Protein AF-A0A9W6A9J5-F1 (afdb_monomer_lite)

Structure (mmCIF, N/CA/C/O backbone):
data_AF-A0A9W6A9J5-F1
#
_entry.id   AF-A0A9W6A9J5-F1
#
loop_
_atom_site.group_PDB
_atom_site.id
_atom_site.type_symbol
_atom_site.label_atom_id
_atom_site.label_alt_id
_atom_site.label_comp_id
_atom_site.label_asym_id
_atom_site.label_entity_id
_atom_site.label_seq_id
_atom_site.pdbx_PDB_ins_code
_atom_site.Cartn_x
_atom_site.Cartn_y
_atom_site.Cartn_z
_atom_site.occupancy
_atom_site.B_iso_or_equiv
_atom_site.auth_seq_id
_atom_site.auth_comp_id
_atom_site.auth_asym_id
_atom_site.auth_atom_id
_atom_site.pdbx_PDB_model_num
ATOM 1 N N . MET A 1 1 ? 5.664 -16.299 -21.541 1.00 83.44 1 MET A N 1
ATOM 2 C CA . MET A 1 1 ? 6.463 -15.061 -21.640 1.00 83.44 1 MET A CA 1
ATOM 3 C C . MET A 1 1 ? 7.783 -15.163 -20.885 1.00 83.44 1 MET A C 1
ATOM 5 O O . MET A 1 1 ? 8.794 -15.245 -21.559 1.00 83.44 1 MET A O 1
ATOM 9 N N . ALA A 1 2 ? 7.809 -15.279 -19.553 1.00 85.94 2 ALA A N 1
ATOM 10 C CA . ALA A 1 2 ? 9.050 -15.277 -18.755 1.00 85.94 2 ALA A CA 1
ATOM 11 C C . ALA A 1 2 ? 10.207 -16.146 -19.300 1.00 85.94 2 ALA A C 1
ATOM 13 O O . ALA A 1 2 ? 11.318 -15.653 -19.472 1.00 85.94 2 ALA A O 1
ATOM 14 N N . ARG A 1 3 ? 9.935 -17.415 -19.649 1.00 87.25 3 ARG A N 1
ATOM 15 C CA . ARG A 1 3 ? 10.950 -18.335 -20.204 1.00 87.25 3 ARG A CA 1
ATOM 16 C C . ARG A 1 3 ? 11.630 -17.809 -21.475 1.00 87.25 3 ARG A C 1
ATOM 18 O O . ARG A 1 3 ? 12.800 -18.094 -21.674 1.00 87.25 3 ARG A O 1
ATOM 25 N N . ILE A 1 4 ? 10.919 -17.043 -22.307 1.00 91.19 4 ILE A N 1
ATOM 26 C CA . ILE A 1 4 ? 11.454 -16.487 -23.559 1.00 91.19 4 ILE A CA 1
ATOM 27 C C . ILE A 1 4 ? 12.581 -15.502 -23.240 1.00 91.19 4 ILE A C 1
ATOM 29 O O . ILE A 1 4 ? 13.688 -15.665 -23.735 1.00 91.19 4 ILE A O 1
ATOM 33 N N . TYR A 1 5 ? 12.331 -14.524 -22.365 1.00 90.94 5 TYR A N 1
ATOM 34 C CA . TYR A 1 5 ? 13.332 -13.511 -22.005 1.00 90.94 5 TYR A CA 1
ATOM 35 C C . TYR A 1 5 ? 14.461 -14.062 -21.133 1.00 90.94 5 TYR A C 1
ATOM 37 O O . TYR A 1 5 ? 15.586 -13.581 -21.215 1.00 90.94 5 TYR A O 1
ATOM 45 N N . GLU A 1 6 ? 14.183 -15.093 -20.332 1.00 87.62 6 GLU A N 1
ATOM 46 C CA . GLU A 1 6 ? 15.202 -15.804 -19.554 1.00 87.62 6 GLU A CA 1
ATOM 47 C C . GLU A 1 6 ? 16.186 -16.583 -20.443 1.00 87.62 6 GLU A C 1
ATOM 49 O O . GLU A 1 6 ? 17.371 -16.673 -20.122 1.00 87.62 6 GLU A O 1
ATOM 54 N N . GLN A 1 7 ? 15.701 -17.152 -21.551 1.00 88.62 7 GLN A N 1
ATOM 55 C CA . GLN A 1 7 ? 16.503 -17.954 -22.481 1.00 88.62 7 GLN A CA 1
ATOM 56 C C . GLN A 1 7 ? 17.054 -17.145 -23.662 1.00 88.62 7 GLN A C 1
ATOM 58 O O . GLN A 1 7 ? 17.910 -17.644 -24.393 1.00 88.62 7 GLN A O 1
ATOM 63 N N . ALA A 1 8 ? 16.590 -15.910 -23.856 1.00 91.94 8 ALA A N 1
ATOM 64 C CA . ALA A 1 8 ? 17.063 -15.040 -24.921 1.00 91.94 8 ALA A CA 1
ATOM 65 C C . ALA A 1 8 ? 18.560 -14.734 -24.759 1.00 91.94 8 ALA A C 1
ATOM 67 O O . ALA A 1 8 ? 19.024 -14.330 -23.689 1.00 91.94 8 ALA A O 1
ATOM 68 N N . SER A 1 9 ? 19.316 -14.872 -25.850 1.00 92.12 9 SER A N 1
ATOM 69 C CA . SER A 1 9 ? 20.728 -14.472 -25.902 1.00 92.12 9 SER A CA 1
ATOM 70 C C . SER A 1 9 ? 20.899 -12.955 -25.795 1.00 92.12 9 SER A C 1
ATOM 72 O O . SER A 1 9 ? 21.896 -12.477 -25.253 1.00 92.12 9 SER A O 1
ATOM 74 N N . GLN A 1 10 ? 19.919 -12.200 -26.293 1.00 94.69 10 GLN A N 1
ATOM 75 C CA . GLN A 1 10 ? 19.865 -10.748 -26.238 1.00 94.69 10 GLN A CA 1
ATOM 76 C C . GLN A 1 10 ? 18.411 -10.273 -26.300 1.00 94.69 10 GLN A C 1
ATOM 78 O O . GLN A 1 10 ? 17.590 -10.846 -27.015 1.00 94.69 10 GLN A O 1
ATOM 83 N N . VAL A 1 11 ? 18.103 -9.204 -25.567 1.00 96.56 11 VAL A N 1
ATOM 84 C CA . VAL A 1 11 ? 16.813 -8.513 -25.620 1.00 96.56 11 VAL A CA 1
ATOM 85 C C . VAL A 1 11 ? 17.016 -7.114 -26.182 1.00 96.56 11 VAL A C 1
ATOM 87 O O . VAL A 1 11 ? 17.778 -6.312 -25.639 1.00 96.56 11 VAL A O 1
ATOM 90 N N . MET A 1 12 ? 16.318 -6.834 -27.280 1.00 96.69 12 MET A N 1
ATOM 91 C CA . MET A 1 12 ? 16.311 -5.529 -27.929 1.00 96.69 12 MET A CA 1
ATOM 92 C C . MET A 1 12 ? 15.157 -4.703 -27.363 1.00 96.69 12 MET A C 1
ATOM 94 O O . MET A 1 12 ? 13.993 -5.071 -27.507 1.00 96.69 12 MET A O 1
ATOM 98 N N . VAL A 1 13 ? 15.480 -3.588 -26.719 1.00 96.81 13 VAL A N 1
ATOM 99 C CA . VAL A 1 13 ? 14.511 -2.622 -26.203 1.00 96.81 13 VAL A CA 1
ATOM 100 C C . VAL A 1 13 ? 14.363 -1.505 -27.223 1.00 96.81 13 VAL A C 1
ATOM 102 O O . VAL A 1 13 ? 15.293 -0.733 -27.431 1.00 96.81 13 VAL A O 1
ATOM 105 N N . TRP A 1 14 ? 13.193 -1.415 -27.848 1.00 96.38 14 TRP A N 1
ATOM 106 C CA . TRP A 1 14 ? 12.851 -0.337 -28.772 1.00 96.38 14 TRP A CA 1
ATOM 107 C C . TRP A 1 14 ? 12.062 0.752 -28.045 1.00 96.38 14 TRP A C 1
ATOM 109 O O . TRP A 1 14 ? 10.935 0.518 -27.608 1.00 96.38 14 TRP A O 1
ATOM 119 N N . LEU A 1 15 ? 12.648 1.943 -27.923 1.00 96.00 15 LEU A N 1
ATOM 120 C CA . LEU A 1 15 ? 12.013 3.094 -27.282 1.00 96.00 15 LEU A CA 1
ATOM 121 C C . LEU A 1 15 ? 11.147 3.913 -28.248 1.00 96.00 15 LEU A C 1
ATOM 123 O O . LEU A 1 15 ? 10.482 4.842 -27.798 1.00 96.00 15 LEU A O 1
ATOM 127 N N . GLY A 1 16 ? 11.134 3.593 -29.544 1.00 94.75 16 GLY A N 1
ATOM 128 C CA . GLY A 1 16 ? 10.407 4.331 -30.582 1.00 94.75 16 GLY A CA 1
ATOM 129 C C . GLY A 1 16 ? 11.331 5.048 -31.565 1.00 94.75 16 GLY A C 1
ATOM 130 O O . GLY A 1 16 ? 12.553 5.022 -31.417 1.00 94.75 16 GLY A O 1
ATOM 131 N N . GLU A 1 17 ? 10.728 5.704 -32.553 1.00 96.50 17 GLU A N 1
ATOM 132 C CA . GLU A 1 17 ? 11.441 6.527 -33.533 1.00 96.50 17 GLU A CA 1
ATOM 133 C C . GLU A 1 17 ? 12.153 7.726 -32.882 1.00 96.50 17 GLU A C 1
ATOM 135 O O . GLU A 1 17 ? 11.939 8.071 -31.708 1.00 96.50 17 GLU A O 1
ATOM 140 N N . GLU A 1 18 ? 13.020 8.364 -33.664 1.00 96.25 18 GLU A N 1
ATOM 141 C CA . GLU A 1 18 ? 13.623 9.639 -33.296 1.00 96.25 18 GLU A CA 1
ATOM 142 C C . GLU A 1 18 ? 12.546 10.730 -33.211 1.00 96.25 18 GLU A C 1
ATOM 144 O O . GLU A 1 18 ? 11.851 11.027 -34.180 1.00 96.25 18 GLU A O 1
ATOM 149 N N . ALA A 1 19 ? 12.393 11.305 -32.020 1.00 94.06 19 ALA A N 1
ATOM 150 C CA . ALA A 1 19 ? 11.488 12.414 -31.728 1.00 94.06 19 ALA A CA 1
ATOM 151 C C . ALA A 1 19 ? 11.946 13.133 -30.452 1.00 94.06 19 ALA A C 1
ATOM 153 O O . ALA A 1 19 ? 12.668 12.533 -29.649 1.00 94.06 19 ALA A O 1
ATOM 154 N N . ASP A 1 20 ? 11.503 14.376 -30.249 1.00 93.88 20 ASP A N 1
ATOM 155 C CA . ASP A 1 20 ? 11.710 15.150 -29.013 1.00 93.88 20 ASP A CA 1
ATOM 156 C C . ASP A 1 20 ? 13.179 15.176 -28.536 1.00 93.88 20 ASP A C 1
ATOM 158 O O . ASP A 1 20 ? 13.466 14.914 -27.369 1.00 93.88 20 ASP A O 1
ATOM 162 N N . ASP A 1 21 ? 14.124 15.399 -29.454 1.00 93.31 21 ASP A N 1
ATOM 163 C CA . ASP A 1 21 ? 15.574 15.409 -29.190 1.00 93.31 21 ASP A CA 1
ATOM 164 C C . ASP A 1 21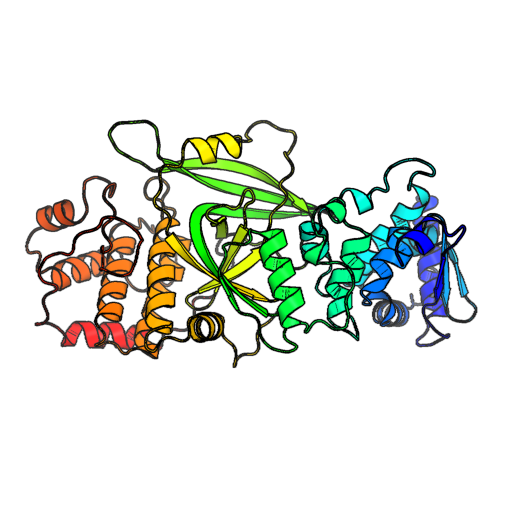 ? 16.121 14.120 -28.539 1.00 93.31 21 ASP A C 1
ATOM 166 O O . ASP A 1 21 ? 17.142 14.121 -27.845 1.00 93.31 21 ASP A O 1
ATOM 170 N N . SER A 1 22 ? 15.443 12.986 -28.753 1.00 94.06 22 SER A N 1
ATOM 171 C CA . SER A 1 22 ? 15.832 11.689 -28.176 1.00 94.06 22 SER A CA 1
ATOM 172 C C . SER A 1 22 ? 17.255 11.249 -28.536 1.00 94.06 22 SER A C 1
ATOM 174 O O . SER A 1 22 ? 17.920 10.638 -27.699 1.00 94.06 22 SER A O 1
ATOM 176 N N . THR A 1 23 ? 17.753 11.587 -29.729 1.00 94.25 23 THR A N 1
ATOM 177 C CA . THR A 1 23 ? 19.131 11.292 -30.150 1.00 94.25 23 THR A CA 1
ATOM 178 C C . THR A 1 23 ? 20.142 12.026 -29.271 1.00 94.25 23 THR A C 1
ATOM 180 O O . THR A 1 23 ? 21.047 11.410 -28.709 1.00 94.25 23 THR A O 1
ATOM 183 N N . GLN A 1 24 ? 19.949 13.332 -29.082 1.00 93.44 24 GLN A N 1
ATOM 184 C CA . GLN A 1 24 ? 20.787 14.178 -28.236 1.00 93.44 24 GLN A CA 1
ATOM 185 C C . GLN A 1 24 ? 20.669 13.761 -26.765 1.00 93.44 24 GLN A C 1
ATOM 187 O O . GLN A 1 24 ? 21.672 13.722 -26.052 1.00 93.44 24 GLN A O 1
ATOM 192 N N . ALA A 1 25 ? 19.465 13.404 -26.309 1.00 94.75 25 ALA A N 1
ATOM 193 C CA . ALA A 1 25 ? 19.229 12.905 -24.957 1.00 94.75 25 ALA A CA 1
ATOM 194 C C . ALA A 1 25 ? 19.985 11.595 -24.682 1.00 94.75 25 ALA A C 1
ATOM 196 O O . ALA A 1 25 ? 20.631 11.457 -23.643 1.00 94.75 25 ALA A O 1
ATOM 197 N N . LEU A 1 26 ? 19.950 10.640 -25.615 1.00 95.06 26 LEU A N 1
ATOM 198 C CA . LEU A 1 26 ? 20.673 9.373 -25.488 1.00 95.06 26 LEU A CA 1
ATOM 199 C C . LEU A 1 26 ? 22.187 9.558 -25.554 1.00 95.06 26 LEU A C 1
ATOM 201 O O . LEU A 1 26 ? 22.911 8.874 -24.831 1.00 95.06 26 LEU A O 1
ATOM 205 N N . GLU A 1 27 ? 22.668 10.497 -26.366 1.00 93.38 27 GLU A N 1
ATOM 206 C CA . GLU A 1 27 ? 24.087 10.837 -26.409 1.00 93.38 27 GLU A CA 1
ATOM 207 C C . GLU A 1 27 ? 24.553 11.483 -25.095 1.00 93.38 27 GLU A C 1
ATOM 209 O O . GLU A 1 27 ? 25.595 11.106 -24.559 1.00 93.38 27 GLU A O 1
ATOM 214 N N . ALA A 1 28 ? 23.744 12.365 -24.499 1.00 92.56 28 ALA A N 1
ATOM 215 C CA . ALA A 1 28 ? 24.013 12.920 -23.173 1.00 92.56 28 ALA A CA 1
ATOM 216 C C . ALA A 1 28 ? 24.057 11.825 -22.089 1.00 92.56 28 ALA A C 1
ATOM 218 O O . ALA A 1 28 ? 24.987 11.792 -21.283 1.00 92.56 28 ALA A O 1
ATOM 219 N N . ILE A 1 29 ? 23.118 10.869 -22.117 1.00 94.12 29 ILE A N 1
ATOM 220 C CA . ILE A 1 29 ? 23.128 9.683 -21.241 1.00 94.12 29 ILE A CA 1
ATOM 221 C C . ILE A 1 29 ? 24.406 8.855 -21.455 1.00 94.12 29 ILE A C 1
ATOM 223 O O . ILE A 1 29 ? 25.027 8.419 -20.485 1.00 94.12 29 ILE A O 1
ATOM 227 N N . ARG A 1 30 ? 24.841 8.651 -22.705 1.00 94.38 30 ARG A N 1
ATOM 228 C CA . ARG A 1 30 ? 26.076 7.918 -23.025 1.00 94.38 30 ARG A CA 1
ATOM 229 C C . ARG A 1 30 ? 27.316 8.613 -22.456 1.00 94.38 30 ARG A C 1
ATOM 231 O O . ARG A 1 30 ? 28.160 7.941 -21.864 1.00 94.38 30 ARG A O 1
ATOM 238 N N . VAL A 1 31 ? 27.421 9.933 -22.623 1.00 91.25 31 VAL A N 1
ATOM 239 C CA . VAL A 1 31 ? 28.529 10.745 -22.091 1.00 91.25 31 VAL A CA 1
ATOM 240 C C . VAL A 1 31 ? 28.545 10.703 -20.563 1.00 91.25 31 VAL A C 1
ATOM 242 O O . VAL A 1 31 ? 29.594 10.428 -19.983 1.00 91.25 31 VAL A O 1
ATOM 245 N N . ALA A 1 32 ? 27.386 10.871 -19.918 1.00 90.88 32 ALA A N 1
ATOM 246 C CA . ALA A 1 32 ? 27.251 10.782 -18.464 1.00 90.88 32 ALA A CA 1
ATOM 247 C C . ALA A 1 32 ? 27.644 9.397 -17.923 1.00 90.88 32 ALA A C 1
ATOM 249 O O . ALA A 1 32 ? 28.275 9.284 -16.876 1.00 90.88 32 ALA A O 1
ATOM 250 N N . ALA A 1 33 ? 27.323 8.322 -18.646 1.00 91.31 33 ALA A N 1
ATOM 251 C CA . ALA A 1 33 ? 27.793 6.992 -18.278 1.00 91.31 33 ALA A CA 1
ATOM 252 C C . ALA A 1 33 ? 29.324 6.892 -18.359 1.00 91.31 33 ALA A C 1
ATOM 254 O O . ALA A 1 33 ? 29.939 6.302 -17.477 1.00 91.31 33 ALA A O 1
ATOM 255 N N . GLY A 1 34 ? 29.935 7.475 -19.397 1.00 87.88 34 GLY A N 1
ATOM 256 C CA . GLY A 1 34 ? 31.386 7.514 -19.591 1.00 87.88 34 GLY A CA 1
ATOM 257 C C . GLY A 1 34 ? 32.135 8.198 -18.447 1.00 87.88 34 GLY A C 1
ATOM 258 O O . GLY A 1 34 ? 33.105 7.629 -17.950 1.00 87.88 34 GLY A O 1
ATOM 259 N N . SER A 1 35 ? 31.649 9.353 -17.978 1.00 83.50 35 SER A N 1
ATOM 260 C CA . SER A 1 35 ? 32.273 10.086 -16.864 1.00 83.50 35 SER A CA 1
ATOM 261 C C . SER A 1 35 ? 32.235 9.305 -15.549 1.00 83.50 35 SER A C 1
ATOM 263 O O . SER A 1 35 ? 33.195 9.320 -14.785 1.00 83.50 35 SER A O 1
ATOM 265 N N . VAL A 1 36 ? 31.163 8.539 -15.306 1.00 80.19 36 VAL A N 1
ATOM 266 C CA . VAL A 1 36 ? 31.081 7.649 -14.134 1.00 80.19 36 VAL A CA 1
ATOM 267 C C . VAL A 1 36 ? 32.172 6.570 -14.166 1.00 80.19 36 VAL A C 1
ATOM 269 O O . VAL A 1 36 ? 32.671 6.191 -13.109 1.00 80.19 36 VAL A O 1
ATOM 272 N N . TYR A 1 37 ? 32.569 6.078 -15.347 1.00 75.19 37 TYR A N 1
ATOM 273 C CA . TYR A 1 37 ? 33.672 5.112 -15.457 1.00 75.19 37 TYR A CA 1
ATOM 274 C C . TYR A 1 37 ? 35.052 5.751 -15.346 1.00 75.19 37 TYR A C 1
ATOM 276 O O . TYR A 1 37 ? 35.941 5.122 -14.776 1.00 75.19 37 TYR A O 1
ATOM 284 N N . SER A 1 38 ? 35.257 6.949 -15.906 1.00 76.81 38 SER A N 1
ATOM 285 C CA . SER A 1 38 ? 36.565 7.614 -15.861 1.00 76.81 38 SER A CA 1
ATOM 286 C C . SER A 1 38 ? 36.876 8.226 -14.494 1.00 76.81 38 SER A C 1
ATOM 288 O O . SER A 1 38 ? 38.043 8.457 -14.194 1.00 76.81 38 SER A O 1
ATOM 290 N N . GLY A 1 39 ? 35.862 8.452 -13.648 1.00 64.88 39 GLY A N 1
ATOM 291 C CA . GLY A 1 39 ? 36.034 9.104 -12.346 1.00 64.88 39 GLY A CA 1
ATOM 292 C C . GLY A 1 39 ? 36.378 10.592 -12.462 1.00 64.88 39 GLY A C 1
ATOM 293 O O . GLY A 1 39 ? 36.795 11.202 -11.481 1.00 64.88 39 GLY A O 1
ATOM 294 N N . GLU A 1 40 ? 36.221 11.164 -13.654 1.00 69.06 40 GLU A N 1
ATOM 295 C CA . GLU A 1 40 ? 36.400 12.586 -13.915 1.00 69.06 40 GLU A CA 1
ATOM 296 C C . GLU A 1 40 ? 35.082 13.315 -13.643 1.00 69.06 40 GLU A C 1
ATOM 298 O O . GLU A 1 40 ? 34.010 12.845 -14.045 1.00 69.06 40 GLU A O 1
ATOM 303 N N . ASP A 1 41 ? 35.157 14.483 -12.995 1.00 57.47 41 ASP A N 1
ATOM 304 C CA . ASP A 1 41 ? 34.028 15.409 -12.970 1.00 57.47 41 ASP A CA 1
ATOM 305 C C . ASP A 1 41 ? 33.652 15.700 -14.419 1.00 57.47 41 ASP A C 1
ATOM 307 O O . ASP A 1 41 ? 34.477 16.135 -15.226 1.00 57.47 41 ASP A O 1
ATOM 311 N N . SER A 1 42 ? 32.409 15.384 -14.772 1.00 52.41 42 SER A N 1
ATOM 312 C CA . SER A 1 42 ? 31.914 15.541 -16.126 1.00 52.41 42 SER A CA 1
ATOM 313 C C . SER A 1 42 ? 32.107 16.992 -16.563 1.00 52.41 42 SER A C 1
ATOM 315 O O . SER A 1 42 ? 31.321 17.862 -16.186 1.00 52.41 42 SER A O 1
ATOM 317 N N . ASN A 1 43 ? 33.087 17.243 -17.431 1.00 47.81 43 ASN A N 1
ATOM 318 C CA . ASN A 1 43 ? 32.986 18.320 -18.401 1.00 47.81 43 ASN A CA 1
ATOM 319 C C . ASN A 1 43 ? 31.830 17.932 -19.330 1.00 47.81 43 ASN A C 1
ATOM 321 O O . ASN A 1 43 ? 32.050 17.424 -20.431 1.00 47.81 43 ASN A O 1
ATOM 325 N N . LEU A 1 44 ? 30.582 18.082 -18.854 1.00 53.72 44 LEU A N 1
ATOM 326 C CA . LEU A 1 44 ? 29.417 18.029 -19.726 1.00 53.72 44 LEU A CA 1
ATOM 327 C C . LEU A 1 44 ? 29.737 18.987 -20.874 1.00 53.72 44 LEU A C 1
ATOM 329 O O . LEU A 1 44 ? 30.136 20.124 -20.601 1.00 53.72 44 LEU A O 1
ATOM 333 N N . PRO A 1 45 ? 29.674 18.531 -22.136 1.00 49.25 45 PRO A N 1
ATOM 334 C CA . PRO A 1 45 ? 30.057 19.367 -23.259 1.00 49.25 45 PRO A CA 1
ATOM 335 C C . PRO A 1 45 ? 29.308 20.693 -23.143 1.00 49.25 45 PRO A C 1
ATOM 337 O O . PRO A 1 45 ? 28.110 20.689 -22.893 1.00 49.25 45 PRO A O 1
ATOM 340 N N . SER A 1 46 ? 30.020 21.809 -23.315 1.00 47.91 46 SER A N 1
ATOM 341 C CA . SER A 1 46 ? 29.546 23.195 -23.152 1.00 47.91 46 SER A CA 1
ATOM 342 C C . SER A 1 46 ? 28.339 23.587 -24.033 1.00 47.91 46 SER A C 1
ATOM 344 O O . SER A 1 46 ? 27.961 24.758 -24.069 1.00 47.91 46 SER A O 1
ATOM 346 N N . GLY A 1 47 ? 27.738 22.640 -24.757 1.00 57.31 47 GLY A N 1
ATOM 347 C CA . GLY A 1 47 ? 26.403 22.785 -25.321 1.00 57.31 47 GLY A CA 1
ATOM 348 C C . GLY A 1 47 ? 25.337 22.637 -24.235 1.00 57.31 47 GLY A C 1
ATOM 349 O O . GLY A 1 47 ? 25.531 21.978 -23.216 1.00 57.31 47 GLY A O 1
ATOM 350 N N . SER A 1 48 ? 24.179 23.255 -24.438 1.00 67.44 48 SER A N 1
ATOM 351 C CA . SER A 1 48 ? 23.037 23.073 -23.545 1.00 67.44 48 SER A CA 1
ATOM 352 C C . SER A 1 48 ? 22.661 21.590 -23.478 1.00 67.44 48 SER A C 1
ATOM 354 O O . SER A 1 48 ? 22.197 21.024 -24.468 1.00 67.44 48 SER A O 1
ATOM 356 N N . VAL A 1 49 ? 22.856 20.961 -22.318 1.00 75.88 49 VAL A N 1
ATOM 357 C CA . VAL A 1 49 ? 22.369 19.604 -22.036 1.00 75.88 49 VAL A CA 1
ATOM 358 C C . VAL A 1 49 ? 20.883 19.534 -22.417 1.00 75.88 49 VAL A C 1
ATOM 360 O O . VAL A 1 49 ? 20.119 20.392 -21.961 1.00 75.88 49 VAL A O 1
ATOM 363 N N . PRO A 1 50 ? 20.437 18.550 -23.221 1.00 85.69 50 PRO A N 1
ATOM 364 C CA . PRO A 1 50 ? 19.060 18.467 -23.709 1.00 85.69 50 PRO A CA 1
ATOM 365 C C . PRO A 1 50 ? 18.118 17.941 -22.613 1.00 85.69 50 PRO A C 1
ATOM 367 O O . PRO A 1 50 ? 17.523 16.874 -22.736 1.00 85.69 50 PRO A O 1
ATOM 370 N N . ILE A 1 51 ? 17.987 18.681 -21.506 1.00 91.19 51 ILE A N 1
ATOM 371 C CA . ILE A 1 51 ? 17.194 18.280 -20.333 1.00 91.19 51 ILE A CA 1
ATOM 372 C C . ILE A 1 51 ? 15.735 18.017 -20.710 1.00 91.19 51 ILE A C 1
ATOM 374 O O . ILE A 1 51 ? 15.138 17.070 -20.203 1.00 91.19 51 ILE A O 1
ATOM 378 N N . GLU A 1 52 ? 15.160 18.821 -21.607 1.00 92.94 52 GLU A N 1
ATOM 379 C CA . GLU A 1 52 ? 13.790 18.588 -22.068 1.00 92.94 52 GLU A CA 1
ATOM 380 C C . GLU A 1 52 ? 13.687 17.296 -22.887 1.00 92.94 52 GLU A C 1
ATOM 382 O O . GLU A 1 52 ? 12.798 16.493 -22.620 1.00 92.94 52 GLU A O 1
ATOM 387 N N . GLY A 1 53 ? 14.644 17.016 -23.777 1.00 94.50 53 GLY A N 1
ATOM 388 C CA . GLY A 1 53 ? 14.700 15.742 -24.500 1.00 94.50 53 GLY A CA 1
ATOM 389 C C . GLY A 1 53 ? 14.851 14.532 -23.569 1.00 94.50 53 GLY A C 1
ATOM 390 O O . GLY A 1 53 ? 14.188 13.513 -23.753 1.00 94.50 53 GLY A O 1
ATOM 391 N N . ILE A 1 54 ? 15.643 14.654 -22.496 1.00 94.94 54 ILE A N 1
ATOM 392 C CA . ILE A 1 54 ? 15.778 13.612 -21.461 1.00 94.94 54 ILE A CA 1
ATOM 393 C C . ILE A 1 54 ? 14.447 13.388 -20.734 1.00 94.94 54 ILE A C 1
ATOM 395 O O . ILE A 1 54 ? 14.010 12.247 -20.576 1.00 94.94 54 ILE A O 1
ATOM 399 N N . LYS A 1 55 ? 13.761 14.463 -20.329 1.00 95.38 55 LYS A N 1
ATOM 400 C CA . LYS A 1 55 ? 12.431 14.365 -19.711 1.00 95.38 55 LYS A CA 1
ATOM 401 C C . LYS A 1 55 ? 11.427 13.708 -20.657 1.00 95.38 55 LYS A C 1
ATOM 403 O O . LYS A 1 55 ? 10.709 12.804 -20.243 1.00 95.38 55 LYS A O 1
ATOM 408 N N . ARG A 1 56 ? 11.403 14.105 -21.932 1.00 96.31 56 ARG A N 1
ATOM 409 C CA . ARG A 1 56 ? 10.526 13.527 -22.964 1.00 96.31 56 ARG A CA 1
ATOM 410 C C . ARG A 1 56 ? 10.812 12.049 -23.200 1.00 96.31 56 ARG A C 1
ATOM 412 O O . ARG A 1 56 ? 9.873 11.262 -23.301 1.00 96.31 56 ARG A O 1
ATOM 419 N N . LEU A 1 57 ? 12.084 11.648 -23.192 1.00 96.31 57 LEU A N 1
ATOM 420 C CA . LEU A 1 57 ? 12.485 10.245 -23.253 1.00 96.31 57 LEU A CA 1
ATOM 421 C C . LEU A 1 57 ? 11.929 9.450 -22.061 1.00 96.31 57 LEU A C 1
ATOM 423 O O . LEU A 1 57 ? 11.362 8.377 -22.256 1.00 96.31 57 LEU A O 1
ATOM 427 N N . PHE A 1 58 ? 12.036 9.982 -20.840 1.00 95.62 58 PHE A N 1
ATOM 428 C CA . PHE A 1 58 ? 11.518 9.347 -19.619 1.00 95.62 58 PHE A CA 1
ATOM 429 C C . PHE A 1 58 ? 9.990 9.259 -19.567 1.00 95.62 58 PHE A C 1
ATOM 431 O O . PHE A 1 58 ? 9.460 8.373 -18.902 1.00 95.62 58 PHE A O 1
ATOM 438 N N . LEU A 1 59 ? 9.286 10.125 -20.299 1.00 94.94 59 LEU A N 1
ATOM 439 C CA . LEU A 1 59 ? 7.828 10.096 -20.440 1.00 94.94 59 LEU A CA 1
ATOM 440 C C . LEU A 1 59 ? 7.333 9.092 -21.492 1.00 94.94 59 LEU A C 1
ATOM 442 O O . LEU A 1 59 ? 6.123 8.913 -21.640 1.00 94.94 59 LEU A O 1
ATOM 446 N N . ARG A 1 60 ? 8.224 8.419 -22.235 1.00 95.19 60 ARG A N 1
ATOM 447 C CA . ARG A 1 60 ? 7.801 7.428 -23.231 1.00 95.19 60 ARG A CA 1
ATOM 448 C C . ARG A 1 60 ? 7.112 6.245 -22.553 1.00 95.19 60 ARG A C 1
ATOM 450 O O . ARG A 1 60 ? 7.642 5.644 -21.619 1.00 95.19 60 ARG A O 1
ATOM 457 N N . GLY A 1 61 ? 5.964 5.847 -23.105 1.00 93.75 61 GLY A N 1
ATOM 458 C CA . GLY A 1 61 ? 5.096 4.811 -22.534 1.00 93.75 61 GLY A CA 1
ATOM 459 C C . GLY A 1 61 ? 5.773 3.455 -22.306 1.00 93.75 61 GLY A C 1
ATOM 460 O O . GLY A 1 61 ? 5.324 2.689 -21.458 1.00 93.75 61 GLY A O 1
ATOM 461 N N . TRP A 1 62 ? 6.885 3.157 -22.994 1.00 95.31 62 TRP A N 1
ATOM 462 C CA . TRP A 1 62 ? 7.653 1.931 -22.761 1.00 95.31 62 TRP A CA 1
ATOM 463 C C . TRP A 1 62 ? 8.026 1.747 -21.281 1.00 95.31 62 TRP A C 1
ATOM 465 O O . TRP A 1 62 ? 7.803 0.666 -20.748 1.00 95.31 62 TRP A O 1
ATOM 475 N N . PHE A 1 63 ? 8.476 2.802 -20.590 1.00 94.50 63 PHE A N 1
ATOM 476 C CA . PHE A 1 63 ? 8.894 2.732 -19.180 1.00 94.50 63 PHE A CA 1
ATOM 477 C C . PHE A 1 63 ? 7.780 2.395 -18.196 1.00 94.50 63 PHE A C 1
ATOM 479 O O . PHE A 1 63 ? 8.067 2.071 -17.045 1.00 94.50 63 PHE A O 1
ATOM 486 N N . TYR A 1 64 ? 6.526 2.509 -18.615 1.00 94.00 64 TYR A N 1
ATOM 487 C CA . TYR A 1 64 ? 5.371 2.346 -17.745 1.00 94.00 64 TYR A CA 1
ATOM 488 C C . TYR A 1 64 ? 4.666 1.018 -17.979 1.00 94.00 64 TYR A C 1
ATOM 490 O O . TYR A 1 64 ? 3.809 0.651 -17.192 1.00 94.00 64 TYR A O 1
ATOM 498 N N . ARG A 1 65 ? 5.027 0.246 -19.009 1.00 94.62 65 ARG A N 1
ATOM 499 C CA . ARG A 1 65 ? 4.337 -1.006 -19.339 1.00 94.62 65 ARG A CA 1
ATOM 500 C C . ARG A 1 65 ? 4.639 -2.112 -18.330 1.00 94.62 65 ARG A C 1
ATOM 502 O O . ARG A 1 65 ? 5.781 -2.353 -17.962 1.00 94.62 65 ARG A O 1
ATOM 509 N N . MET A 1 66 ? 3.622 -2.884 -17.968 1.00 94.19 66 MET A N 1
ATOM 510 C CA . MET A 1 66 ? 3.749 -4.000 -17.031 1.00 94.19 66 MET A CA 1
ATOM 511 C C . MET A 1 66 ? 4.723 -5.086 -17.508 1.00 94.19 66 MET A C 1
ATOM 513 O O . MET A 1 66 ? 5.520 -5.620 -16.735 1.00 94.19 66 MET A O 1
ATOM 517 N N . TRP A 1 67 ? 4.676 -5.407 -18.801 1.00 94.12 67 TRP A N 1
ATOM 518 C CA . TRP A 1 67 ? 5.451 -6.503 -19.382 1.00 94.12 67 TRP A CA 1
ATOM 519 C C . TRP A 1 67 ? 6.962 -6.258 -19.383 1.00 94.12 67 TRP A C 1
ATOM 521 O O . TRP A 1 67 ? 7.715 -7.236 -19.350 1.00 94.12 67 TRP A O 1
ATOM 531 N N . ILE A 1 68 ? 7.419 -5.000 -19.300 1.00 93.94 68 ILE A N 1
ATOM 532 C CA . ILE A 1 68 ? 8.859 -4.691 -19.306 1.00 93.94 68 ILE A CA 1
ATOM 533 C C . ILE A 1 68 ? 9.589 -5.372 -18.154 1.00 93.94 68 ILE A C 1
ATOM 535 O O . ILE A 1 68 ? 10.755 -5.727 -18.279 1.00 93.94 68 ILE A O 1
ATOM 539 N N . LEU A 1 69 ? 8.900 -5.622 -17.040 1.00 92.88 69 LEU A N 1
ATOM 540 C CA . LEU A 1 69 ? 9.485 -6.273 -15.875 1.00 92.88 69 LEU A CA 1
ATOM 541 C C . LEU A 1 69 ? 9.972 -7.686 -16.209 1.00 92.88 69 LEU A C 1
ATOM 543 O O . LEU A 1 69 ? 11.013 -8.097 -15.710 1.00 92.88 69 LEU A O 1
ATOM 547 N N . GLN A 1 70 ? 9.275 -8.423 -17.080 1.00 92.25 70 GLN A N 1
ATOM 548 C CA . GLN A 1 70 ? 9.785 -9.696 -17.598 1.00 92.25 70 GLN A CA 1
ATOM 549 C C . GLN A 1 70 ? 10.829 -9.476 -18.690 1.00 92.25 70 GLN A C 1
ATOM 551 O O . GLN A 1 70 ? 11.868 -10.135 -18.663 1.00 92.25 70 GLN A O 1
ATOM 556 N N . GLU A 1 71 ? 10.567 -8.543 -19.610 1.00 93.88 71 GLU A N 1
ATOM 557 C CA . GLU A 1 71 ? 11.434 -8.255 -20.759 1.00 93.88 71 GLU A CA 1
ATOM 558 C C . GLU A 1 71 ? 12.859 -7.914 -20.316 1.00 93.88 71 GLU A C 1
ATOM 560 O O . GLU A 1 71 ? 13.814 -8.574 -20.717 1.00 93.88 71 GLU A O 1
ATOM 565 N N . VAL A 1 72 ? 13.006 -6.923 -19.434 1.00 93.44 72 VAL A N 1
ATOM 566 C CA . VAL A 1 72 ? 14.308 -6.459 -18.947 1.00 93.44 72 VAL A CA 1
ATOM 567 C C . VAL A 1 72 ? 14.695 -7.054 -17.606 1.00 93.44 72 VAL A C 1
ATOM 569 O O . VAL A 1 72 ? 15.876 -7.045 -17.275 1.00 93.44 72 VAL A O 1
ATOM 572 N N . GLY A 1 73 ? 13.756 -7.583 -16.818 1.00 90.50 73 GLY A N 1
ATOM 573 C CA . GLY A 1 73 ? 14.047 -8.187 -15.513 1.00 90.50 73 GLY A CA 1
ATOM 574 C C . GLY A 1 73 ? 14.578 -9.618 -15.583 1.00 90.50 73 GLY A C 1
ATOM 575 O O . GLY A 1 73 ? 15.161 -10.068 -14.599 1.00 90.50 73 GLY A O 1
ATOM 576 N N . LEU A 1 74 ? 14.439 -10.308 -16.724 1.00 90.62 74 LEU A N 1
ATOM 577 C CA . LEU A 1 74 ? 14.993 -11.655 -16.953 1.00 90.62 74 LEU A CA 1
ATOM 578 C C . LEU A 1 74 ? 16.141 -11.695 -17.976 1.00 90.62 74 LEU A C 1
ATOM 580 O O . LEU A 1 74 ? 16.936 -12.631 -17.963 1.00 90.62 74 LEU A O 1
ATOM 584 N N . ALA A 1 75 ? 16.269 -10.674 -18.826 1.00 92.38 75 ALA A N 1
ATOM 585 C CA . ALA A 1 75 ? 17.315 -10.595 -19.846 1.00 92.38 75 ALA A CA 1
ATOM 586 C C . ALA A 1 75 ? 18.742 -10.545 -19.276 1.00 92.38 75 ALA A C 1
ATOM 588 O O . ALA A 1 75 ? 19.029 -9.821 -18.329 1.00 92.38 75 ALA A O 1
ATOM 589 N N . ARG A 1 76 ? 19.698 -11.238 -19.886 1.00 91.50 76 ARG A N 1
ATOM 590 C CA . ARG A 1 76 ? 21.113 -11.155 -19.461 1.00 91.50 76 ARG A CA 1
ATOM 591 C C . ARG A 1 76 ? 21.904 -10.108 -20.236 1.00 91.50 76 ARG A C 1
ATOM 593 O O . ARG A 1 76 ? 22.815 -9.488 -19.701 1.00 91.50 76 ARG A O 1
ATOM 600 N N . ASN A 1 77 ? 21.520 -9.894 -21.487 1.00 94.12 77 ASN A N 1
ATOM 601 C CA . ASN A 1 77 ? 22.114 -8.922 -22.387 1.00 94.12 77 ASN A CA 1
ATOM 602 C C . ASN A 1 77 ? 20.992 -8.060 -22.969 1.00 94.12 77 ASN A C 1
ATOM 604 O O . ASN A 1 77 ? 20.055 -8.587 -23.568 1.00 94.12 77 ASN A O 1
ATOM 608 N N . ILE A 1 78 ? 21.075 -6.750 -22.755 1.00 97.44 78 ILE A N 1
ATOM 609 C CA . ILE A 1 78 ? 20.053 -5.786 -23.163 1.00 97.44 78 ILE A CA 1
ATOM 610 C C . ILE A 1 78 ? 20.707 -4.756 -24.072 1.00 97.44 78 ILE A C 1
ATOM 612 O O . ILE A 1 78 ? 21.752 -4.199 -23.731 1.00 97.44 78 ILE A O 1
ATOM 616 N N . GLN A 1 79 ? 20.060 -4.466 -25.195 1.00 97.62 79 GLN A N 1
ATOM 617 C CA . GLN A 1 79 ? 20.450 -3.393 -26.098 1.00 97.62 79 GLN A CA 1
ATOM 618 C C . GLN A 1 79 ? 19.284 -2.422 -26.268 1.00 97.62 79 GLN A C 1
ATOM 620 O O . GLN A 1 79 ? 18.177 -2.829 -26.606 1.00 97.62 79 GLN A O 1
ATOM 625 N N . ILE A 1 80 ? 19.543 -1.144 -26.013 1.00 97.62 80 ILE A N 1
ATOM 626 C CA . ILE A 1 80 ? 18.579 -0.056 -26.148 1.00 97.62 80 ILE A CA 1
ATOM 627 C C . ILE A 1 80 ? 18.686 0.520 -27.556 1.00 97.62 80 ILE A C 1
ATOM 629 O O . ILE A 1 80 ? 19.785 0.781 -28.048 1.00 97.62 80 ILE A O 1
ATOM 633 N N . LEU A 1 81 ? 17.538 0.718 -28.187 1.00 97.25 81 LEU A N 1
ATOM 634 C CA . LEU A 1 81 ? 17.379 1.264 -29.523 1.00 97.25 81 LEU A CA 1
ATOM 635 C C . LEU A 1 81 ? 16.356 2.404 -29.491 1.00 97.25 81 LEU A C 1
ATOM 637 O O . LEU A 1 81 ? 15.303 2.276 -28.862 1.00 97.25 81 LEU A O 1
ATOM 641 N N . CYS A 1 82 ? 16.645 3.496 -30.191 1.00 96.94 82 CYS A N 1
ATOM 642 C CA . CYS A 1 82 ? 15.726 4.618 -30.373 1.00 96.94 82 CYS A CA 1
ATOM 643 C C . CYS A 1 82 ? 16.103 5.366 -31.651 1.00 96.94 82 CYS A C 1
ATOM 645 O O . CYS A 1 82 ? 17.198 5.930 -31.722 1.00 96.94 82 CYS A O 1
ATOM 647 N N . GLY A 1 83 ? 15.235 5.338 -32.662 1.00 94.50 83 GLY A N 1
ATOM 648 C CA . GLY A 1 83 ? 15.589 5.801 -34.004 1.00 94.50 83 GLY A CA 1
ATOM 649 C C . GLY A 1 83 ? 16.924 5.182 -34.470 1.00 94.50 83 GLY A C 1
ATOM 650 O O . GLY A 1 83 ? 17.082 3.956 -34.405 1.00 94.50 83 GLY A O 1
ATOM 651 N N . PRO A 1 84 ? 17.918 5.991 -34.885 1.00 92.44 84 PRO A N 1
ATOM 652 C CA . PRO A 1 84 ? 19.220 5.488 -35.326 1.00 92.44 84 PRO A CA 1
ATOM 653 C C . PRO A 1 84 ? 20.167 5.099 -34.175 1.00 92.44 84 PRO A C 1
ATOM 655 O O . PRO A 1 84 ? 21.170 4.417 -34.405 1.00 92.44 84 PRO A O 1
ATOM 658 N N . VAL A 1 85 ? 19.886 5.519 -32.936 1.00 94.88 85 VAL A N 1
ATOM 659 C CA . VAL A 1 85 ? 20.809 5.367 -31.803 1.00 94.88 85 VAL A CA 1
ATOM 660 C C . VAL A 1 85 ? 20.729 3.968 -31.202 1.00 94.88 85 VAL A C 1
ATOM 662 O O . VAL A 1 85 ? 19.647 3.410 -30.995 1.00 94.88 85 VAL A O 1
ATOM 665 N N . ARG A 1 86 ? 21.900 3.409 -30.869 1.00 96.31 86 ARG A N 1
ATOM 666 C CA . ARG A 1 86 ? 22.044 2.112 -30.196 1.00 96.31 86 ARG A CA 1
ATOM 667 C C . ARG A 1 86 ? 22.961 2.235 -28.985 1.00 96.31 86 ARG A C 1
ATOM 669 O O . ARG A 1 86 ? 24.088 2.699 -29.120 1.00 96.31 86 ARG A O 1
ATOM 676 N N . LEU A 1 87 ? 22.512 1.758 -27.825 1.00 95.50 87 LEU A N 1
ATOM 677 C CA . LEU A 1 87 ? 23.295 1.744 -26.585 1.00 95.50 87 LEU A CA 1
ATOM 678 C C . LEU A 1 87 ? 23.217 0.382 -25.897 1.00 95.50 87 LEU A C 1
ATOM 680 O O . LEU A 1 87 ? 22.203 -0.312 -25.973 1.00 95.50 87 LEU A O 1
ATOM 684 N N . SER A 1 88 ? 24.273 0.000 -25.176 1.00 96.75 88 SER A N 1
ATOM 685 C CA . SER A 1 88 ? 24.171 -1.133 -24.253 1.00 96.75 88 SER A CA 1
ATOM 686 C C . SER A 1 88 ? 23.241 -0.770 -23.089 1.00 96.75 88 SER A C 1
ATOM 688 O O . SER A 1 88 ? 23.218 0.381 -22.642 1.00 96.75 88 SER A O 1
ATOM 690 N N . GLY A 1 89 ? 22.500 -1.746 -22.563 1.00 96.69 89 GLY A N 1
ATOM 691 C CA . GLY A 1 89 ? 21.626 -1.535 -21.410 1.00 96.69 89 GLY A CA 1
ATOM 692 C C . GLY A 1 89 ? 22.383 -1.010 -20.189 1.00 96.69 89 GLY A C 1
ATOM 693 O O . GLY A 1 89 ? 21.896 -0.121 -19.501 1.00 96.69 89 GLY A O 1
ATOM 694 N N . TYR A 1 90 ? 23.605 -1.492 -19.952 1.00 95.19 90 TYR A N 1
ATOM 695 C CA . TYR A 1 90 ? 24.423 -1.042 -18.826 1.00 95.19 90 TYR A CA 1
ATOM 696 C C . TYR A 1 90 ? 24.873 0.418 -18.981 1.00 95.19 90 TYR A C 1
ATOM 698 O O . TYR A 1 90 ? 24.750 1.195 -18.040 1.00 95.19 90 TYR A O 1
ATOM 706 N N . THR A 1 91 ? 25.311 0.826 -20.179 1.00 96.06 91 THR A N 1
ATOM 707 C CA . THR A 1 91 ? 25.631 2.233 -20.486 1.00 96.06 91 THR A CA 1
ATOM 708 C C . THR A 1 91 ? 24.411 3.124 -20.278 1.00 96.06 91 THR A C 1
ATOM 710 O O . THR A 1 91 ? 24.500 4.135 -19.591 1.00 96.06 91 THR A O 1
ATOM 713 N N . PHE A 1 92 ? 23.263 2.721 -20.826 1.00 96.56 92 PHE A N 1
ATOM 714 C CA . PHE A 1 92 ? 22.014 3.457 -20.683 1.00 96.56 92 PHE A CA 1
ATOM 715 C C . PHE A 1 92 ? 21.619 3.629 -19.214 1.00 96.56 92 PHE A C 1
ATOM 717 O O . PHE A 1 92 ? 21.376 4.743 -18.758 1.00 96.56 92 PHE A O 1
ATOM 724 N N . ALA A 1 93 ? 21.616 2.536 -18.451 1.00 95.44 93 ALA A N 1
ATOM 725 C CA . ALA A 1 93 ? 21.179 2.560 -17.068 1.00 95.44 93 ALA A CA 1
ATOM 726 C C . ALA A 1 93 ? 22.131 3.344 -16.151 1.00 95.44 93 ALA A C 1
ATOM 728 O O . ALA A 1 93 ? 21.669 4.088 -15.293 1.00 95.44 93 ALA A O 1
ATOM 729 N N . THR A 1 94 ? 23.447 3.222 -16.348 1.00 93.56 94 THR A N 1
ATOM 730 C CA . THR A 1 94 ? 24.438 4.008 -15.597 1.00 93.56 94 THR A CA 1
ATOM 731 C C . THR A 1 94 ? 24.317 5.501 -15.906 1.00 93.56 94 THR A C 1
ATOM 733 O O . THR A 1 94 ? 24.381 6.312 -14.988 1.00 93.56 94 THR A O 1
ATOM 736 N N . GLY A 1 95 ? 24.094 5.878 -17.168 1.00 93.81 95 GLY A N 1
ATOM 737 C CA . GLY A 1 95 ? 23.955 7.283 -17.558 1.00 93.81 95 GLY A CA 1
ATOM 738 C C . GLY A 1 95 ? 22.689 7.954 -17.022 1.00 93.81 95 GLY A C 1
ATOM 739 O O . GLY A 1 95 ? 22.722 9.134 -16.681 1.00 93.81 95 GLY A O 1
ATOM 740 N N . ILE A 1 96 ? 21.584 7.209 -16.884 1.00 94.00 96 ILE A N 1
ATOM 741 C CA . ILE A 1 96 ? 20.336 7.732 -16.301 1.00 94.00 96 ILE A CA 1
ATOM 742 C C . ILE A 1 96 ? 20.527 8.208 -14.855 1.00 94.00 96 ILE A C 1
ATOM 744 O O . ILE A 1 96 ? 19.849 9.147 -14.445 1.00 94.00 96 ILE A O 1
ATOM 748 N N . GLU A 1 97 ? 21.456 7.625 -14.089 1.00 89.12 97 GLU A N 1
ATOM 749 C CA . GLU A 1 97 ? 21.700 8.013 -12.689 1.00 89.12 97 GLU A CA 1
ATOM 750 C C . GLU A 1 97 ? 22.050 9.506 -12.553 1.00 89.12 97 GLU A C 1
ATOM 752 O O . GLU A 1 97 ? 21.577 10.167 -11.624 1.00 89.12 97 GLU A O 1
ATOM 757 N N . ALA A 1 98 ? 22.787 10.068 -13.523 1.00 89.81 98 ALA A N 1
ATOM 758 C CA . ALA A 1 98 ? 23.133 11.493 -13.574 1.00 89.81 98 ALA A CA 1
ATOM 759 C C . ALA A 1 98 ? 21.907 12.412 -13.747 1.00 89.81 98 ALA A C 1
ATOM 761 O O . ALA A 1 98 ? 21.955 13.593 -13.412 1.00 89.81 98 ALA A O 1
ATOM 762 N N . TYR A 1 99 ? 20.793 11.860 -14.230 1.00 91.81 99 TYR A N 1
ATOM 763 C CA . TYR A 1 99 ? 19.531 12.559 -14.476 1.00 91.81 99 TYR A CA 1
ATOM 764 C C . TYR A 1 99 ? 18.387 12.014 -13.611 1.00 91.81 99 TYR A C 1
ATOM 766 O O . TYR A 1 99 ? 17.213 12.242 -13.909 1.00 91.81 99 TYR A O 1
ATOM 774 N N . SER A 1 100 ? 18.710 11.305 -12.526 1.00 88.94 100 SER A N 1
ATOM 775 C CA . SER A 1 100 ? 17.734 10.668 -11.632 1.00 88.94 100 SER A CA 1
ATOM 776 C C . SER A 1 100 ? 16.725 11.652 -11.027 1.00 88.94 100 SER A C 1
ATOM 778 O O . SER A 1 100 ? 15.577 11.280 -10.800 1.00 88.94 100 SER A O 1
ATOM 780 N N . SER A 1 101 ? 17.094 12.926 -10.850 1.00 89.44 101 SER A N 1
ATOM 781 C CA . SER A 1 101 ? 16.188 13.998 -10.402 1.00 89.44 101 SER A CA 1
ATOM 782 C C . SER A 1 101 ? 15.051 14.308 -11.388 1.00 89.44 101 SER A C 1
ATOM 784 O O . SER A 1 101 ? 14.058 14.928 -11.008 1.00 89.44 101 SER A O 1
ATOM 786 N N . HIS A 1 102 ? 15.177 13.883 -12.648 1.00 91.88 102 HIS A N 1
ATOM 787 C CA . HIS A 1 102 ? 14.159 14.022 -13.691 1.00 91.88 102 HIS A CA 1
ATOM 788 C C . HIS A 1 102 ? 13.399 12.718 -13.964 1.00 91.88 102 HIS A C 1
ATOM 790 O O . HIS A 1 102 ? 12.421 12.731 -14.711 1.00 91.88 102 HIS A O 1
ATOM 796 N N . ALA A 1 103 ? 13.833 11.599 -13.382 1.00 89.88 103 ALA A N 1
ATOM 797 C CA . ALA A 1 103 ? 13.253 10.286 -13.607 1.00 89.88 103 ALA A CA 1
ATOM 798 C C . ALA A 1 103 ? 12.183 9.960 -12.555 1.00 89.88 103 ALA A C 1
ATOM 800 O O . ALA A 1 103 ? 12.401 10.069 -11.349 1.00 89.88 103 ALA A O 1
ATOM 801 N N . GLY A 1 104 ? 11.014 9.508 -13.015 1.00 87.75 104 GLY A N 1
ATOM 802 C CA . GLY A 1 104 ? 9.968 8.999 -12.130 1.00 87.75 104 GLY A CA 1
ATOM 803 C C . GLY A 1 104 ? 10.292 7.608 -11.555 1.00 87.75 104 GLY A C 1
ATOM 804 O O . GLY A 1 104 ? 11.208 6.930 -12.034 1.00 87.75 104 GLY A O 1
ATOM 805 N N . PRO A 1 105 ? 9.501 7.117 -10.578 1.00 84.06 105 PRO A N 1
ATOM 806 C CA . PRO A 1 105 ? 9.719 5.810 -9.951 1.00 84.06 105 PRO A CA 1
ATOM 807 C C . PRO A 1 105 ? 9.785 4.640 -10.943 1.00 84.06 105 PRO A C 1
ATOM 809 O O . PRO A 1 105 ? 10.635 3.765 -10.791 1.00 84.06 105 PRO A O 1
ATOM 812 N N . SER A 1 106 ? 8.942 4.641 -11.985 1.00 88.12 106 SER A N 1
ATOM 813 C CA . SER A 1 106 ? 8.921 3.574 -13.001 1.00 88.12 106 SER A CA 1
ATOM 814 C C . SER A 1 106 ? 10.212 3.522 -13.823 1.00 88.12 106 SER A C 1
ATOM 816 O O . SER A 1 106 ? 10.785 2.449 -14.034 1.00 88.12 106 SER A O 1
ATOM 818 N N . VAL A 1 107 ? 10.721 4.693 -14.223 1.00 92.00 107 VAL A N 1
ATOM 819 C CA . VAL A 1 107 ? 11.991 4.826 -14.950 1.00 92.00 107 VAL A CA 1
ATOM 820 C C . VAL A 1 107 ? 13.135 4.330 -14.075 1.00 92.00 107 VAL A C 1
ATOM 822 O O . VAL A 1 107 ? 13.888 3.463 -14.503 1.00 92.00 107 VAL A O 1
ATOM 825 N N . MET A 1 108 ? 13.221 4.788 -12.821 1.00 89.69 108 MET A N 1
ATOM 826 C CA . MET A 1 108 ? 14.282 4.365 -11.899 1.00 89.69 108 MET A CA 1
ATOM 827 C C . MET A 1 108 ? 14.241 2.864 -11.592 1.00 89.69 108 MET A C 1
ATOM 829 O O . MET A 1 108 ? 15.283 2.208 -11.556 1.00 89.69 108 MET A O 1
ATOM 833 N N . SER A 1 109 ? 13.046 2.296 -11.423 1.00 86.44 109 SER A N 1
ATOM 834 C CA . SER A 1 109 ? 12.863 0.859 -11.206 1.00 86.44 109 SER A CA 1
ATOM 835 C C . SER A 1 109 ? 13.343 0.042 -12.412 1.00 86.44 109 SER A C 1
ATOM 837 O O . SER A 1 109 ? 14.127 -0.899 -12.271 1.00 86.44 109 SER A O 1
ATOM 839 N N . THR A 1 110 ? 12.965 0.465 -13.621 1.00 90.56 110 THR A N 1
ATOM 840 C CA . THR A 1 110 ? 13.383 -0.168 -14.880 1.00 90.56 110 THR A CA 1
ATOM 841 C C . THR A 1 110 ? 14.890 -0.041 -15.104 1.00 90.56 110 THR A C 1
ATOM 843 O O . THR A 1 110 ? 15.552 -1.028 -15.424 1.00 90.56 110 THR A O 1
ATOM 846 N N . THR A 1 111 ? 15.458 1.141 -14.860 1.00 92.12 111 THR A N 1
ATOM 847 C CA . THR A 1 111 ? 16.902 1.406 -14.896 1.00 92.12 111 THR A CA 1
ATOM 848 C C . THR A 1 111 ? 17.661 0.458 -13.974 1.00 92.12 111 THR A C 1
ATOM 850 O O . THR A 1 111 ? 18.648 -0.145 -14.394 1.00 92.12 111 THR A O 1
ATOM 853 N N . HIS A 1 112 ? 17.174 0.238 -12.750 1.00 88.62 112 HIS A N 1
ATOM 854 C CA . HIS A 1 112 ? 17.800 -0.697 -11.819 1.00 88.62 112 HIS A CA 1
ATOM 855 C C . HIS A 1 112 ? 17.779 -2.143 -12.338 1.00 88.62 112 HIS A C 1
ATOM 857 O O . HIS A 1 112 ? 18.796 -2.841 -12.269 1.00 88.62 112 HIS A O 1
ATOM 863 N N . LEU A 1 113 ? 16.650 -2.586 -12.907 1.00 90.31 113 LEU A N 1
ATOM 864 C CA . LEU A 1 113 ? 16.556 -3.904 -13.537 1.00 90.31 113 LEU A CA 1
ATOM 865 C C . LEU A 1 113 ? 17.570 -4.034 -14.678 1.00 90.31 113 LEU A C 1
ATOM 867 O O . LEU A 1 113 ? 18.347 -4.991 -14.681 1.00 90.31 113 LEU A O 1
ATOM 871 N N . ILE A 1 114 ? 17.612 -3.070 -15.601 1.00 94.62 114 ILE A N 1
ATOM 872 C CA . ILE A 1 114 ? 18.536 -3.076 -16.743 1.00 94.62 114 ILE A CA 1
ATOM 873 C C . ILE A 1 114 ? 19.994 -3.091 -16.267 1.00 94.62 114 ILE A C 1
ATOM 875 O O . ILE A 1 114 ? 20.785 -3.904 -16.745 1.00 94.62 114 ILE A O 1
ATOM 879 N N . ARG A 1 115 ? 20.357 -2.243 -15.297 1.00 91.75 115 ARG A N 1
ATOM 880 C CA . ARG A 1 115 ? 21.722 -2.163 -14.752 1.00 91.75 115 ARG A CA 1
ATOM 881 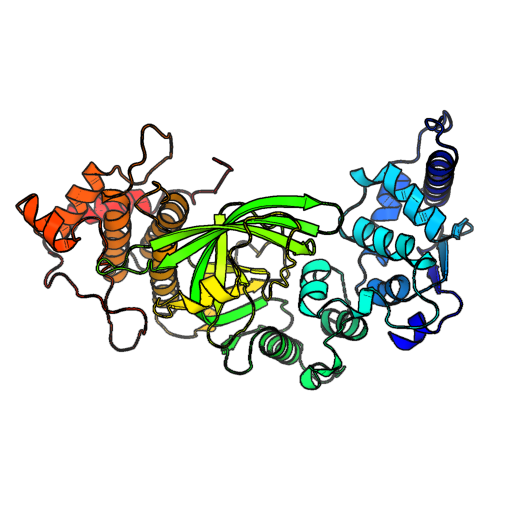C C . ARG A 1 115 ? 22.175 -3.492 -14.154 1.00 91.75 115 ARG A C 1
ATOM 883 O O . ARG A 1 115 ? 23.317 -3.899 -14.337 1.00 91.75 115 ARG A O 1
ATOM 890 N N . GLY A 1 116 ? 21.264 -4.186 -13.472 1.00 88.56 116 GLY A N 1
ATOM 891 C CA . GLY A 1 116 ? 21.509 -5.501 -12.889 1.00 88.56 116 GLY A CA 1
ATOM 892 C C . GLY A 1 116 ? 21.623 -6.642 -13.904 1.00 88.56 116 GLY A C 1
ATOM 893 O O . GLY A 1 116 ? 21.947 -7.757 -13.496 1.00 88.56 116 GLY A O 1
ATOM 894 N N . ALA A 1 117 ? 21.351 -6.409 -15.196 1.00 91.12 117 ALA A N 1
ATOM 895 C CA . ALA A 1 117 ? 21.302 -7.460 -16.214 1.00 91.12 117 ALA A CA 1
ATOM 896 C C . ALA A 1 117 ? 22.608 -8.254 -16.329 1.00 91.12 117 ALA A C 1
ATOM 898 O O . ALA A 1 117 ? 22.596 -9.485 -16.317 1.00 91.12 117 ALA A O 1
ATOM 899 N N . ILE A 1 118 ? 23.735 -7.542 -16.334 1.00 89.25 118 ILE A N 1
ATOM 900 C CA . ILE A 1 118 ? 25.072 -8.116 -16.527 1.00 89.25 118 ILE A CA 1
ATOM 901 C C . ILE A 1 118 ? 25.535 -9.011 -15.368 1.00 89.25 118 ILE A C 1
ATOM 903 O O . ILE A 1 118 ? 26.418 -9.842 -15.549 1.00 89.25 118 ILE A O 1
ATOM 907 N N . PHE A 1 119 ? 24.936 -8.864 -14.181 1.00 87.94 119 PHE A N 1
ATOM 908 C CA . PHE A 1 119 ? 25.287 -9.632 -12.982 1.00 87.94 119 PHE A CA 1
ATOM 909 C C . PHE A 1 119 ? 24.403 -10.868 -12.785 1.00 87.94 119 PHE A C 1
ATOM 911 O O . PHE A 1 119 ? 24.528 -11.579 -11.785 1.00 87.94 119 PHE A O 1
ATOM 918 N N . ARG A 1 120 ? 23.458 -11.120 -13.697 1.00 88.06 120 ARG A N 1
ATOM 919 C CA . ARG A 1 120 ? 22.537 -12.252 -13.579 1.00 88.06 120 ARG A CA 1
ATOM 920 C C . ARG A 1 120 ? 23.273 -13.558 -13.863 1.00 88.06 120 ARG A C 1
ATOM 922 O O . ARG A 1 120 ? 24.030 -13.640 -14.831 1.00 88.06 120 ARG A O 1
ATOM 929 N N . PRO A 1 121 ? 23.040 -14.602 -13.053 1.00 83.00 121 PRO A N 1
ATOM 930 C CA . PRO A 1 121 ? 23.762 -15.849 -13.205 1.00 83.00 121 PRO A CA 1
ATOM 931 C C . PRO A 1 121 ? 23.378 -16.553 -14.514 1.00 83.00 121 PRO A C 1
ATOM 933 O O . PRO A 1 121 ? 22.207 -16.588 -14.911 1.00 83.00 121 PRO A O 1
ATOM 936 N N . GLN A 1 122 ? 24.372 -17.156 -15.170 1.00 76.19 122 GLN A N 1
ATOM 937 C CA . GLN A 1 122 ? 24.158 -18.011 -16.344 1.00 76.19 122 GLN A CA 1
ATOM 938 C C . GLN A 1 122 ? 23.497 -19.345 -15.958 1.00 76.19 122 GLN A C 1
ATOM 940 O O . GLN A 1 122 ? 22.680 -19.874 -16.714 1.00 76.19 122 GLN A O 1
ATOM 945 N N . TYR A 1 123 ? 23.784 -19.824 -14.744 1.00 70.38 123 TYR A N 1
ATOM 946 C CA . TYR A 1 123 ? 23.265 -21.058 -14.159 1.00 70.38 123 TYR A CA 1
ATOM 947 C C . TYR A 1 123 ? 22.736 -20.789 -12.742 1.00 70.38 123 TYR A C 1
ATOM 949 O O . TYR A 1 123 ? 23.372 -20.069 -11.976 1.00 70.38 123 TYR A O 1
ATOM 957 N N . GLY A 1 124 ? 21.594 -21.374 -12.375 1.00 66.31 124 GLY A N 1
ATOM 958 C CA . GLY A 1 124 ? 20.965 -21.194 -11.058 1.00 66.31 124 GLY A CA 1
ATOM 959 C C . GLY A 1 124 ? 19.814 -20.180 -11.038 1.00 66.31 124 GLY A C 1
ATOM 960 O O . GLY A 1 124 ? 19.386 -19.666 -12.070 1.00 66.31 124 GLY A O 1
ATOM 961 N N . THR A 1 125 ? 19.263 -19.926 -9.847 1.00 63.50 125 THR A N 1
ATOM 962 C CA . THR A 1 125 ? 18.017 -19.159 -9.690 1.00 63.50 125 THR A CA 1
ATOM 963 C C . THR A 1 125 ? 18.222 -17.659 -9.892 1.00 63.50 125 THR A C 1
ATOM 965 O O . THR A 1 125 ? 19.000 -17.013 -9.183 1.00 63.50 125 THR A O 1
ATOM 968 N N . HIS A 1 126 ? 17.458 -17.090 -10.824 1.00 67.81 126 HIS A N 1
ATOM 969 C CA . HIS A 1 126 ? 17.452 -15.664 -11.139 1.00 67.81 126 HIS A CA 1
ATOM 970 C C . HIS A 1 126 ? 17.109 -14.794 -9.907 1.00 67.81 126 HIS A C 1
ATOM 972 O O . HIS A 1 126 ? 16.163 -15.132 -9.195 1.00 67.81 126 HIS A O 1
ATOM 978 N N . PRO A 1 127 ? 17.787 -13.652 -9.650 1.00 63.16 127 PRO A N 1
ATOM 979 C CA . PRO A 1 127 ? 17.508 -12.803 -8.483 1.00 63.16 127 PRO A CA 1
ATOM 980 C C . PRO A 1 127 ? 16.049 -12.344 -8.365 1.00 63.16 127 PRO A C 1
ATOM 982 O O . PRO A 1 127 ? 15.503 -12.346 -7.268 1.00 63.16 127 PRO A O 1
ATOM 985 N N . MET A 1 128 ? 15.406 -12.009 -9.488 1.00 65.12 128 MET A N 1
ATOM 986 C CA . MET A 1 128 ? 13.976 -11.655 -9.522 1.00 65.12 128 MET A CA 1
ATOM 987 C C . MET A 1 128 ? 13.073 -12.809 -9.071 1.00 65.12 128 MET A C 1
ATOM 989 O O . MET A 1 128 ? 12.154 -12.576 -8.298 1.00 65.12 128 MET A O 1
ATOM 993 N N . LYS A 1 129 ? 13.422 -14.059 -9.412 1.00 70.50 129 LYS A N 1
ATOM 994 C CA . LYS A 1 129 ? 12.730 -15.278 -8.952 1.00 70.50 129 LYS A CA 1
ATOM 995 C C . LYS A 1 129 ? 12.964 -15.600 -7.472 1.00 70.50 129 LYS A C 1
ATOM 997 O O . LYS A 1 129 ? 12.650 -16.699 -7.026 1.00 70.50 129 LYS A O 1
ATOM 1002 N N . LYS A 1 130 ? 13.545 -14.674 -6.704 1.00 80.94 130 LYS A N 1
ATOM 1003 C CA . LYS A 1 130 ? 13.619 -14.743 -5.239 1.00 80.94 130 LYS A CA 1
ATOM 1004 C C . LYS A 1 130 ? 12.550 -13.884 -4.560 1.00 80.94 130 LYS A C 1
ATOM 1006 O O . LYS A 1 130 ? 12.360 -14.042 -3.360 1.00 80.94 130 LYS A O 1
ATOM 1011 N N . LEU A 1 131 ? 11.887 -12.986 -5.292 1.00 88.88 131 LEU A N 1
ATOM 1012 C CA . LEU A 1 131 ? 10.851 -12.108 -4.749 1.00 88.88 131 LEU A CA 1
ATOM 1013 C C . LEU A 1 131 ? 9.494 -12.808 -4.761 1.00 88.88 131 LEU A C 1
ATOM 1015 O O . LEU A 1 131 ? 9.136 -13.454 -5.746 1.00 88.88 131 LEU A O 1
ATOM 1019 N N . SER A 1 132 ? 8.743 -12.655 -3.675 1.00 92.88 132 SER A N 1
ATOM 1020 C CA . SER A 1 132 ? 7.349 -13.106 -3.603 1.00 92.88 132 SER A CA 1
ATOM 1021 C C . SER A 1 132 ? 6.449 -12.301 -4.541 1.00 92.88 132 SER A C 1
ATOM 1023 O O . SER A 1 132 ? 6.762 -11.159 -4.900 1.00 92.88 132 SER A O 1
ATOM 1025 N N . LEU A 1 133 ? 5.290 -12.857 -4.897 1.00 95.06 133 LEU A N 1
ATOM 1026 C CA . LEU A 1 133 ? 4.304 -12.141 -5.705 1.00 95.06 133 LEU A CA 1
ATOM 1027 C C . LEU A 1 133 ? 3.827 -10.858 -5.005 1.00 95.06 133 LEU A C 1
ATOM 1029 O O . LEU A 1 133 ? 3.634 -9.844 -5.671 1.00 95.06 133 LEU A O 1
ATOM 1033 N N . SER A 1 134 ? 3.706 -10.867 -3.671 1.00 94.44 134 SER A N 1
ATOM 1034 C CA . SER A 1 134 ? 3.381 -9.666 -2.885 1.00 94.44 134 SER A CA 1
ATOM 1035 C C . SER A 1 134 ? 4.403 -8.549 -3.054 1.00 94.44 134 SER A C 1
ATOM 1037 O O . SER A 1 134 ? 4.015 -7.427 -3.359 1.00 94.44 134 SER A O 1
ATOM 1039 N N . GLU A 1 135 ? 5.701 -8.847 -2.915 1.00 93.31 135 GLU A N 1
ATOM 1040 C CA . GLU A 1 135 ? 6.751 -7.827 -3.055 1.00 93.31 135 GLU A CA 1
ATOM 1041 C C . GLU A 1 135 ? 6.739 -7.217 -4.459 1.00 93.31 135 GLU A C 1
ATOM 1043 O O . GLU A 1 135 ? 6.880 -6.008 -4.616 1.00 93.31 135 GLU A O 1
ATOM 1048 N N . LEU A 1 136 ? 6.536 -8.050 -5.482 1.00 93.62 136 LEU A N 1
ATOM 1049 C CA . LEU A 1 136 ? 6.452 -7.601 -6.868 1.00 93.62 136 LEU A CA 1
ATOM 1050 C C . LEU A 1 136 ? 5.238 -6.695 -7.112 1.00 93.62 136 LEU A C 1
ATOM 1052 O O . LEU A 1 136 ? 5.364 -5.696 -7.817 1.00 93.62 136 LEU A O 1
ATOM 1056 N N . ILE A 1 137 ? 4.080 -7.018 -6.531 1.00 94.56 137 ILE A N 1
ATOM 1057 C CA . ILE A 1 137 ? 2.875 -6.183 -6.627 1.00 94.56 137 ILE A CA 1
ATOM 1058 C C . ILE A 1 137 ? 3.111 -4.844 -5.934 1.00 94.56 137 ILE A C 1
ATOM 1060 O O . ILE A 1 137 ? 2.880 -3.798 -6.539 1.00 94.56 137 ILE A O 1
ATOM 1064 N N . ASP A 1 138 ? 3.623 -4.854 -4.704 1.00 91.50 138 ASP A N 1
ATOM 1065 C CA . ASP A 1 138 ? 3.880 -3.630 -3.939 1.00 91.50 138 ASP A CA 1
ATOM 1066 C C . ASP A 1 138 ? 4.865 -2.700 -4.667 1.00 91.50 138 ASP A C 1
ATOM 1068 O O . ASP A 1 138 ? 4.723 -1.480 -4.613 1.00 91.50 138 ASP A O 1
ATOM 1072 N N . MET A 1 139 ? 5.832 -3.270 -5.394 1.00 89.44 139 MET A N 1
ATOM 1073 C CA . MET A 1 139 ? 6.842 -2.539 -6.166 1.00 89.44 139 MET A CA 1
ATOM 1074 C C . MET A 1 139 ? 6.362 -2.021 -7.531 1.00 89.44 139 MET A C 1
ATOM 1076 O O . MET A 1 139 ? 6.977 -1.091 -8.056 1.00 89.44 139 MET A O 1
ATOM 1080 N N . HIS A 1 140 ? 5.334 -2.627 -8.140 1.00 91.31 140 HIS A N 1
ATOM 1081 C CA . HIS A 1 140 ? 5.072 -2.437 -9.575 1.00 91.31 140 HIS A CA 1
ATOM 1082 C C . HIS A 1 140 ? 3.600 -2.340 -10.003 1.00 91.31 140 HIS A C 1
ATOM 1084 O O . HIS A 1 140 ? 3.334 -2.221 -11.198 1.00 91.31 140 HIS A O 1
ATOM 1090 N N . HIS A 1 141 ? 2.624 -2.378 -9.093 1.00 90.75 141 HIS A N 1
ATOM 1091 C CA . HIS A 1 141 ? 1.198 -2.356 -9.468 1.00 90.75 141 HIS A CA 1
ATOM 1092 C C . HIS A 1 141 ? 0.751 -1.096 -10.238 1.00 90.75 141 HIS A C 1
ATOM 1094 O O . HIS A 1 141 ? -0.278 -1.123 -10.920 1.00 90.75 141 HIS A O 1
ATOM 1100 N N . THR A 1 142 ? 1.508 0.003 -10.161 1.00 90.00 142 THR A N 1
ATOM 1101 C CA . THR A 1 142 ? 1.244 1.238 -10.916 1.00 90.00 142 THR A CA 1
ATOM 1102 C C . THR A 1 142 ? 1.669 1.174 -12.378 1.00 90.00 142 THR A C 1
ATOM 1104 O O . THR A 1 142 ? 1.258 2.039 -13.150 1.00 90.00 142 THR A O 1
ATOM 1107 N N . ASN A 1 143 ? 2.419 0.149 -12.789 1.00 91.62 143 ASN A N 1
ATOM 1108 C CA . ASN A 1 143 ? 2.713 -0.070 -14.198 1.00 91.62 143 ASN A CA 1
ATOM 1109 C C . ASN A 1 143 ? 1.418 -0.366 -14.977 1.00 91.62 143 ASN A C 1
ATOM 1111 O O . ASN A 1 143 ? 0.467 -0.975 -14.483 1.00 91.62 143 ASN A O 1
ATOM 1115 N N . GLU A 1 144 ? 1.381 0.085 -16.219 1.00 93.00 144 GLU A N 1
ATOM 1116 C CA . GLU A 1 144 ? 0.236 0.088 -17.109 1.00 93.00 144 GLU A CA 1
ATOM 1117 C C . GLU A 1 144 ? 0.085 -1.234 -17.859 1.00 93.00 144 GLU A C 1
ATOM 1119 O O . GLU A 1 144 ? 1.047 -1.837 -18.346 1.00 93.00 144 GLU A O 1
ATOM 1124 N N . ALA A 1 145 ? -1.165 -1.655 -18.016 1.00 94.00 145 ALA A N 1
ATOM 1125 C CA . ALA A 1 145 ? -1.535 -2.782 -18.848 1.00 94.00 145 ALA A CA 1
ATOM 1126 C C . ALA A 1 145 ? -2.836 -2.469 -19.583 1.00 94.00 145 ALA A C 1
ATOM 1128 O O . ALA A 1 145 ? -3.803 -2.020 -18.971 1.00 94.00 145 ALA A O 1
ATOM 1129 N N . THR A 1 146 ? -2.873 -2.748 -20.887 1.00 92.69 146 THR A N 1
ATOM 1130 C CA . THR A 1 146 ? -4.097 -2.621 -21.693 1.00 92.69 146 THR A CA 1
ATOM 1131 C C . THR A 1 146 ? -5.178 -3.582 -21.201 1.00 92.69 146 THR A C 1
ATOM 1133 O O . THR A 1 146 ? -6.352 -3.228 -21.146 1.00 92.69 146 THR A O 1
ATOM 1136 N N . ILE A 1 147 ? -4.775 -4.792 -20.803 1.00 94.50 147 ILE A N 1
ATOM 1137 C CA . ILE A 1 147 ? -5.640 -5.793 -20.181 1.00 94.50 147 ILE A CA 1
ATOM 1138 C C . ILE A 1 147 ? -5.243 -5.900 -18.708 1.00 94.50 147 ILE A C 1
ATOM 1140 O O . ILE A 1 147 ? -4.121 -6.292 -18.404 1.00 94.50 147 ILE A O 1
ATOM 1144 N N . LEU A 1 148 ? -6.166 -5.611 -17.783 1.00 94.12 148 LEU A N 1
ATOM 1145 C CA . LEU A 1 148 ? -5.874 -5.592 -16.337 1.00 94.12 148 LEU A CA 1
ATOM 1146 C C . LEU A 1 148 ? -5.254 -6.899 -15.809 1.00 94.12 148 LEU A C 1
ATOM 1148 O O . LEU A 1 148 ? -4.398 -6.861 -14.932 1.00 94.12 148 LEU A O 1
ATOM 1152 N N . HIS A 1 149 ? -5.629 -8.046 -16.381 1.00 95.81 149 HIS A N 1
ATOM 1153 C CA . HIS A 1 149 ? -5.077 -9.365 -16.043 1.00 95.81 149 HIS A CA 1
ATOM 1154 C C . HIS A 1 149 ? -3.545 -9.415 -16.126 1.00 95.81 149 HIS A C 1
ATOM 1156 O O . HIS A 1 149 ? -2.895 -10.068 -15.305 1.00 95.81 149 HIS A O 1
ATOM 1162 N N . ASP A 1 150 ? -2.958 -8.676 -17.069 1.00 95.56 150 ASP A N 1
ATOM 1163 C CA . ASP A 1 150 ? -1.512 -8.654 -17.269 1.00 95.56 150 ASP A CA 1
ATOM 1164 C C . ASP A 1 150 ? -0.774 -8.039 -16.077 1.00 95.56 150 ASP A C 1
ATOM 1166 O O . ASP A 1 150 ? 0.373 -8.409 -15.840 1.00 95.56 150 ASP A O 1
ATOM 1170 N N . LYS A 1 151 ? -1.425 -7.197 -15.257 1.00 94.31 151 LYS A N 1
ATOM 1171 C CA . LYS A 1 151 ? -0.841 -6.707 -13.996 1.00 94.31 151 LYS A CA 1
ATOM 1172 C C . LYS A 1 151 ? -0.505 -7.826 -13.015 1.00 94.31 151 LYS A C 1
ATOM 1174 O O . LYS A 1 151 ? 0.401 -7.685 -12.203 1.00 94.31 151 LYS A O 1
ATOM 1179 N N . ILE A 1 152 ? -1.203 -8.954 -13.097 1.00 95.69 152 ILE A N 1
ATOM 1180 C CA . ILE A 1 152 ? -0.938 -10.121 -12.254 1.00 95.69 152 ILE A CA 1
ATOM 1181 C C . ILE A 1 152 ? -0.053 -11.111 -13.011 1.00 95.69 152 ILE A C 1
ATOM 1183 O O . ILE A 1 152 ? 0.974 -11.546 -12.491 1.00 95.69 152 ILE A O 1
ATOM 1187 N N . TYR A 1 153 ? -0.389 -11.435 -14.261 1.00 95.12 153 TYR A N 1
ATOM 1188 C CA . TYR A 1 153 ? 0.333 -12.460 -15.023 1.00 95.12 153 TYR A CA 1
ATOM 1189 C C . TYR A 1 153 ? 1.772 -12.065 -15.377 1.00 95.12 153 TYR A C 1
ATOM 1191 O O . TYR A 1 153 ? 2.659 -12.927 -15.389 1.00 95.12 153 TYR A O 1
ATOM 1199 N N . ALA A 1 154 ? 2.043 -10.774 -15.596 1.00 93.81 154 ALA A N 1
ATOM 1200 C CA . ALA A 1 154 ? 3.403 -10.285 -15.797 1.00 93.81 154 ALA A CA 1
ATOM 1201 C C . ALA A 1 154 ? 4.266 -10.430 -14.528 1.00 93.81 154 ALA A C 1
ATOM 1203 O O . ALA A 1 154 ? 5.462 -10.696 -14.631 1.00 93.81 154 ALA A O 1
ATOM 1204 N N . LEU A 1 155 ? 3.689 -10.332 -13.328 1.00 94.69 155 LEU A N 1
ATOM 1205 C CA . LEU A 1 155 ? 4.440 -10.519 -12.079 1.00 94.69 155 LEU A CA 1
ATOM 1206 C C . LEU A 1 155 ? 4.563 -11.985 -11.686 1.00 94.69 155 LEU A C 1
ATOM 1208 O O . LEU A 1 155 ? 5.604 -12.394 -11.181 1.00 94.69 155 LEU A O 1
ATOM 1212 N N . LEU A 1 156 ? 3.548 -12.797 -11.975 1.00 93.06 156 LEU A N 1
ATOM 1213 C CA . LEU A 1 156 ? 3.559 -14.221 -11.651 1.00 93.06 156 LEU A CA 1
ATOM 1214 C C . LEU A 1 156 ? 4.741 -14.950 -12.307 1.00 93.06 156 LEU A C 1
ATOM 1216 O O . LEU A 1 156 ? 5.380 -15.788 -11.684 1.00 93.06 156 LEU A O 1
ATOM 1220 N N . GLY A 1 157 ? 5.094 -14.589 -13.545 1.00 86.56 157 GLY A N 1
ATOM 1221 C CA . GLY A 1 157 ? 6.269 -15.153 -14.223 1.00 86.56 157 GLY A CA 1
ATOM 1222 C C . GLY A 1 157 ? 7.622 -14.764 -13.605 1.00 86.56 157 GLY A C 1
ATOM 1223 O O . GLY A 1 157 ? 8.646 -15.337 -13.985 1.00 86.56 157 GLY A O 1
ATOM 1224 N N . LEU A 1 158 ? 7.634 -13.804 -12.678 1.00 89.31 158 LEU A N 1
ATOM 1225 C CA . LEU A 1 158 ? 8.812 -13.339 -11.945 1.00 89.31 158 LEU A CA 1
ATOM 1226 C C . LEU A 1 158 ? 8.844 -13.833 -10.497 1.00 89.31 158 LEU A C 1
ATOM 1228 O O . LEU A 1 158 ? 9.900 -13.733 -9.879 1.00 89.31 158 LEU A O 1
ATOM 1232 N N . SER A 1 159 ? 7.735 -14.341 -9.955 1.00 92.25 159 SER A N 1
ATOM 1233 C CA . SER A 1 159 ? 7.623 -14.609 -8.523 1.00 92.25 159 SER A CA 1
ATOM 1234 C C . SER A 1 159 ? 8.194 -15.969 -8.111 1.00 92.25 159 SER A C 1
ATOM 1236 O O . SER A 1 159 ? 8.110 -16.964 -8.843 1.00 92.25 159 SER A O 1
ATOM 1238 N N . SER A 1 160 ? 8.780 -16.013 -6.914 1.00 91.19 160 SER A N 1
ATOM 1239 C CA . SER A 1 160 ? 9.353 -17.217 -6.296 1.00 91.19 160 SER A CA 1
ATOM 1240 C C . SER A 1 160 ? 8.287 -18.229 -5.862 1.00 91.19 160 SER A C 1
ATOM 1242 O O . SER A 1 160 ? 8.499 -19.439 -5.921 1.00 91.19 160 SER A O 1
ATOM 1244 N N . ASP A 1 161 ? 7.119 -17.726 -5.481 1.00 91.50 161 ASP A N 1
ATOM 1245 C CA . ASP A 1 161 ? 5.960 -18.440 -4.944 1.00 91.50 161 ASP A CA 1
ATOM 1246 C C . ASP A 1 161 ? 4.895 -18.753 -6.011 1.00 91.50 161 ASP A C 1
ATOM 1248 O O . ASP A 1 161 ? 3.802 -19.213 -5.695 1.00 91.50 161 ASP A O 1
ATOM 1252 N N . SER A 1 162 ? 5.207 -18.558 -7.296 1.00 87.44 162 SER A N 1
ATOM 1253 C CA . SER A 1 162 ? 4.273 -18.811 -8.406 1.00 87.44 162 SER A CA 1
ATOM 1254 C C . SER A 1 162 ? 3.753 -20.253 -8.462 1.00 87.44 162 SER A C 1
ATOM 1256 O O . SER A 1 162 ? 2.625 -20.494 -8.890 1.00 87.44 162 SER A O 1
ATOM 1258 N N . HIS A 1 163 ? 4.552 -21.215 -7.998 1.00 86.94 163 HIS A N 1
ATOM 1259 C CA . HIS A 1 163 ? 4.188 -22.630 -7.917 1.00 86.94 163 HIS A CA 1
ATOM 1260 C C . HIS A 1 163 ? 3.123 -22.927 -6.845 1.00 86.94 163 HIS A C 1
ATOM 1262 O O . HIS A 1 163 ? 2.405 -23.917 -6.962 1.00 86.94 163 HIS A O 1
ATOM 1268 N N . GLU A 1 164 ? 2.983 -22.060 -5.840 1.00 88.56 164 GLU A N 1
ATOM 1269 C CA . GLU A 1 164 ? 1.966 -22.156 -4.784 1.00 88.56 164 GLU A CA 1
ATOM 1270 C C . GLU A 1 164 ? 0.623 -21.536 -5.214 1.00 88.56 164 GLU A C 1
ATOM 1272 O O . GLU A 1 164 ? -0.361 -21.605 -4.480 1.00 88.56 164 GLU A O 1
ATOM 1277 N N . ALA A 1 165 ? 0.558 -20.942 -6.413 1.00 88.44 165 ALA A N 1
ATOM 1278 C CA . ALA A 1 165 ? -0.577 -20.161 -6.894 1.00 88.44 165 ALA A CA 1
ATOM 1279 C C . ALA A 1 165 ? -1.267 -20.757 -8.144 1.00 88.44 165 ALA A C 1
ATOM 1281 O O . ALA A 1 165 ? -1.476 -20.035 -9.125 1.00 88.44 165 ALA A O 1
ATOM 1282 N N . PRO A 1 166 ? -1.684 -22.043 -8.161 1.00 87.38 166 PRO A N 1
ATOM 1283 C CA . PRO A 1 166 ? -2.302 -22.644 -9.349 1.00 87.38 166 PRO A CA 1
ATOM 1284 C C . PRO A 1 166 ? -3.595 -21.923 -9.770 1.00 87.38 166 PRO A C 1
ATOM 1286 O O . PRO A 1 166 ? -3.917 -21.852 -10.954 1.00 87.38 166 PRO A O 1
ATOM 1289 N N . GLY A 1 167 ? -4.313 -21.319 -8.815 1.00 89.44 167 GLY A N 1
ATOM 1290 C CA . GLY A 1 167 ? -5.513 -20.518 -9.076 1.00 89.44 167 GLY A CA 1
ATOM 1291 C C . GLY A 1 167 ? -5.263 -19.192 -9.811 1.00 89.44 167 GLY A C 1
ATOM 1292 O O . GLY A 1 167 ? -6.228 -18.600 -10.302 1.00 89.44 167 GLY A O 1
ATOM 1293 N N . LEU A 1 168 ? -4.002 -18.745 -9.902 1.00 95.25 168 LEU A N 1
ATOM 1294 C CA . LEU A 1 168 ? -3.572 -17.509 -10.569 1.00 95.25 168 LEU A CA 1
ATOM 1295 C C . LEU A 1 168 ? -2.925 -17.748 -11.936 1.00 95.25 168 LEU A C 1
ATOM 1297 O O . LEU A 1 168 ? -2.440 -16.795 -12.545 1.00 95.25 168 LEU A O 1
ATOM 1301 N N . LEU A 1 169 ? -2.912 -18.987 -12.437 1.00 93.12 169 LEU A N 1
ATOM 1302 C CA . LEU A 1 169 ? -2.390 -19.265 -13.773 1.00 93.12 169 LEU A CA 1
ATOM 1303 C C . LEU A 1 169 ? -3.126 -18.433 -14.844 1.00 93.12 169 LEU A C 1
ATOM 1305 O O . LEU A 1 169 ? -4.329 -18.184 -14.700 1.00 93.12 169 LEU A O 1
ATOM 1309 N N . PRO A 1 170 ? -2.428 -18.014 -15.920 1.00 94.50 170 PRO A N 1
ATOM 1310 C CA . PRO A 1 170 ? -3.019 -17.205 -16.978 1.00 94.50 170 PRO A CA 1
ATOM 1311 C C . PRO A 1 170 ? -4.309 -17.799 -17.551 1.00 94.50 170 PRO A C 1
ATOM 1313 O O . PRO A 1 170 ? -4.302 -18.877 -18.141 1.00 94.50 170 PRO A O 1
ATOM 1316 N N . ASN A 1 171 ? -5.414 -17.079 -17.376 1.00 94.94 171 ASN A N 1
ATOM 1317 C CA . ASN A 1 171 ? -6.744 -17.430 -17.854 1.00 94.94 171 ASN A CA 1
ATOM 1318 C C . ASN A 1 171 ? -7.525 -16.133 -18.114 1.00 94.94 171 ASN A C 1
ATOM 1320 O O . ASN A 1 171 ? -8.117 -15.548 -17.209 1.00 94.94 171 ASN A O 1
ATOM 1324 N N . TYR A 1 172 ? -7.523 -15.698 -19.372 1.00 95.56 172 TYR A N 1
ATOM 1325 C CA . TYR A 1 172 ? -8.213 -14.481 -19.805 1.00 95.56 172 TYR A CA 1
ATOM 1326 C C . TYR A 1 172 ? -9.729 -14.665 -19.967 1.00 95.56 172 TYR A C 1
ATOM 1328 O O . TYR A 1 172 ? -10.421 -13.698 -20.274 1.00 95.56 172 TYR A O 1
ATOM 1336 N N . GLN A 1 173 ? -10.258 -15.881 -19.775 1.00 96.00 173 GLN A N 1
ATOM 1337 C CA . GLN A 1 173 ? -11.702 -16.104 -19.695 1.00 96.00 173 GLN A CA 1
ATOM 1338 C C . GLN A 1 173 ? -12.278 -15.703 -18.327 1.00 96.00 173 GLN A C 1
ATOM 1340 O O . GLN A 1 173 ? -13.493 -15.551 -18.203 1.00 96.00 173 GLN A O 1
ATOM 1345 N N . LEU A 1 174 ? -11.439 -15.538 -17.297 1.00 95.69 174 LEU A N 1
ATOM 1346 C CA . LEU A 1 174 ? -11.879 -15.013 -16.007 1.00 95.69 174 LEU A CA 1
ATOM 1347 C C . LEU A 1 174 ? -12.226 -13.529 -16.116 1.00 95.69 174 LEU A C 1
ATOM 1349 O O . LEU A 1 174 ? -11.619 -12.768 -16.866 1.00 95.69 174 LEU A O 1
ATOM 1353 N N . SER A 1 175 ? -13.194 -13.098 -15.312 1.00 96.25 175 SER A N 1
ATOM 1354 C CA . SER A 1 175 ? -13.354 -11.669 -15.057 1.00 96.25 175 SER A CA 1
ATOM 1355 C C . SER A 1 175 ? -12.198 -11.159 -14.191 1.00 96.25 175 SER A C 1
ATOM 1357 O O . SER A 1 175 ? -11.666 -11.878 -13.337 1.00 96.25 175 SER A O 1
ATOM 1359 N N . TRP A 1 176 ? -11.867 -9.876 -14.350 1.00 95.56 176 TRP A N 1
ATOM 1360 C CA . TRP A 1 176 ? -10.875 -9.209 -13.503 1.00 95.56 176 TRP A CA 1
ATOM 1361 C C . TRP A 1 176 ? -11.198 -9.361 -12.010 1.00 95.56 176 TRP A C 1
ATOM 1363 O O . TRP A 1 176 ? -10.313 -9.622 -11.203 1.00 95.56 176 TRP A O 1
ATOM 1373 N N . GLU A 1 177 ? -12.473 -9.257 -11.638 1.00 95.44 177 GLU A N 1
ATOM 1374 C CA . GLU A 1 177 ? -12.928 -9.359 -10.251 1.00 95.44 177 GLU A CA 1
ATOM 1375 C C . GLU A 1 177 ? -12.608 -10.714 -9.633 1.00 95.44 177 GLU A C 1
ATOM 1377 O O . GLU A 1 177 ? -12.120 -10.775 -8.504 1.00 95.44 177 GLU A O 1
ATOM 1382 N N . GLN A 1 178 ? -12.862 -11.790 -10.382 1.00 96.12 178 GLN A N 1
ATOM 1383 C CA . GLN A 1 178 ? -12.565 -13.151 -9.954 1.00 96.12 178 GLN A CA 1
ATOM 1384 C C . GLN A 1 178 ? -11.062 -13.351 -9.797 1.00 96.12 178 GLN A C 1
ATOM 1386 O O . GLN A 1 178 ? -10.629 -13.898 -8.782 1.00 96.12 178 GLN A O 1
ATOM 1391 N N . LEU A 1 179 ? -10.263 -12.891 -10.765 1.00 97.06 179 LEU A N 1
ATOM 1392 C CA . LEU A 1 179 ? -8.809 -12.981 -10.667 1.00 97.06 179 LEU A CA 1
ATOM 1393 C C . LEU A 1 179 ? -8.285 -12.183 -9.464 1.00 97.06 179 LEU A C 1
ATOM 1395 O O . LEU A 1 179 ? -7.451 -12.683 -8.711 1.00 97.06 179 LEU A O 1
ATOM 1399 N N . PHE A 1 180 ? -8.800 -10.974 -9.243 1.00 96.88 180 PHE A N 1
ATOM 1400 C CA . PHE A 1 180 ? -8.338 -10.109 -8.166 1.00 96.88 180 PHE A CA 1
ATOM 1401 C C . PHE A 1 180 ? -8.719 -10.651 -6.779 1.00 96.88 180 PHE A C 1
ATOM 1403 O O . PHE A 1 180 ? -7.900 -10.632 -5.861 1.00 96.88 180 PHE A O 1
ATOM 1410 N N . GLN A 1 181 ? -9.907 -11.248 -6.631 1.00 96.75 181 GLN A N 1
ATOM 1411 C CA . GLN A 1 181 ? -10.271 -11.970 -5.406 1.00 96.75 181 GLN A CA 1
ATOM 1412 C C . GLN A 1 181 ? -9.370 -13.183 -5.156 1.00 96.75 181 GLN A C 1
ATOM 1414 O O . GLN A 1 181 ? -8.938 -13.392 -4.024 1.00 96.75 181 GLN A O 1
ATOM 1419 N N . ARG A 1 182 ? -9.061 -13.973 -6.197 1.00 96.94 182 ARG A N 1
ATOM 1420 C CA . ARG A 1 182 ? -8.127 -15.105 -6.079 1.00 96.94 182 ARG A CA 1
ATOM 1421 C C . ARG A 1 182 ? -6.744 -14.639 -5.643 1.00 96.94 182 ARG A C 1
ATOM 1423 O O . ARG A 1 182 ? -6.135 -15.285 -4.799 1.00 96.94 182 ARG A O 1
ATOM 1430 N N . LEU A 1 183 ? -6.270 -13.510 -6.174 1.00 97.25 183 LEU A N 1
ATOM 1431 C CA . LEU A 1 183 ? -4.996 -12.930 -5.763 1.00 97.25 183 LEU A CA 1
ATOM 1432 C C . LEU A 1 183 ? -5.010 -12.593 -4.271 1.00 97.25 183 LEU A C 1
ATOM 1434 O O . LEU A 1 183 ? -4.099 -12.981 -3.553 1.00 97.25 183 LEU A O 1
ATOM 1438 N N . ILE A 1 184 ? -6.043 -11.903 -3.790 1.00 96.88 184 ILE A N 1
ATOM 1439 C CA . ILE A 1 184 ? -6.121 -11.496 -2.381 1.00 96.88 184 ILE A CA 1
ATOM 1440 C C . ILE A 1 184 ? -6.177 -12.715 -1.454 1.00 96.88 184 ILE A C 1
ATOM 1442 O O . ILE A 1 184 ? -5.488 -12.729 -0.434 1.00 96.88 184 ILE A O 1
ATOM 1446 N N . ARG A 1 185 ? -6.933 -13.757 -1.820 1.00 95.50 185 ARG A N 1
ATOM 1447 C CA . ARG A 1 185 ? -6.979 -15.013 -1.054 1.00 95.50 185 ARG A CA 1
ATOM 1448 C C . ARG A 1 185 ? -5.635 -15.743 -1.049 1.00 95.50 185 ARG A C 1
ATOM 1450 O O . ARG A 1 185 ? -5.228 -16.226 0.002 1.00 95.50 185 ARG A O 1
ATOM 1457 N N . PHE A 1 186 ? -4.909 -15.734 -2.169 1.00 95.50 186 PHE A N 1
ATOM 1458 C CA . PHE A 1 186 ? -3.542 -16.258 -2.240 1.00 95.50 186 PHE A CA 1
ATOM 1459 C C . PHE A 1 186 ? -2.559 -15.466 -1.360 1.00 95.50 186 PHE A C 1
ATOM 1461 O O . PHE A 1 186 ? -1.727 -16.049 -0.669 1.00 95.50 186 PHE A O 1
ATOM 1468 N N . LEU A 1 187 ? -2.646 -14.131 -1.362 1.00 95.00 187 LEU A N 1
ATOM 1469 C CA . LEU A 1 187 ? -1.758 -13.280 -0.565 1.00 95.00 187 LEU A CA 1
ATOM 1470 C C . LEU A 1 187 ? -2.053 -13.352 0.938 1.00 95.00 187 LEU A C 1
ATOM 1472 O O . LEU A 1 187 ? -1.149 -13.136 1.744 1.00 95.00 187 LEU A O 1
ATOM 1476 N N . LEU A 1 188 ? -3.298 -13.630 1.317 1.00 93.94 188 LEU A N 1
ATOM 1477 C CA . LEU A 1 188 ? -3.731 -13.712 2.705 1.00 93.94 188 LEU A CA 1
ATOM 1478 C C . LEU A 1 188 ? -4.098 -15.156 3.072 1.00 93.94 188 LEU A C 1
ATOM 1480 O O . LEU A 1 188 ? -3.224 -15.929 3.459 1.00 93.94 188 LEU A O 1
ATOM 1484 N N . ASN A 1 189 ? -5.385 -15.503 2.992 1.00 90.62 189 ASN A N 1
ATOM 1485 C CA . ASN A 1 189 ? -5.906 -16.862 3.095 1.00 90.62 189 ASN A CA 1
ATOM 1486 C C . ASN A 1 189 ? -7.289 -16.971 2.415 1.00 90.62 189 ASN A C 1
ATOM 1488 O O . ASN A 1 189 ? -7.939 -15.964 2.127 1.00 90.62 189 ASN A O 1
ATOM 1492 N N . GLU A 1 190 ? -7.760 -18.204 2.204 1.00 88.38 190 GLU A N 1
ATOM 1493 C CA . GLU A 1 190 ? -9.035 -18.500 1.525 1.00 88.38 190 GLU A CA 1
ATOM 1494 C C . GLU A 1 190 ? -10.294 -18.104 2.314 1.00 88.38 190 GLU A C 1
ATOM 1496 O O . GLU A 1 190 ? -11.363 -17.931 1.734 1.00 88.38 190 GLU A O 1
ATOM 1501 N N . GLN A 1 191 ? -10.190 -17.960 3.636 1.00 86.56 191 GLN A N 1
ATOM 1502 C CA . GLN A 1 191 ? -11.337 -17.717 4.521 1.00 86.56 191 GLN A CA 1
ATOM 1503 C C . GLN A 1 191 ? -11.724 -16.235 4.597 1.00 86.56 191 GLN A C 1
ATOM 1505 O O . GLN A 1 191 ? -12.777 -15.897 5.138 1.00 86.56 191 GLN A O 1
ATOM 1510 N N . ILE A 1 192 ? -10.880 -15.345 4.076 1.00 90.94 192 ILE A N 1
ATOM 1511 C CA . ILE A 1 192 ? -11.113 -13.906 4.116 1.00 90.94 192 ILE A CA 1
ATOM 1512 C C . ILE A 1 192 ? -12.232 -13.505 3.153 1.00 90.94 192 ILE A C 1
ATOM 1514 O O . ILE A 1 192 ? -12.276 -13.903 1.984 1.00 90.94 192 ILE A O 1
ATOM 1518 N N . SER A 1 193 ? -13.128 -12.659 3.660 1.00 94.69 193 SER A N 1
ATOM 1519 C CA . SER A 1 193 ? -14.187 -12.050 2.866 1.00 94.69 193 SER A CA 1
ATOM 1520 C C . SER A 1 193 ? -13.606 -10.909 2.041 1.00 94.69 193 SER A C 1
ATOM 1522 O O . SER A 1 193 ? -12.943 -10.013 2.568 1.00 94.69 193 SER A O 1
ATOM 1524 N N . VAL A 1 194 ? -13.845 -10.954 0.732 1.00 96.25 194 VAL A N 1
ATOM 1525 C CA . VAL A 1 194 ? -13.327 -9.977 -0.226 1.00 96.25 194 VAL A CA 1
ATOM 1526 C C . VAL A 1 194 ? -14.442 -9.576 -1.177 1.00 96.25 194 VAL A C 1
ATOM 1528 O O . VAL A 1 194 ? -15.043 -10.437 -1.821 1.00 96.25 194 VAL A O 1
ATOM 1531 N N . LYS A 1 195 ? -14.659 -8.269 -1.321 1.00 95.94 195 LYS A N 1
ATOM 1532 C CA . LYS A 1 195 ? -15.441 -7.689 -2.415 1.00 95.94 195 LYS A CA 1
ATOM 1533 C C . LYS A 1 195 ? -14.517 -6.931 -3.357 1.00 95.94 195 LYS A C 1
ATOM 1535 O O . LYS A 1 195 ? -13.657 -6.169 -2.922 1.00 95.94 195 LYS A O 1
ATOM 1540 N N . THR A 1 196 ? -14.728 -7.128 -4.648 1.00 95.81 196 THR A N 1
ATOM 1541 C CA . THR A 1 196 ? -14.094 -6.385 -5.741 1.00 95.81 196 THR A CA 1
ATOM 1542 C C . THR A 1 196 ? -15.185 -5.777 -6.622 1.00 95.81 196 THR A C 1
ATOM 1544 O O . THR A 1 196 ? -16.365 -6.074 -6.429 1.00 95.81 196 THR A O 1
ATOM 1547 N N . TRP A 1 197 ? -14.803 -4.891 -7.544 1.00 93.12 197 TRP A N 1
ATOM 1548 C CA . TRP A 1 197 ? -15.738 -4.224 -8.455 1.00 93.12 197 TRP A CA 1
ATOM 1549 C C . TRP A 1 197 ? -15.291 -4.372 -9.915 1.00 93.12 197 TRP A C 1
ATOM 1551 O O . TRP A 1 197 ? -14.077 -4.387 -10.173 1.00 93.12 197 TRP A O 1
ATOM 1561 N N . PRO A 1 198 ? -16.224 -4.394 -10.889 1.00 92.31 198 PRO A N 1
ATOM 1562 C CA . PRO A 1 198 ? -15.886 -4.674 -12.279 1.00 92.31 198 PRO A CA 1
ATOM 1563 C C . PRO A 1 198 ? -14.930 -3.627 -12.840 1.00 92.31 198 PRO A C 1
ATOM 1565 O O . PRO A 1 198 ? -15.175 -2.425 -12.735 1.00 92.31 198 PRO A O 1
ATOM 1568 N N . GLY A 1 199 ? -13.818 -4.084 -13.422 1.00 88.88 199 GLY A N 1
ATOM 1569 C CA . GLY A 1 199 ? -12.812 -3.213 -14.040 1.00 88.88 199 GLY A CA 1
ATOM 1570 C C . GLY A 1 199 ? -12.114 -2.239 -13.081 1.00 88.88 199 GLY A C 1
ATOM 1571 O O . GLY A 1 199 ? -11.484 -1.288 -13.541 1.00 88.88 199 GLY A O 1
ATOM 1572 N N . ARG A 1 200 ? -12.226 -2.431 -11.757 1.00 91.69 200 ARG A N 1
ATOM 1573 C CA . ARG A 1 200 ? -11.573 -1.576 -10.756 1.00 91.69 200 ARG A CA 1
ATOM 1574 C C . ARG A 1 200 ? -10.471 -2.325 -10.027 1.00 91.69 200 ARG A C 1
ATOM 1576 O O . ARG A 1 200 ? -10.654 -3.444 -9.562 1.00 91.69 200 ARG A O 1
ATOM 1583 N N . GLU A 1 201 ? -9.346 -1.656 -9.840 1.00 93.69 201 GLU A N 1
ATOM 1584 C CA . GLU A 1 201 ? -8.196 -2.153 -9.075 1.00 93.69 201 GLU A CA 1
ATOM 1585 C C . GLU A 1 201 ? -8.348 -1.807 -7.585 1.00 93.69 201 GLU A C 1
ATOM 1587 O O . GLU A 1 201 ? -7.465 -1.226 -6.954 1.00 93.69 201 GLU A O 1
ATOM 1592 N N . ILE A 1 202 ? -9.544 -2.074 -7.057 1.00 94.50 202 ILE A N 1
ATOM 1593 C CA . ILE A 1 202 ? -9.951 -1.765 -5.688 1.00 94.50 202 ILE A CA 1
ATOM 1594 C C . ILE A 1 202 ? -10.609 -3.010 -5.102 1.00 94.50 202 ILE A C 1
ATOM 1596 O O . ILE A 1 202 ? -11.430 -3.655 -5.756 1.00 94.50 202 ILE A O 1
ATOM 1600 N N . ALA A 1 203 ? -10.253 -3.331 -3.865 1.00 96.56 203 ALA A N 1
ATOM 1601 C CA . ALA A 1 203 ? -10.860 -4.397 -3.093 1.00 96.56 203 ALA A CA 1
ATOM 1602 C C . ALA A 1 203 ? -11.192 -3.921 -1.681 1.00 96.56 203 ALA A C 1
ATOM 1604 O O . ALA A 1 203 ? -10.427 -3.175 -1.069 1.00 96.56 203 ALA A O 1
ATOM 1605 N N . SER A 1 204 ? -12.319 -4.389 -1.155 1.00 96.50 204 SER A N 1
ATOM 1606 C CA . SER A 1 204 ? -12.625 -4.318 0.268 1.00 96.50 204 SER A CA 1
ATOM 1607 C C . SER A 1 204 ? -12.445 -5.695 0.885 1.00 96.50 204 SER A C 1
ATOM 1609 O O . SER A 1 204 ? -12.929 -6.692 0.349 1.00 96.50 204 SER A O 1
ATOM 1611 N N . ILE A 1 205 ? -11.725 -5.736 1.997 1.00 97.19 205 ILE A N 1
ATOM 1612 C CA . ILE A 1 205 ? -11.317 -6.947 2.694 1.00 97.19 205 ILE A CA 1
ATOM 1613 C C . ILE A 1 205 ? -11.900 -6.879 4.102 1.00 97.19 205 ILE A C 1
ATOM 1615 O O . ILE A 1 205 ? -11.586 -5.954 4.856 1.00 97.19 205 ILE A O 1
ATOM 1619 N N . GLN A 1 206 ? -12.739 -7.850 4.459 1.00 94.94 206 GLN A N 1
ATOM 1620 C CA . GLN A 1 206 ? -13.260 -7.998 5.815 1.00 94.94 206 GLN A CA 1
ATOM 1621 C C . GLN A 1 206 ? -12.603 -9.197 6.488 1.00 94.94 206 GLN A C 1
ATOM 1623 O O . GLN A 1 206 ? -12.638 -10.321 5.985 1.00 94.94 206 GLN A O 1
ATOM 1628 N N . SER A 1 207 ? -11.996 -8.948 7.643 1.00 92.56 207 SER A N 1
ATOM 1629 C CA . SER A 1 207 ? -11.287 -9.966 8.413 1.00 92.56 207 SER A CA 1
ATOM 1630 C C . SER A 1 207 ? -11.308 -9.613 9.890 1.00 92.56 207 SER A C 1
ATOM 1632 O O . SER A 1 207 ? -11.394 -8.445 10.253 1.00 92.56 207 SER A O 1
ATOM 1634 N N . SER A 1 208 ? -11.145 -10.603 10.761 1.00 91.00 208 SER A N 1
ATOM 1635 C CA . SER A 1 208 ? -10.698 -10.341 12.128 1.00 91.00 208 SER A CA 1
ATOM 1636 C C . SER A 1 208 ? -9.168 -10.236 12.174 1.00 91.00 208 SER A C 1
ATOM 1638 O O . SER A 1 208 ? -8.489 -10.809 11.321 1.00 91.00 208 SER A O 1
ATOM 1640 N N . GLY A 1 209 ? -8.594 -9.541 13.151 1.00 88.94 209 GLY A N 1
ATOM 1641 C CA . GLY A 1 209 ? -7.142 -9.420 13.296 1.00 88.94 209 GLY A CA 1
ATOM 1642 C C . GLY A 1 209 ? -6.723 -8.702 14.573 1.00 88.94 209 GLY A C 1
ATOM 1643 O O . GLY A 1 209 ? -7.533 -8.468 15.463 1.00 88.94 209 GLY A O 1
ATOM 1644 N N . ARG A 1 210 ? -5.456 -8.305 14.680 1.00 87.75 210 ARG A N 1
ATOM 1645 C CA . ARG A 1 210 ? -4.921 -7.583 15.845 1.00 87.75 210 ARG A CA 1
ATOM 1646 C C . ARG A 1 210 ? -4.017 -6.442 15.408 1.00 87.75 210 ARG A C 1
ATOM 1648 O O . ARG A 1 210 ? -3.168 -6.635 14.542 1.00 87.75 210 ARG A O 1
ATOM 1655 N N . ILE A 1 211 ? -4.126 -5.288 16.066 1.00 87.31 211 ILE A N 1
ATOM 1656 C CA . ILE A 1 211 ? -3.106 -4.237 15.960 1.00 87.31 211 ILE A CA 1
ATOM 1657 C C . ILE A 1 211 ? -1.902 -4.630 16.811 1.00 87.31 211 ILE A C 1
ATOM 1659 O O . ILE A 1 211 ? -2.020 -4.853 18.023 1.00 87.31 211 ILE A O 1
ATOM 1663 N N . LEU A 1 212 ? -0.738 -4.680 16.172 1.00 86.00 212 LEU A N 1
ATOM 1664 C CA . LEU A 1 212 ? 0.528 -4.985 16.820 1.00 86.00 212 LEU A CA 1
ATOM 1665 C C . LEU A 1 212 ? 1.275 -3.718 17.210 1.00 86.00 212 LEU A C 1
ATOM 1667 O O . LEU A 1 212 ? 1.866 -3.673 18.284 1.00 86.00 212 LEU A O 1
ATOM 1671 N N . GLY A 1 213 ? 1.231 -2.673 16.391 1.00 85.94 213 GLY A N 1
ATOM 1672 C CA . GLY A 1 213 ? 2.046 -1.488 16.616 1.00 85.94 213 GLY A CA 1
ATOM 1673 C C . GLY A 1 213 ? 1.924 -0.466 15.504 1.00 85.94 213 GLY A C 1
ATOM 1674 O O . GLY A 1 213 ? 0.953 -0.488 14.751 1.00 85.94 213 GLY A O 1
ATOM 1675 N N . PHE A 1 214 ? 2.911 0.416 15.404 1.00 88.56 214 PHE A N 1
ATOM 1676 C CA . PHE A 1 214 ? 2.959 1.436 14.362 1.00 88.56 214 PHE A CA 1
ATOM 1677 C C . PHE A 1 214 ? 4.392 1.771 13.944 1.00 88.56 214 PHE A C 1
ATOM 1679 O O . PHE A 1 214 ? 5.357 1.516 14.672 1.00 88.56 214 PHE A O 1
ATOM 1686 N N . ILE A 1 215 ? 4.512 2.355 12.757 1.00 91.38 215 ILE A N 1
ATOM 1687 C CA . ILE A 1 215 ? 5.754 2.869 12.194 1.00 91.38 215 ILE A CA 1
ATOM 1688 C C . ILE A 1 215 ? 6.105 4.190 12.877 1.00 91.38 215 ILE A C 1
ATOM 1690 O O . ILE A 1 215 ? 5.298 5.115 12.925 1.00 91.38 215 ILE A O 1
ATOM 1694 N N . VAL A 1 216 ? 7.321 4.284 13.407 1.00 89.31 216 VAL A N 1
ATOM 1695 C CA . VAL A 1 216 ? 7.877 5.516 13.979 1.00 89.31 216 VAL A CA 1
ATOM 1696 C C . VAL A 1 216 ? 8.570 6.311 12.881 1.00 89.31 216 VAL A C 1
ATOM 1698 O O . VAL A 1 216 ? 8.223 7.468 12.656 1.00 89.31 216 VAL A O 1
ATOM 1701 N N . THR A 1 217 ? 9.495 5.670 12.164 1.00 90.75 217 THR A N 1
ATOM 1702 C CA . THR A 1 217 ? 10.175 6.244 10.999 1.00 90.75 217 THR A CA 1
ATOM 1703 C C . THR A 1 217 ? 10.225 5.233 9.860 1.00 90.75 217 THR A C 1
ATOM 1705 O O . THR A 1 217 ? 10.300 4.022 10.087 1.00 90.75 217 THR A O 1
ATOM 1708 N N . ALA A 1 218 ? 10.173 5.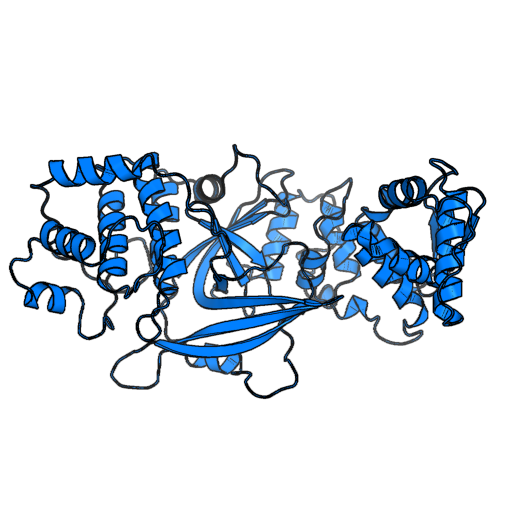749 8.635 1.00 92.81 218 ALA A N 1
ATOM 1709 C CA . ALA A 1 218 ? 10.367 4.999 7.405 1.00 92.81 218 ALA A CA 1
ATOM 1710 C C . ALA A 1 218 ? 11.368 5.769 6.541 1.00 92.81 218 ALA A C 1
ATOM 1712 O O . ALA A 1 218 ? 11.126 6.919 6.182 1.00 92.81 218 ALA A O 1
ATOM 1713 N N . GLU A 1 219 ? 12.506 5.146 6.260 1.00 91.62 219 GLU A N 1
ATOM 1714 C CA . GLU A 1 219 ? 13.596 5.745 5.495 1.00 91.62 219 GLU A CA 1
ATOM 1715 C C . GLU A 1 219 ? 13.825 4.937 4.223 1.00 91.62 219 GLU A C 1
ATOM 1717 O O . GLU A 1 219 ? 14.277 3.786 4.261 1.00 91.62 219 GLU A O 1
ATOM 1722 N N . ASP A 1 220 ? 13.520 5.549 3.085 1.00 88.56 220 ASP A N 1
ATOM 1723 C CA . ASP A 1 220 ? 13.766 4.945 1.786 1.00 88.56 220 ASP A CA 1
ATOM 1724 C C . ASP A 1 220 ? 15.254 4.985 1.442 1.00 88.56 220 ASP A C 1
ATOM 1726 O O . ASP A 1 220 ? 15.887 6.037 1.359 1.00 88.56 220 ASP A O 1
ATOM 1730 N N . LYS A 1 221 ? 15.803 3.806 1.171 1.00 82.19 221 LYS A N 1
ATOM 1731 C CA . LYS A 1 221 ? 17.072 3.605 0.474 1.00 82.19 221 LYS A CA 1
ATOM 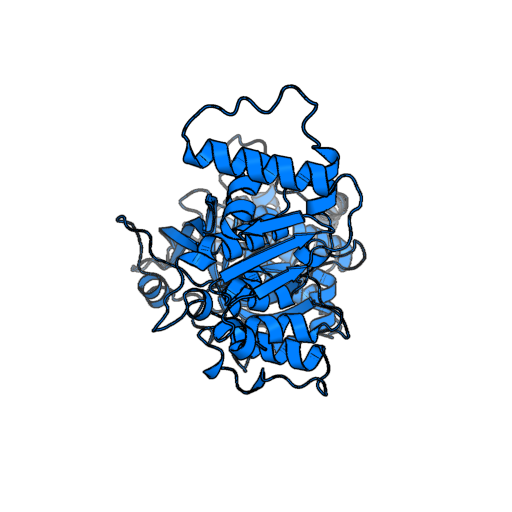1732 C C . LYS A 1 221 ? 16.773 3.074 -0.928 1.00 82.19 221 LYS A C 1
ATOM 1734 O O . LYS A 1 221 ? 15.634 2.732 -1.233 1.00 82.19 221 LYS A O 1
ATOM 1739 N N . HIS A 1 222 ? 17.798 2.972 -1.776 1.00 75.25 222 HIS A N 1
ATOM 1740 C CA . HIS A 1 222 ? 17.663 2.648 -3.208 1.00 75.25 222 HIS A CA 1
ATOM 1741 C C . HIS A 1 222 ? 16.566 1.612 -3.535 1.00 75.25 222 HIS A C 1
ATOM 1743 O O . HIS A 1 222 ? 15.641 1.924 -4.275 1.00 75.25 222 HIS A O 1
ATOM 1749 N N . THR A 1 223 ? 16.625 0.406 -2.953 1.00 79.06 223 THR A N 1
ATOM 1750 C CA . THR A 1 223 ? 15.663 -0.689 -3.228 1.00 79.06 223 THR A CA 1
ATOM 1751 C C . THR A 1 223 ? 14.911 -1.187 -1.995 1.00 79.06 223 THR A C 1
ATOM 1753 O O . THR A 1 223 ? 14.189 -2.189 -2.052 1.00 79.06 223 THR A O 1
ATOM 1756 N N . LYS A 1 224 ? 15.121 -0.540 -0.848 1.00 88.31 224 LYS A N 1
ATOM 1757 C CA . LYS A 1 224 ? 14.633 -1.008 0.448 1.00 88.31 224 LYS A CA 1
ATOM 1758 C C . LYS A 1 224 ? 14.175 0.164 1.297 1.00 88.31 224 LYS A C 1
ATOM 1760 O O . LYS A 1 224 ? 14.832 1.198 1.295 1.00 88.31 224 LYS A O 1
ATOM 1765 N N . THR A 1 225 ? 13.141 -0.048 2.092 1.00 92.19 225 THR A N 1
ATOM 1766 C CA . THR A 1 225 ? 12.704 0.904 3.112 1.00 92.19 225 THR A CA 1
ATOM 1767 C C . THR A 1 225 ? 13.095 0.360 4.480 1.00 92.19 225 THR A C 1
ATOM 1769 O O . THR A 1 225 ? 12.771 -0.778 4.835 1.00 92.19 225 THR A O 1
ATOM 1772 N N . MET A 1 226 ? 13.843 1.161 5.234 1.00 92.31 226 MET A N 1
ATOM 1773 C CA . MET A 1 226 ? 14.222 0.874 6.613 1.00 92.31 226 MET A CA 1
ATOM 1774 C C . MET A 1 226 ? 13.119 1.388 7.532 1.00 92.31 226 MET A C 1
ATOM 1776 O O . MET A 1 226 ? 12.783 2.568 7.500 1.00 92.31 226 MET A O 1
ATOM 1780 N N . LEU A 1 227 ? 12.561 0.508 8.353 1.00 92.25 227 LEU A N 1
ATOM 1781 C CA . LEU A 1 227 ? 11.458 0.814 9.252 1.00 92.25 227 LEU A CA 1
ATOM 1782 C C . LEU A 1 227 ? 11.937 0.762 10.697 1.00 92.25 227 LEU A C 1
ATOM 1784 O O . LEU A 1 227 ? 12.487 -0.250 11.137 1.00 92.25 227 LEU A O 1
ATOM 1788 N N . GLN A 1 228 ? 11.665 1.822 11.452 1.00 90.00 228 GLN A N 1
ATOM 1789 C CA . GLN A 1 228 ? 11.648 1.755 12.909 1.00 90.00 228 GLN A CA 1
ATOM 1790 C C . GLN A 1 228 ? 10.210 1.567 13.364 1.00 90.00 228 GLN A C 1
ATOM 1792 O O . GLN A 1 228 ? 9.341 2.395 13.097 1.00 90.00 228 GLN A O 1
ATOM 1797 N N . VAL A 1 229 ? 9.962 0.472 14.065 1.00 88.12 229 VAL A N 1
ATOM 1798 C CA . VAL A 1 229 ? 8.631 0.033 14.462 1.00 88.12 229 VAL A CA 1
ATOM 1799 C C . VAL A 1 229 ? 8.522 0.042 15.972 1.00 88.12 229 VAL A C 1
ATOM 1801 O O . VAL A 1 229 ? 9.406 -0.452 16.672 1.00 88.12 229 VAL A O 1
ATOM 1804 N N . LEU A 1 230 ? 7.405 0.558 16.477 1.00 83.94 230 LEU A N 1
ATOM 1805 C CA . LEU A 1 230 ? 7.020 0.372 17.863 1.00 83.94 230 LEU A CA 1
ATOM 1806 C C . LEU A 1 230 ? 5.954 -0.716 17.952 1.00 83.94 230 LEU A C 1
ATOM 1808 O O . LEU A 1 230 ? 4.789 -0.488 17.626 1.00 83.94 230 LEU A O 1
ATOM 1812 N N . LEU A 1 231 ? 6.354 -1.896 18.416 1.00 80.69 231 LEU A N 1
ATOM 1813 C CA . LEU A 1 231 ? 5.446 -2.998 18.701 1.00 80.69 231 LEU A CA 1
ATOM 1814 C C . LEU A 1 231 ? 4.907 -2.900 20.119 1.00 80.69 231 LEU A C 1
ATOM 1816 O O . LEU A 1 231 ? 5.570 -2.424 21.042 1.00 80.69 231 LEU A O 1
ATOM 1820 N N . THR A 1 232 ? 3.691 -3.398 20.285 1.00 74.25 232 THR A N 1
ATOM 1821 C CA . THR A 1 232 ? 2.943 -3.393 21.531 1.00 74.25 232 THR A CA 1
ATOM 1822 C C . THR A 1 232 ? 2.422 -4.805 21.810 1.00 74.25 232 THR A C 1
ATOM 1824 O O . THR A 1 232 ? 1.879 -5.460 20.926 1.00 74.25 232 THR A O 1
ATOM 1827 N N . GLY A 1 233 ? 2.518 -5.273 23.050 1.00 66.81 233 GLY A N 1
ATOM 1828 C CA . GLY A 1 233 ? 2.066 -6.618 23.453 1.00 66.81 233 GLY A CA 1
ATOM 1829 C C . GLY A 1 233 ? 1.622 -6.620 24.904 1.00 66.81 233 GLY A C 1
ATOM 1830 O O . GLY A 1 233 ? 1.464 -5.535 25.454 1.00 66.81 233 GLY A O 1
ATOM 1831 N N . VAL A 1 234 ? 1.363 -7.780 25.504 1.00 58.97 234 VAL A N 1
ATOM 1832 C CA . VAL A 1 234 ? 0.966 -7.888 26.921 1.00 58.97 234 VAL A CA 1
ATOM 1833 C C . VAL A 1 234 ? 2.197 -8.280 27.739 1.00 58.97 234 VAL A C 1
ATOM 1835 O O . VAL A 1 234 ? 2.934 -9.178 27.353 1.00 58.97 234 VAL A O 1
ATOM 1838 N N . GLY A 1 235 ? 2.477 -7.570 28.831 1.00 52.06 235 GLY A N 1
ATOM 1839 C CA . GLY A 1 235 ? 3.575 -7.904 29.735 1.00 52.06 235 GLY A CA 1
ATOM 1840 C C . GLY A 1 235 ? 3.239 -9.116 30.606 1.00 52.06 235 GLY A C 1
ATOM 1841 O O . GLY A 1 235 ? 2.110 -9.249 31.070 1.00 52.06 235 GLY A O 1
ATOM 1842 N N . MET A 1 236 ? 4.229 -9.973 30.863 1.00 44.22 236 MET A N 1
ATOM 1843 C CA . MET A 1 236 ? 4.111 -11.093 31.803 1.00 44.22 236 MET A CA 1
ATOM 1844 C C . MET A 1 236 ? 4.024 -10.552 33.243 1.00 44.22 236 MET A C 1
ATOM 1846 O O . MET A 1 236 ? 4.998 -10.004 33.757 1.00 44.22 236 MET A O 1
ATOM 1850 N N . GLY A 1 237 ? 2.849 -10.656 33.872 1.00 50.81 237 GLY A N 1
ATOM 1851 C CA . GLY A 1 237 ? 2.589 -10.255 35.262 1.00 50.81 237 GLY A CA 1
ATOM 1852 C C . GLY A 1 237 ? 1.090 -10.106 35.569 1.00 50.81 237 GLY A C 1
ATOM 1853 O O . GLY A 1 237 ? 0.283 -9.969 34.653 1.00 50.81 237 GLY A O 1
ATOM 1854 N N . ASN A 1 238 ? 0.717 -10.085 36.857 1.00 42.47 238 ASN A N 1
ATOM 1855 C C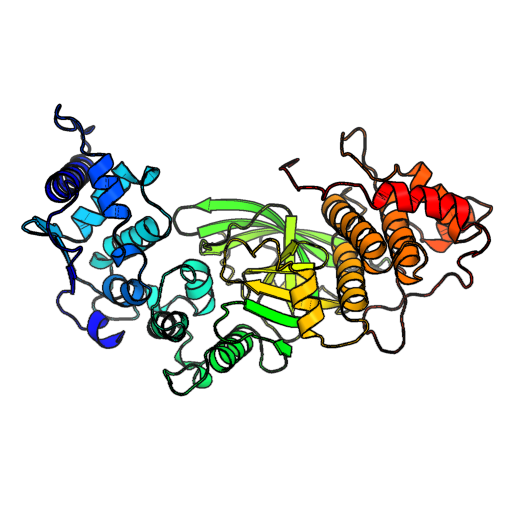A . ASN A 1 238 ? -0.682 -10.053 37.338 1.00 42.47 238 ASN A CA 1
ATOM 1856 C C . ASN A 1 238 ? -1.500 -8.804 36.933 1.00 42.47 238 ASN A C 1
ATOM 1858 O O . ASN A 1 238 ? -2.690 -8.735 37.229 1.00 42.47 238 ASN A O 1
ATOM 1862 N N . GLU A 1 239 ? -0.897 -7.816 36.267 1.00 49.00 239 GLU A N 1
ATOM 1863 C CA . GLU A 1 239 ? -1.513 -6.503 36.025 1.00 49.00 239 GLU A CA 1
ATOM 1864 C C . GLU A 1 239 ? -1.817 -6.191 34.540 1.00 49.00 239 GLU A C 1
ATOM 1866 O O . GLU A 1 239 ? -2.345 -5.126 34.235 1.00 49.00 239 GLU A O 1
ATOM 1871 N N . GLY A 1 240 ? -1.555 -7.110 33.596 1.00 50.91 240 GLY A N 1
ATOM 1872 C CA . GLY A 1 240 ? -2.081 -7.015 32.218 1.00 50.91 240 GLY A CA 1
ATOM 1873 C C . GLY A 1 240 ? -1.620 -5.804 31.381 1.00 50.91 240 GLY A C 1
ATOM 1874 O O . GLY A 1 240 ? -2.269 -5.453 30.393 1.00 50.91 240 GLY A O 1
ATOM 1875 N N . TYR A 1 241 ? -0.520 -5.138 31.748 1.00 54.56 241 TYR A N 1
ATOM 1876 C CA . TYR A 1 241 ? -0.042 -3.942 31.044 1.00 54.56 241 TYR A CA 1
ATOM 1877 C C . TYR A 1 241 ? 0.412 -4.218 29.614 1.00 54.56 241 TYR A C 1
ATOM 1879 O O . TYR A 1 241 ? 0.926 -5.290 29.294 1.00 54.56 241 TYR A O 1
ATOM 1887 N N . LYS A 1 242 ? 0.350 -3.183 28.767 1.00 58.16 242 LYS A N 1
ATOM 1888 C CA . LYS A 1 242 ? 1.017 -3.230 27.468 1.00 58.16 242 LYS A CA 1
ATOM 1889 C C . LYS A 1 242 ? 2.537 -3.080 27.624 1.00 58.16 242 LYS A C 1
ATOM 1891 O O . LYS A 1 242 ? 2.988 -2.127 28.253 1.00 58.16 242 LYS A O 1
ATOM 1896 N N . ARG A 1 243 ? 3.328 -3.971 27.019 1.00 64.94 243 ARG A N 1
ATOM 1897 C CA . ARG A 1 243 ? 4.787 -3.814 26.846 1.00 64.94 243 ARG A CA 1
ATOM 1898 C C . ARG A 1 243 ? 5.078 -3.206 25.474 1.00 64.94 243 ARG A C 1
ATOM 1900 O O . ARG A 1 243 ? 4.309 -3.424 24.539 1.00 64.94 243 ARG A O 1
ATOM 1907 N N . LEU A 1 244 ? 6.154 -2.424 25.379 1.00 68.94 244 LEU A N 1
ATOM 1908 C CA . LEU A 1 244 ? 6.628 -1.825 24.132 1.00 68.94 244 LEU A CA 1
ATOM 1909 C C . LEU A 1 244 ? 7.986 -2.391 23.746 1.00 68.94 244 LEU A C 1
ATOM 1911 O O . LEU A 1 244 ? 8.876 -2.476 24.595 1.00 68.94 244 LEU A O 1
ATOM 1915 N N . TRP A 1 245 ? 8.154 -2.667 22.459 1.00 74.81 245 TRP A N 1
ATOM 1916 C CA . TRP A 1 245 ? 9.437 -3.019 21.863 1.00 74.81 245 TRP A CA 1
ATOM 1917 C C . TRP A 1 245 ? 9.686 -2.121 20.668 1.00 74.81 245 TRP A C 1
ATOM 1919 O O . TRP A 1 245 ? 8.799 -1.918 19.838 1.00 74.81 245 TRP A O 1
ATOM 1929 N N . LYS A 1 246 ? 10.895 -1.576 20.591 1.00 81.75 246 LYS A N 1
ATOM 1930 C CA . LYS A 1 246 ? 11.371 -0.930 19.375 1.00 81.75 246 LYS A CA 1
ATOM 1931 C C . LYS A 1 246 ? 12.057 -1.991 18.541 1.00 81.75 246 LYS A C 1
ATOM 1933 O O . LYS A 1 246 ? 12.874 -2.731 19.072 1.00 81.75 246 LYS A O 1
ATOM 1938 N N . VAL A 1 247 ? 11.699 -2.065 17.270 1.00 82.62 247 VAL A N 1
ATOM 1939 C CA . VAL A 1 247 ? 12.242 -3.054 16.346 1.00 82.62 247 VAL A CA 1
ATOM 1940 C C . VAL A 1 247 ? 12.634 -2.352 15.061 1.00 82.62 247 VAL A C 1
ATOM 1942 O O . VAL A 1 247 ? 11.955 -1.424 14.621 1.00 82.62 247 VAL A O 1
ATOM 1945 N N . LYS A 1 248 ? 13.746 -2.780 14.471 1.00 87.44 248 LYS A N 1
ATOM 1946 C CA . LYS A 1 248 ? 14.176 -2.329 13.152 1.00 87.44 248 LYS A CA 1
ATOM 1947 C C . LYS A 1 248 ? 13.929 -3.443 12.152 1.00 87.44 248 LYS A C 1
ATOM 1949 O O . LYS A 1 248 ? 14.379 -4.569 12.356 1.00 87.44 248 LYS A O 1
ATOM 1954 N N . TRP A 1 249 ? 13.208 -3.122 11.090 1.00 88.75 249 TRP A N 1
ATOM 1955 C CA . TRP A 1 249 ? 12.944 -4.041 9.992 1.00 88.75 249 TRP A CA 1
ATOM 1956 C C . TRP A 1 249 ? 13.297 -3.395 8.670 1.00 88.75 249 TRP A C 1
ATOM 1958 O O . TRP A 1 249 ? 13.320 -2.173 8.535 1.00 88.75 249 TRP A O 1
ATOM 1968 N N . THR A 1 250 ? 13.546 -4.232 7.677 1.00 90.12 250 THR A N 1
ATOM 1969 C CA . THR A 1 250 ? 13.700 -3.781 6.304 1.00 90.12 250 THR A CA 1
ATOM 1970 C C . THR A 1 250 ? 12.681 -4.479 5.432 1.00 90.12 250 THR A C 1
ATOM 1972 O O . THR A 1 250 ? 12.474 -5.683 5.551 1.00 90.12 250 THR A O 1
ATOM 1975 N N . ILE A 1 251 ? 12.072 -3.728 4.527 1.00 91.69 251 ILE A N 1
ATOM 1976 C CA . ILE A 1 251 ? 11.197 -4.257 3.482 1.00 91.69 251 ILE A CA 1
ATOM 1977 C C . ILE A 1 251 ? 11.669 -3.757 2.122 1.00 91.69 251 ILE A C 1
ATOM 1979 O O . ILE A 1 251 ? 12.506 -2.852 2.032 1.00 91.69 251 ILE A O 1
ATOM 1983 N N . ARG A 1 252 ? 11.136 -4.339 1.050 1.00 89.69 252 ARG A N 1
ATOM 1984 C CA . ARG A 1 252 ? 11.305 -3.772 -0.288 1.00 89.69 252 ARG A CA 1
ATOM 1985 C C . ARG A 1 252 ? 10.592 -2.433 -0.386 1.00 89.69 252 ARG A C 1
ATOM 1987 O O . ARG A 1 252 ? 9.560 -2.227 0.247 1.00 89.69 252 ARG A O 1
ATOM 1994 N N . LYS A 1 253 ? 11.188 -1.522 -1.153 1.00 88.81 253 LYS A N 1
ATOM 1995 C CA . LYS A 1 253 ? 10.595 -0.211 -1.396 1.00 88.81 253 LYS A CA 1
ATOM 1996 C C . LYS A 1 253 ? 9.290 -0.394 -2.177 1.00 88.81 253 LYS A C 1
ATOM 1998 O O . LYS A 1 253 ? 9.317 -0.880 -3.302 1.00 88.81 253 LYS A O 1
ATOM 2003 N N . SER A 1 254 ? 8.180 -0.029 -1.548 1.00 87.38 254 SER A N 1
ATOM 2004 C CA . SER A 1 254 ? 6.836 -0.032 -2.132 1.00 87.38 254 SER A CA 1
ATOM 2005 C C . SER A 1 254 ? 6.617 1.226 -2.978 1.00 87.38 254 SER A C 1
ATOM 2007 O O . SER A 1 254 ? 7.253 2.255 -2.734 1.00 87.38 254 SER A O 1
ATOM 2009 N N . VAL A 1 255 ? 5.707 1.158 -3.954 1.00 86.62 255 VAL A N 1
ATOM 2010 C CA . VAL A 1 255 ? 5.235 2.347 -4.679 1.00 86.62 255 VAL A CA 1
ATOM 2011 C C . VAL A 1 255 ? 4.503 3.297 -3.733 1.00 86.62 255 VAL A C 1
ATOM 2013 O O . VAL A 1 255 ? 4.746 4.503 -3.750 1.00 86.62 255 VAL A O 1
ATOM 2016 N N .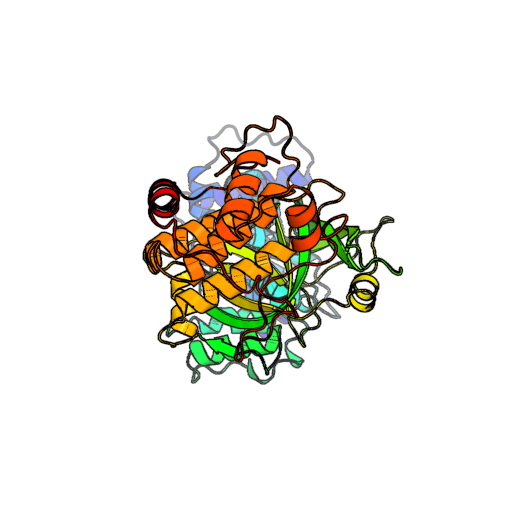 GLU A 1 256 ? 3.634 2.761 -2.873 1.00 86.94 256 GLU A N 1
ATOM 2017 C CA . GLU A 1 256 ? 3.008 3.557 -1.825 1.00 86.94 256 GLU A CA 1
ATOM 2018 C C . GLU A 1 256 ? 4.004 3.831 -0.697 1.00 86.94 256 GLU A C 1
ATOM 2020 O O . GLU A 1 256 ? 4.535 2.903 -0.078 1.00 86.94 256 GLU A O 1
ATOM 2025 N N . LEU A 1 257 ? 4.217 5.117 -0.399 1.00 88.88 257 LEU A N 1
ATOM 2026 C CA . LEU A 1 257 ? 5.097 5.548 0.682 1.00 88.88 257 LEU A CA 1
ATOM 2027 C C . LEU A 1 257 ? 4.516 5.171 2.046 1.00 88.88 257 LEU A C 1
ATOM 2029 O O . LEU A 1 257 ? 3.433 5.635 2.440 1.00 88.88 257 LEU A O 1
ATOM 2033 N N . ILE A 1 258 ? 5.298 4.401 2.795 1.00 92.88 258 ILE A N 1
ATOM 2034 C CA . ILE A 1 258 ? 5.057 4.128 4.209 1.00 92.88 258 ILE A CA 1
ATOM 2035 C C . ILE A 1 258 ? 5.473 5.354 5.011 1.00 92.88 258 ILE A C 1
ATOM 2037 O O . ILE A 1 258 ? 6.514 5.960 4.766 1.00 92.88 258 ILE A O 1
ATOM 2041 N N . LYS A 1 259 ? 4.629 5.743 5.960 1.00 91.12 259 LYS A N 1
ATOM 2042 C CA . LYS A 1 259 ? 4.765 6.976 6.732 1.00 91.12 259 LYS A CA 1
ATOM 2043 C C . LYS A 1 259 ? 4.783 6.676 8.221 1.00 91.12 259 LYS A C 1
ATOM 2045 O O . LYS A 1 259 ? 4.351 5.618 8.680 1.00 91.12 259 LYS A O 1
ATOM 2050 N N . SER A 1 260 ? 5.263 7.653 8.984 1.00 89.06 260 SER A N 1
ATOM 2051 C CA . SER A 1 260 ? 5.092 7.647 10.434 1.00 89.06 260 SER A CA 1
ATOM 2052 C C . SER A 1 260 ? 3.606 7.529 10.791 1.00 89.06 260 SER A C 1
ATOM 2054 O O . SER A 1 260 ? 2.751 8.087 10.103 1.00 89.06 260 SER A O 1
ATOM 2056 N N . CYS A 1 261 ? 3.316 6.804 11.869 1.00 88.12 261 CYS A N 1
ATOM 2057 C CA . CYS A 1 261 ? 1.981 6.438 12.347 1.00 88.12 261 CYS A CA 1
ATOM 2058 C C . CYS A 1 261 ? 1.199 5.432 11.487 1.00 88.12 261 CYS A C 1
ATOM 2060 O O . CYS A 1 261 ? 0.075 5.096 11.868 1.00 88.12 261 CYS A O 1
ATOM 2062 N N . ASP A 1 262 ? 1.767 4.891 10.403 1.00 93.31 262 ASP A N 1
ATOM 2063 C CA . ASP A 1 262 ? 1.166 3.724 9.749 1.00 93.31 262 ASP A CA 1
ATOM 2064 C C . ASP A 1 262 ? 1.092 2.555 10.735 1.00 93.31 262 ASP A C 1
ATOM 2066 O O . ASP A 1 262 ? 2.006 2.311 11.523 1.00 93.31 262 ASP A O 1
ATOM 2070 N N . ILE A 1 263 ? -0.026 1.843 10.718 1.00 93.62 263 ILE A N 1
ATOM 2071 C CA . ILE A 1 263 ? -0.384 0.822 11.692 1.00 93.62 263 ILE A CA 1
ATOM 2072 C C . ILE A 1 263 ? 0.053 -0.540 11.169 1.00 93.62 263 ILE A C 1
ATOM 2074 O O . ILE A 1 263 ? -0.204 -0.901 10.024 1.00 93.62 263 ILE A O 1
ATOM 2078 N N . ILE A 1 264 ? 0.658 -1.330 12.047 1.00 93.31 264 ILE A N 1
ATOM 2079 C CA . ILE A 1 264 ? 0.981 -2.725 11.778 1.00 93.31 264 ILE A CA 1
ATOM 2080 C C . ILE A 1 264 ? -0.097 -3.599 12.394 1.00 93.31 264 ILE A C 1
ATOM 2082 O O . ILE A 1 264 ? -0.325 -3.555 13.610 1.00 93.31 264 ILE A O 1
ATOM 2086 N N . CYS A 1 265 ? -0.717 -4.436 11.569 1.00 93.06 265 CYS A N 1
ATOM 2087 C CA . CYS A 1 265 ? -1.681 -5.424 12.019 1.00 93.06 265 CYS A CA 1
ATOM 2088 C C . CYS A 1 265 ? -1.332 -6.832 11.529 1.00 93.06 265 CYS A C 1
ATOM 2090 O O . CYS A 1 265 ? -0.570 -7.028 10.582 1.00 93.06 265 CYS A O 1
ATOM 2092 N N . LEU A 1 266 ? -1.893 -7.816 12.224 1.00 91.69 266 LEU A N 1
ATOM 2093 C CA . LEU A 1 266 ? -1.907 -9.209 11.807 1.00 91.69 266 LEU A CA 1
ATOM 2094 C C . LEU A 1 266 ? -3.356 -9.641 11.612 1.00 91.69 266 LEU A C 1
ATOM 2096 O O . LEU A 1 266 ? -4.148 -9.565 12.553 1.00 91.69 266 LEU A O 1
ATOM 2100 N N . LEU A 1 267 ? -3.687 -10.114 10.416 1.00 91.88 267 LEU A N 1
ATOM 2101 C CA . LEU A 1 267 ? -5.001 -10.676 10.123 1.00 91.88 267 LEU A CA 1
ATOM 2102 C C . LEU A 1 267 ? -5.089 -12.123 10.620 1.00 91.88 267 LEU A C 1
ATOM 2104 O O . LEU A 1 267 ? -4.115 -12.875 10.597 1.00 91.88 267 LEU A O 1
ATOM 2108 N N . GLN A 1 268 ? -6.264 -12.508 11.108 1.00 88.62 268 GLN A N 1
ATOM 2109 C CA . GLN A 1 268 ? -6.519 -13.833 11.659 1.00 88.62 268 GLN A CA 1
ATOM 2110 C C . GLN A 1 268 ? -6.285 -14.906 10.588 1.00 88.62 268 GLN A C 1
ATOM 2112 O O . GLN A 1 268 ? -6.787 -14.808 9.471 1.00 88.62 268 GLN A O 1
ATOM 2117 N N . GLY A 1 269 ? -5.514 -15.938 10.936 1.00 85.38 269 GLY A N 1
ATOM 2118 C CA . GLY A 1 269 ? -5.184 -17.027 10.013 1.00 85.38 269 GLY A CA 1
ATOM 2119 C C . GLY A 1 269 ? -4.187 -16.649 8.910 1.00 85.38 269 GLY A C 1
ATOM 2120 O O . GLY A 1 269 ? -3.963 -17.453 8.012 1.00 85.38 269 GLY A O 1
ATOM 2121 N N . VAL A 1 270 ? -3.593 -15.453 8.946 1.00 88.50 270 VAL A N 1
ATOM 2122 C CA . VAL A 1 270 ? -2.529 -15.028 8.022 1.00 88.50 270 VAL A CA 1
ATOM 2123 C C . VAL A 1 270 ? -1.193 -15.058 8.763 1.00 88.50 270 VAL A C 1
ATOM 2125 O O . VAL A 1 270 ? -1.121 -14.704 9.936 1.00 88.50 270 VAL A O 1
ATOM 2128 N N . SER A 1 271 ? -0.121 -15.501 8.101 1.00 85.19 271 SER A N 1
ATOM 2129 C CA . SER A 1 271 ? 1.214 -15.628 8.726 1.00 85.19 271 SER A CA 1
ATOM 2130 C C . SER A 1 271 ? 2.093 -14.378 8.593 1.00 85.19 271 SER A C 1
ATOM 2132 O O . SER A 1 271 ? 3.167 -14.305 9.190 1.00 85.19 271 SER A O 1
ATOM 2134 N N . TYR A 1 272 ? 1.644 -13.401 7.811 1.00 88.75 272 TYR A N 1
ATOM 2135 C CA . TYR A 1 272 ? 2.373 -12.188 7.462 1.00 88.75 272 TYR A CA 1
ATOM 2136 C C . TYR A 1 272 ? 1.640 -10.950 7.963 1.00 88.75 272 TYR A C 1
ATOM 2138 O O . TYR A 1 272 ? 0.423 -10.957 8.146 1.00 88.75 272 TYR A O 1
ATOM 2146 N N . LEU A 1 273 ? 2.399 -9.881 8.172 1.00 92.31 273 LEU A N 1
ATOM 2147 C CA . LEU A 1 273 ? 1.863 -8.602 8.615 1.00 92.31 273 LEU A CA 1
ATOM 2148 C C . LEU A 1 273 ? 1.301 -7.800 7.455 1.00 92.31 273 LEU A C 1
ATOM 2150 O O . LEU A 1 273 ? 1.792 -7.895 6.332 1.00 92.31 273 LEU A O 1
ATOM 2154 N N . SER A 1 274 ? 0.346 -6.938 7.772 1.00 95.50 274 SER A N 1
ATOM 2155 C CA . SER A 1 274 ? -0.116 -5.888 6.875 1.00 95.50 274 SER A CA 1
ATOM 2156 C C . SER A 1 274 ? 0.227 -4.527 7.478 1.00 95.50 274 SER A C 1
ATOM 2158 O O . SER A 1 274 ? 0.199 -4.345 8.701 1.00 95.50 274 SER A O 1
ATOM 2160 N N . ILE A 1 275 ? 0.557 -3.569 6.614 1.00 96.31 275 ILE A N 1
ATOM 2161 C CA . ILE A 1 275 ? 0.722 -2.163 6.983 1.00 96.31 275 ILE A CA 1
ATOM 2162 C C . ILE A 1 275 ? -0.503 -1.424 6.462 1.00 96.31 275 ILE A C 1
ATOM 2164 O O . ILE A 1 275 ? -0.780 -1.424 5.260 1.00 96.31 275 ILE A O 1
ATOM 2168 N N . ILE A 1 276 ? -1.248 -0.812 7.374 1.00 95.81 276 ILE A N 1
ATOM 2169 C CA . ILE A 1 276 ? -2.493 -0.107 7.085 1.00 95.81 276 ILE A CA 1
ATOM 2170 C C . ILE A 1 276 ? -2.408 1.330 7.587 1.00 95.81 276 ILE A C 1
ATOM 2172 O O . ILE A 1 276 ? -1.691 1.640 8.534 1.00 95.81 276 ILE A O 1
ATOM 2176 N N . ARG A 1 277 ? -3.174 2.221 6.974 1.00 94.00 277 ARG A N 1
ATOM 2177 C CA . ARG A 1 277 ? -3.259 3.630 7.343 1.00 94.00 277 ARG A CA 1
ATOM 2178 C C . ARG A 1 277 ? -4.707 3.982 7.624 1.00 94.00 277 ARG A C 1
ATOM 2180 O O . ARG A 1 277 ? -5.586 3.653 6.830 1.00 94.00 277 ARG A O 1
ATOM 2187 N N . TYR A 1 278 ? -4.950 4.673 8.734 1.00 92.38 278 TYR A N 1
ATOM 2188 C CA . TYR A 1 278 ? -6.254 5.281 8.975 1.00 92.38 278 TYR A CA 1
ATOM 2189 C C . TYR A 1 278 ? -6.553 6.311 7.878 1.00 92.38 278 TYR A C 1
ATOM 2191 O O . TYR A 1 278 ? -5.741 7.203 7.622 1.00 92.38 278 TYR A O 1
ATOM 2199 N N . ALA A 1 279 ? -7.703 6.179 7.230 1.00 88.88 279 ALA A N 1
ATOM 2200 C CA . ALA A 1 279 ? -8.162 7.092 6.199 1.00 88.88 279 ALA A CA 1
ATOM 2201 C C . ALA A 1 279 ? -9.691 7.123 6.203 1.00 88.88 279 ALA A C 1
ATOM 2203 O O . ALA A 1 279 ? -10.319 6.110 5.904 1.00 88.88 279 ALA A O 1
ATOM 2204 N N . ASP A 1 280 ? -10.255 8.292 6.519 1.00 86.31 280 ASP A N 1
ATOM 2205 C CA . ASP A 1 280 ? -11.686 8.583 6.397 1.00 86.31 280 ASP A CA 1
ATOM 2206 C C . ASP A 1 280 ? -12.578 7.526 7.071 1.00 86.31 280 ASP A C 1
ATOM 2208 O O . ASP A 1 280 ? -13.261 6.747 6.419 1.00 86.31 280 ASP A O 1
ATOM 2212 N N . GLY A 1 281 ? -12.502 7.422 8.399 1.00 88.56 281 GLY A N 1
ATOM 2213 C CA . GLY A 1 281 ? -13.341 6.511 9.185 1.00 88.56 281 GLY A CA 1
ATOM 2214 C C . GLY A 1 281 ? -13.070 5.016 8.990 1.00 88.56 281 GLY A C 1
ATOM 2215 O O . GLY A 1 281 ? -13.810 4.196 9.531 1.00 88.56 281 GLY A O 1
ATOM 2216 N N . CYS A 1 282 ? -12.036 4.651 8.228 1.00 92.88 282 CYS A N 1
ATOM 2217 C CA . CYS A 1 282 ? -11.705 3.273 7.875 1.00 92.88 282 CYS A CA 1
ATOM 2218 C C . CYS A 1 282 ? -10.179 3.092 7.698 1.00 92.88 282 CYS A C 1
ATOM 2220 O O . CYS A 1 282 ? -9.389 3.987 8.015 1.00 92.88 282 CYS A O 1
ATOM 2222 N N . PHE A 1 283 ? -9.739 1.925 7.214 1.00 94.69 283 PHE A N 1
ATOM 2223 C CA . PHE A 1 283 ? -8.329 1.607 6.988 1.00 94.69 283 PHE A CA 1
ATOM 2224 C C . PHE A 1 283 ? -8.024 1.373 5.508 1.00 94.69 283 PHE A C 1
ATOM 2226 O O . PHE A 1 283 ? -8.564 0.464 4.876 1.00 94.69 283 PHE A O 1
ATOM 2233 N N . ARG A 1 284 ? -7.079 2.143 4.969 1.00 94.62 284 ARG A N 1
ATOM 2234 C CA . ARG A 1 284 ? -6.447 1.863 3.678 1.00 94.62 284 ARG A CA 1
ATOM 2235 C C . ARG A 1 284 ? -5.277 0.903 3.876 1.00 94.62 284 ARG A C 1
ATOM 2237 O O . ARG A 1 284 ? -4.472 1.092 4.784 1.00 94.62 284 ARG A O 1
ATOM 2244 N N . VAL A 1 285 ? -5.147 -0.094 3.012 1.00 95.56 285 VAL A N 1
ATOM 2245 C CA . VAL A 1 285 ? -3.965 -0.964 2.967 1.00 95.56 285 VAL A CA 1
ATOM 2246 C C . VAL A 1 285 ? -2.841 -0.257 2.216 1.00 95.56 285 VAL A C 1
ATOM 2248 O O . VAL A 1 285 ? -3.049 0.146 1.077 1.00 95.56 285 VAL A O 1
ATOM 2251 N N . ILE A 1 286 ? -1.672 -0.143 2.850 1.00 94.69 286 ILE A N 1
ATOM 2252 C CA . ILE A 1 286 ? -0.432 0.357 2.233 1.00 94.69 286 ILE A CA 1
ATOM 2253 C C . ILE A 1 286 ? 0.420 -0.819 1.745 1.00 94.69 286 ILE A C 1
ATOM 2255 O O . ILE A 1 286 ? 0.926 -0.806 0.632 1.00 94.69 286 ILE A O 1
ATOM 2259 N N . VAL A 1 287 ? 0.541 -1.860 2.575 1.00 95.31 287 VAL A N 1
ATOM 2260 C CA . VAL A 1 287 ? 1.206 -3.126 2.236 1.00 95.31 287 VAL A CA 1
ATOM 2261 C C . VAL A 1 287 ? 0.315 -4.265 2.703 1.00 95.31 287 VAL A C 1
ATOM 2263 O O . VAL A 1 287 ? 0.048 -4.390 3.902 1.00 95.31 287 VAL A O 1
ATOM 2266 N N . LEU A 1 288 ? -0.151 -5.097 1.771 1.00 95.44 288 LEU A N 1
ATOM 2267 C CA . LEU A 1 288 ? -1.089 -6.173 2.097 1.00 95.44 288 LEU A CA 1
ATOM 2268 C C . LEU A 1 288 ? -0.390 -7.346 2.797 1.00 95.44 288 LEU A C 1
ATOM 2270 O O . LEU A 1 288 ? -0.890 -7.844 3.805 1.00 95.44 288 LEU A O 1
ATOM 2274 N N . ARG A 1 289 ? 0.781 -7.749 2.292 1.00 94.44 289 ARG A N 1
ATOM 2275 C CA . ARG A 1 289 ? 1.614 -8.834 2.832 1.00 94.44 289 ARG A CA 1
ATOM 2276 C C . ARG A 1 289 ? 3.065 -8.365 2.920 1.00 94.44 289 ARG A C 1
ATOM 2278 O O . ARG A 1 289 ? 3.810 -8.416 1.949 1.00 94.44 289 ARG A O 1
ATOM 2285 N N . ALA A 1 290 ? 3.475 -7.930 4.106 1.00 92.00 290 ALA A N 1
ATOM 2286 C CA . ALA A 1 290 ? 4.818 -7.430 4.351 1.00 92.00 290 ALA A CA 1
ATOM 2287 C C . ALA A 1 290 ? 5.824 -8.582 4.503 1.00 92.00 290 ALA A C 1
ATOM 2289 O O . ALA A 1 290 ? 5.774 -9.357 5.464 1.00 92.00 290 ALA A O 1
ATOM 2290 N N . VAL A 1 291 ? 6.781 -8.656 3.575 1.00 89.50 291 VAL A N 1
ATOM 2291 C CA . VAL A 1 291 ? 7.936 -9.561 3.658 1.00 89.50 291 VAL A CA 1
ATOM 2292 C C . VAL A 1 291 ? 9.083 -8.844 4.371 1.00 89.50 291 VAL A C 1
ATOM 2294 O O . VAL A 1 291 ? 9.807 -8.038 3.788 1.00 89.50 291 VAL A O 1
ATOM 2297 N N . LEU A 1 292 ? 9.219 -9.116 5.670 1.00 86.81 292 LEU A N 1
ATOM 2298 C CA . LEU A 1 292 ? 10.221 -8.487 6.530 1.00 86.81 292 LEU A CA 1
ATOM 2299 C C . LEU A 1 292 ? 11.591 -9.170 6.405 1.00 86.81 292 LEU A C 1
ATOM 2301 O O . LEU A 1 292 ? 11.704 -10.391 6.503 1.00 86.81 292 LEU A O 1
ATOM 2305 N N . GLN A 1 293 ? 12.645 -8.369 6.279 1.00 81.62 293 GLN A N 1
ATOM 2306 C CA . GLN A 1 293 ? 14.046 -8.786 6.357 1.00 81.62 293 GLN A CA 1
ATOM 2307 C C . GLN A 1 293 ? 14.654 -8.280 7.674 1.00 81.62 293 GLN A C 1
ATOM 2309 O O . GLN A 1 293 ? 14.415 -7.137 8.079 1.00 81.62 293 GLN A O 1
ATOM 2314 N N . LYS A 1 294 ? 15.436 -9.133 8.351 1.00 67.81 294 LYS A N 1
ATOM 2315 C CA . LYS A 1 294 ? 16.170 -8.755 9.569 1.00 67.81 294 LYS A CA 1
ATOM 2316 C C . LYS A 1 294 ? 17.277 -7.754 9.213 1.00 67.81 294 LYS A C 1
ATOM 2318 O O . LYS A 1 294 ? 17.959 -7.923 8.205 1.00 67.81 294 LYS A O 1
ATOM 2323 N N . THR A 1 295 ? 17.448 -6.724 10.038 1.00 61.22 295 THR A N 1
ATOM 2324 C CA . THR A 1 295 ? 18.615 -5.834 9.981 1.00 61.22 295 THR A CA 1
ATOM 2325 C C . THR A 1 295 ? 19.735 -6.403 10.840 1.00 61.22 295 THR A C 1
ATOM 2327 O O . THR A 1 295 ? 19.482 -6.760 11.991 1.00 61.22 295 THR A O 1
ATOM 2330 N N . ASP A 1 296 ? 20.960 -6.441 10.318 1.00 51.78 296 ASP A N 1
ATOM 2331 C CA . ASP A 1 296 ? 22.146 -6.770 11.110 1.00 51.78 296 ASP A CA 1
ATOM 2332 C C . ASP A 1 296 ? 22.357 -5.684 12.180 1.00 51.78 296 ASP A C 1
ATOM 2334 O O . ASP A 1 296 ? 22.588 -4.516 11.862 1.00 51.78 296 ASP A O 1
ATOM 2338 N N . GLY A 1 297 ? 22.201 -6.048 13.456 1.00 52.00 297 GLY A N 1
ATOM 2339 C CA . GLY A 1 297 ? 22.358 -5.140 14.598 1.00 52.00 297 GLY A CA 1
ATOM 2340 C C . GLY A 1 297 ? 21.309 -5.368 15.689 1.00 52.00 297 GLY A C 1
ATOM 2341 O O . GLY A 1 297 ? 20.106 -5.333 15.433 1.00 52.00 297 GLY A O 1
ATOM 2342 N N . GLY A 1 298 ? 21.777 -5.623 16.913 1.00 50.44 298 GLY A N 1
ATOM 2343 C CA . GLY A 1 298 ? 20.965 -5.978 18.078 1.00 50.44 298 GLY A CA 1
ATOM 2344 C C . GLY A 1 298 ? 19.924 -4.923 18.459 1.00 50.44 298 GLY A C 1
ATOM 2345 O O . GLY A 1 298 ? 20.271 -3.850 18.930 1.00 50.44 298 GLY A O 1
ATOM 2346 N N . ASP A 1 299 ? 18.662 -5.249 18.186 1.00 48.59 299 ASP A N 1
ATOM 2347 C CA . ASP A 1 299 ? 17.435 -4.948 18.958 1.00 48.59 299 ASP A CA 1
ATOM 2348 C C . ASP A 1 299 ? 16.206 -5.504 18.196 1.00 48.59 299 ASP A C 1
ATOM 2350 O O . ASP A 1 299 ? 15.106 -4.950 18.191 1.00 48.59 299 ASP A O 1
ATOM 2354 N N . SER A 1 300 ? 16.382 -6.624 17.482 1.00 52.75 300 SER A N 1
ATOM 2355 C CA . SER A 1 300 ? 15.277 -7.289 16.796 1.00 52.75 300 SER A CA 1
ATOM 2356 C C . SER A 1 300 ? 14.555 -8.187 17.795 1.00 52.75 300 SER A C 1
ATOM 2358 O O . SER A 1 300 ? 14.899 -9.362 17.900 1.00 52.75 300 SER A O 1
ATOM 2360 N N . ALA A 1 301 ? 13.549 -7.670 18.509 1.00 55.00 301 ALA A N 1
ATOM 2361 C CA . ALA A 1 301 ? 12.553 -8.547 19.126 1.00 55.00 301 ALA A CA 1
ATOM 2362 C C . ALA A 1 301 ? 12.057 -9.506 18.034 1.00 55.00 301 ALA A C 1
ATOM 2364 O O . ALA A 1 301 ? 11.604 -9.046 16.980 1.00 55.00 301 ALA A O 1
ATOM 2365 N N . ASP A 1 302 ? 12.239 -10.817 18.218 1.00 62.06 302 ASP A N 1
ATOM 2366 C CA . ASP A 1 302 ? 11.849 -11.762 17.179 1.00 62.06 302 ASP A CA 1
ATOM 2367 C C . ASP A 1 302 ? 10.342 -11.598 16.958 1.00 62.06 302 ASP A C 1
ATOM 2369 O O . ASP A 1 302 ? 9.553 -11.627 17.903 1.00 62.06 302 ASP A O 1
ATOM 2373 N N . PHE A 1 303 ? 9.926 -11.364 15.714 1.00 68.00 303 PHE A N 1
ATOM 2374 C CA . PHE A 1 303 ? 8.515 -11.217 15.369 1.00 68.00 303 PHE A CA 1
ATOM 2375 C C . PHE A 1 303 ? 7.688 -12.379 15.939 1.00 68.00 303 PHE A C 1
ATOM 2377 O O . PHE A 1 303 ? 6.594 -12.172 16.466 1.00 68.00 303 PHE A O 1
ATOM 2384 N N . ARG A 1 304 ? 8.253 -13.594 15.922 1.00 69.62 304 ARG A N 1
ATOM 2385 C CA . ARG A 1 304 ? 7.622 -14.793 16.485 1.00 69.62 304 ARG A CA 1
ATOM 2386 C C . ARG A 1 304 ? 7.441 -14.700 17.997 1.00 69.62 304 ARG A C 1
ATOM 2388 O O . ARG A 1 304 ? 6.415 -15.151 18.493 1.00 69.62 304 ARG A O 1
ATOM 2395 N N . GLN A 1 305 ? 8.373 -14.062 18.699 1.00 66.56 305 GLN A N 1
ATOM 2396 C CA . GLN A 1 305 ? 8.268 -13.807 20.133 1.00 66.56 305 GLN A CA 1
ATOM 2397 C C . GLN A 1 305 ? 7.123 -12.834 20.445 1.00 66.56 305 GLN A C 1
ATOM 2399 O O . GLN A 1 305 ? 6.310 -13.090 21.333 1.00 66.56 305 GLN A O 1
ATOM 2404 N N . VAL A 1 306 ? 7.000 -11.745 19.678 1.00 65.94 306 VAL A N 1
ATOM 2405 C CA . VAL A 1 306 ? 5.890 -10.792 19.855 1.00 65.94 306 VAL A CA 1
ATOM 2406 C C . VAL A 1 306 ? 4.548 -11.462 19.572 1.00 65.94 306 VAL A C 1
ATOM 2408 O O . VAL A 1 306 ? 3.579 -11.192 20.274 1.00 65.94 306 VAL A O 1
ATOM 2411 N N . LEU A 1 307 ? 4.481 -12.363 18.588 1.00 67.88 307 LEU A N 1
ATOM 2412 C CA . LEU A 1 307 ? 3.280 -13.156 18.329 1.00 67.88 307 LEU A CA 1
ATOM 2413 C C . LEU A 1 307 ? 2.932 -14.103 19.479 1.00 67.88 307 LEU A C 1
ATOM 2415 O O . LEU A 1 307 ? 1.771 -14.135 19.883 1.00 67.88 307 LEU A O 1
ATOM 2419 N N . SER A 1 308 ? 3.909 -14.844 20.013 1.00 66.44 308 SER A N 1
ATOM 2420 C CA . SER A 1 308 ? 3.671 -15.805 21.098 1.00 66.44 308 SER A CA 1
ATOM 2421 C C . SER A 1 308 ? 3.238 -15.142 22.404 1.00 66.44 308 SER A C 1
ATOM 2423 O O . SER A 1 308 ? 2.494 -15.739 23.172 1.00 66.44 308 SER A O 1
ATOM 2425 N N . GLU A 1 309 ? 3.675 -13.907 22.657 1.00 60.97 309 GLU A N 1
ATOM 2426 C CA . GLU A 1 309 ? 3.331 -13.156 23.872 1.00 60.97 309 GLU A CA 1
ATOM 2427 C C . GLU A 1 309 ? 2.007 -12.366 23.740 1.00 60.97 309 GLU A C 1
ATOM 2429 O O . GLU A 1 309 ? 1.532 -11.751 24.701 1.00 60.97 309 GLU A O 1
ATOM 2434 N N . ASN A 1 310 ? 1.385 -12.329 22.556 1.00 63.22 310 ASN A N 1
ATOM 2435 C CA . ASN A 1 310 ? 0.237 -11.461 22.302 1.00 63.22 310 ASN A CA 1
ATOM 2436 C C . ASN A 1 310 ? -1.108 -12.165 22.557 1.00 63.22 310 ASN A C 1
ATOM 2438 O O . ASN A 1 310 ? -1.690 -12.769 21.659 1.00 63.22 310 ASN A O 1
ATOM 2442 N N . ASN A 1 311 ? -1.656 -11.992 23.763 1.00 63.69 311 ASN A N 1
ATOM 2443 C CA . ASN A 1 311 ? -2.964 -12.527 24.180 1.00 63.69 311 ASN A CA 1
ATOM 2444 C C . ASN A 1 311 ? -4.154 -11.582 23.913 1.00 63.69 311 ASN A C 1
ATOM 2446 O O . ASN A 1 311 ? -5.164 -11.629 24.613 1.00 63.69 311 ASN A O 1
ATOM 2450 N N . ARG A 1 312 ? -4.056 -10.674 22.934 1.00 69.31 312 ARG A N 1
ATOM 2451 C CA . ARG A 1 312 ? -5.150 -9.729 22.644 1.00 69.31 312 ARG A CA 1
ATOM 2452 C C . ARG A 1 312 ? -6.326 -10.402 21.928 1.00 69.31 312 ARG A C 1
ATOM 2454 O O . ARG A 1 312 ? -6.095 -11.270 21.083 1.00 69.31 312 ARG A O 1
ATOM 2461 N N . PRO A 1 313 ? -7.574 -9.974 22.194 1.00 70.06 313 PRO A N 1
ATOM 2462 C CA . PRO A 1 313 ? -8.713 -10.408 21.397 1.00 70.06 313 PRO A CA 1
ATOM 2463 C C . PRO A 1 313 ? -8.548 -9.942 19.948 1.00 70.06 313 PRO A C 1
ATOM 2465 O O . PRO A 1 313 ? -7.908 -8.921 19.673 1.00 70.06 313 PRO A O 1
ATOM 2468 N N . ALA A 1 314 ? -9.106 -10.713 19.020 1.00 82.94 314 ALA A N 1
ATOM 2469 C CA . ALA A 1 314 ? -9.208 -10.279 17.638 1.00 82.94 314 ALA A CA 1
ATOM 2470 C C . ALA A 1 314 ? -10.274 -9.175 17.514 1.00 82.94 314 ALA A C 1
ATOM 2472 O O . ALA A 1 314 ? -11.274 -9.177 18.231 1.00 82.94 314 ALA A O 1
ATOM 2473 N N . LEU A 1 315 ? -10.031 -8.234 16.611 1.00 86.69 315 LEU A N 1
ATOM 2474 C CA . LEU A 1 315 ? -10.906 -7.123 16.261 1.00 86.69 315 LEU A CA 1
ATOM 2475 C C . LEU A 1 315 ? -11.369 -7.273 14.822 1.00 86.69 315 LEU A C 1
ATOM 2477 O O . LEU A 1 315 ? -10.619 -7.787 13.993 1.00 86.69 315 LEU A O 1
ATOM 2481 N N . ASN A 1 316 ? -12.558 -6.767 14.519 1.00 90.69 316 ASN A N 1
ATOM 2482 C CA . ASN A 1 316 ? -13.036 -6.685 13.147 1.00 90.69 316 ASN A CA 1
ATOM 2483 C C . ASN A 1 316 ? -12.298 -5.570 12.399 1.00 90.69 316 ASN A C 1
ATOM 2485 O O . ASN A 1 316 ? -12.205 -4.439 12.871 1.00 90.69 316 ASN A O 1
ATOM 2489 N N . PHE A 1 317 ? -11.789 -5.897 11.218 1.00 93.00 317 PHE A N 1
ATOM 2490 C CA . PHE A 1 317 ? -11.172 -4.971 10.285 1.00 93.00 317 PHE A CA 1
ATOM 2491 C C . PHE A 1 317 ? -11.986 -4.906 9.002 1.00 93.00 317 PHE A C 1
ATOM 2493 O O . PHE A 1 317 ? -12.323 -5.933 8.409 1.00 93.00 317 PHE A O 1
ATOM 2500 N N . HIS A 1 318 ? -12.206 -3.675 8.551 1.00 95.50 318 HIS A N 1
ATOM 2501 C CA . HIS A 1 318 ? -12.637 -3.357 7.196 1.00 95.50 318 HIS A CA 1
ATOM 2502 C C . HIS A 1 318 ? -11.482 -2.628 6.539 1.00 95.50 318 HIS A C 1
ATOM 2504 O O . HIS A 1 318 ? -11.111 -1.537 6.973 1.00 95.50 318 HIS A O 1
ATOM 2510 N N . LEU A 1 319 ? -10.861 -3.269 5.559 1.00 96.88 319 LEU A N 1
ATOM 2511 C CA . LEU A 1 319 ? -9.712 -2.722 4.859 1.00 96.88 319 LEU A CA 1
ATOM 2512 C C . LEU A 1 319 ? -10.099 -2.422 3.417 1.00 96.88 319 LEU A C 1
ATOM 2514 O O . LEU A 1 319 ? -10.819 -3.198 2.791 1.00 96.88 319 LEU A O 1
ATOM 2518 N N . VAL A 1 320 ? -9.587 -1.326 2.874 1.00 96.25 320 VAL A N 1
ATOM 2519 C CA . VAL A 1 320 ? -9.688 -1.012 1.449 1.00 96.25 320 VAL A CA 1
ATOM 2520 C C . VAL A 1 320 ? -8.290 -1.014 0.860 1.00 96.25 320 VAL A C 1
ATOM 2522 O O . VAL A 1 320 ? -7.423 -0.243 1.275 1.00 96.25 320 VAL A O 1
ATOM 2525 N N . TRP A 1 321 ? -8.070 -1.880 -0.118 1.00 95.88 321 TRP A N 1
ATOM 2526 C CA . TRP A 1 321 ? -6.835 -1.933 -0.882 1.00 95.88 321 TRP A CA 1
ATOM 2527 C C . TRP A 1 321 ? -7.097 -1.390 -2.281 1.00 95.88 321 TRP A C 1
ATOM 2529 O O . TRP A 1 321 ? -7.963 -1.895 -2.992 1.00 95.88 321 TRP A O 1
ATOM 2539 N N . SER A 1 322 ? -6.389 -0.327 -2.650 1.00 92.38 322 SER A N 1
ATOM 2540 C CA . SER A 1 322 ? -6.552 0.374 -3.923 1.00 92.38 322 SER A CA 1
ATOM 2541 C C . SER A 1 322 ? -5.188 0.563 -4.553 1.00 92.38 322 SER A C 1
ATOM 2543 O O . SER A 1 322 ? -4.325 1.172 -3.936 1.00 92.38 322 SER A O 1
ATOM 2545 N N . TRP A 1 323 ? -5.022 0.115 -5.794 1.00 90.56 323 TRP A N 1
ATOM 2546 C CA . TRP A 1 323 ? -3.802 0.354 -6.576 1.00 90.56 323 TRP A CA 1
ATOM 2547 C C . TRP A 1 323 ? -3.753 1.753 -7.206 1.00 90.56 323 TRP A C 1
ATOM 2549 O O . TRP A 1 323 ? -2.792 2.107 -7.883 1.00 90.56 323 TRP A O 1
ATOM 2559 N N . LYS A 1 324 ? -4.792 2.569 -6.991 1.00 80.62 324 LYS A N 1
ATOM 2560 C CA . LYS A 1 324 ? -4.806 3.985 -7.368 1.00 80.62 324 LYS A CA 1
ATOM 2561 C C . LYS A 1 324 ? -4.269 4.836 -6.224 1.00 80.62 324 LYS A C 1
ATOM 2563 O O . LYS A 1 324 ? -4.756 4.736 -5.097 1.00 80.62 324 LYS A O 1
ATOM 2568 N N . GLU A 1 325 ? -3.313 5.710 -6.535 1.00 62.69 325 GLU A N 1
ATOM 2569 C CA . GLU A 1 325 ? -2.631 6.574 -5.563 1.00 62.69 325 GLU A CA 1
ATOM 2570 C C . GLU A 1 325 ? -3.613 7.488 -4.807 1.00 62.69 325 GLU A C 1
ATOM 2572 O O . GLU A 1 325 ? -3.537 7.618 -3.578 1.00 62.69 325 GLU A O 1
ATOM 2577 N N . GLN A 1 326 ? -4.602 8.026 -5.530 1.00 63.25 326 GLN A N 1
ATOM 2578 C CA . GLN A 1 326 ? -5.727 8.784 -4.989 1.00 63.25 326 GLN A CA 1
ATOM 2579 C C . GLN A 1 326 ? -7.055 8.158 -5.420 1.00 63.25 326 GLN A C 1
ATOM 2581 O O . GLN A 1 326 ? -7.287 7.888 -6.600 1.00 63.25 326 GLN A O 1
ATOM 2586 N N . LEU A 1 327 ? -7.944 7.953 -4.449 1.00 65.56 327 LEU A N 1
ATOM 2587 C CA . LEU A 1 327 ? -9.350 7.702 -4.737 1.00 65.56 327 LEU A CA 1
ATOM 2588 C C . LEU A 1 327 ? -9.995 9.025 -5.172 1.00 65.56 327 LEU A C 1
ATOM 2590 O O . LEU A 1 327 ? -9.633 10.092 -4.672 1.00 65.56 327 LEU A O 1
ATOM 2594 N N . SER A 1 328 ? -10.935 8.971 -6.118 1.00 60.41 328 SER A N 1
ATOM 2595 C CA . SER A 1 328 ? -11.686 10.161 -6.529 1.00 60.41 328 SER A CA 1
ATOM 2596 C C . SER A 1 328 ? -12.413 10.775 -5.324 1.00 60.41 328 SER A C 1
ATOM 2598 O O . SER A 1 328 ? -12.872 10.014 -4.476 1.00 60.41 328 SER A O 1
ATOM 2600 N N . PRO A 1 329 ? -12.628 12.103 -5.263 1.00 59.31 329 PRO A N 1
ATOM 2601 C CA . PRO A 1 329 ? -13.346 12.742 -4.152 1.00 59.31 329 PRO A CA 1
ATOM 2602 C C . PRO A 1 329 ? -14.737 12.150 -3.864 1.00 59.31 329 PRO A C 1
ATOM 2604 O O . PRO A 1 329 ? -15.211 12.210 -2.737 1.00 59.31 329 PRO A O 1
ATOM 2607 N N . SER A 1 330 ? -15.380 11.557 -4.876 1.00 55.03 330 SER A N 1
ATOM 2608 C CA . SER A 1 330 ? -16.672 10.866 -4.786 1.00 55.03 330 SER A CA 1
ATOM 2609 C C . SER A 1 330 ? -16.601 9.417 -4.279 1.00 55.03 330 SER A C 1
ATOM 2611 O O . SER A 1 330 ? -17.640 8.792 -4.103 1.00 55.03 330 SER A O 1
ATOM 2613 N N . LEU A 1 331 ? -15.403 8.853 -4.103 1.00 66.94 331 LEU A N 1
ATOM 2614 C CA . LEU A 1 331 ? -15.178 7.510 -3.570 1.00 66.94 331 LEU A CA 1
ATOM 2615 C C . LEU A 1 331 ? -14.284 7.609 -2.343 1.00 66.94 331 LEU A C 1
ATOM 2617 O O . LEU A 1 331 ? -13.058 7.595 -2.443 1.00 66.94 331 LEU A O 1
ATOM 2621 N N . CYS A 1 332 ? -14.901 7.689 -1.175 1.00 81.19 332 CYS A N 1
ATOM 2622 C CA . CYS A 1 332 ? -14.165 7.672 0.071 1.00 81.19 332 CYS A CA 1
ATOM 2623 C C . CYS A 1 332 ? -14.001 6.231 0.596 1.00 81.19 332 CYS A C 1
ATOM 2625 O O . CYS A 1 332 ? -14.706 5.304 0.179 1.00 81.19 332 CYS A O 1
ATOM 2627 N N . VAL A 1 333 ? -13.018 6.019 1.474 1.00 89.19 333 VAL A N 1
ATOM 2628 C CA . VAL A 1 333 ? -12.655 4.681 1.978 1.00 89.19 333 VAL A CA 1
ATOM 2629 C C . VAL A 1 333 ? -13.817 4.076 2.773 1.00 89.19 333 VAL A C 1
ATOM 2631 O O . VAL A 1 333 ? -14.121 2.892 2.613 1.00 89.19 333 VAL A O 1
ATOM 2634 N N . LEU A 1 334 ? -14.506 4.899 3.571 1.00 92.06 334 LEU A N 1
ATOM 2635 C CA . LEU A 1 334 ? -15.685 4.494 4.334 1.00 92.06 334 LEU A CA 1
ATOM 2636 C C . LEU A 1 334 ? -16.812 3.976 3.441 1.00 92.06 334 LEU A C 1
ATOM 2638 O O . LEU A 1 334 ? -17.372 2.919 3.727 1.00 92.06 334 LEU A O 1
ATOM 2642 N N . ASP A 1 335 ? -17.135 4.695 2.365 1.00 92.00 335 ASP A N 1
ATOM 2643 C CA . ASP A 1 335 ? -18.252 4.339 1.488 1.00 92.00 335 ASP A CA 1
ATOM 2644 C C . ASP A 1 335 ? -17.976 3.023 0.748 1.00 92.00 335 ASP A C 1
ATOM 2646 O O . ASP A 1 335 ? -18.854 2.166 0.680 1.00 92.00 335 ASP A O 1
ATOM 2650 N N . LEU A 1 336 ? -16.736 2.797 0.299 1.00 93.06 336 LEU A N 1
ATOM 2651 C CA . LEU A 1 336 ? -16.316 1.520 -0.293 1.00 93.06 336 LEU A CA 1
ATOM 2652 C C . LEU A 1 336 ? -16.436 0.349 0.691 1.00 93.06 336 LEU A C 1
ATOM 2654 O O . LEU A 1 336 ? -16.941 -0.718 0.335 1.00 93.06 336 LEU A O 1
ATOM 2658 N N . ALA A 1 337 ? -15.980 0.540 1.931 1.00 93.94 337 ALA A N 1
ATOM 2659 C CA . ALA A 1 337 ? -16.084 -0.478 2.971 1.00 93.94 337 ALA A CA 1
ATOM 2660 C C . ALA A 1 337 ? -17.550 -0.765 3.344 1.00 93.94 337 ALA A C 1
ATOM 2662 O O . ALA A 1 337 ? -17.941 -1.924 3.492 1.00 93.94 337 ALA A O 1
ATOM 2663 N N . ALA A 1 338 ? -18.381 0.275 3.447 1.00 93.69 338 ALA A N 1
ATOM 2664 C CA . ALA A 1 338 ? -19.795 0.142 3.768 1.00 93.69 338 ALA A CA 1
ATOM 2665 C C . ALA A 1 338 ? -20.581 -0.543 2.636 1.00 93.69 338 ALA A C 1
ATOM 2667 O O . ALA A 1 338 ? -21.355 -1.471 2.882 1.00 93.69 338 ALA A O 1
ATOM 2668 N N . GLU A 1 339 ? -20.335 -0.153 1.384 1.00 93.44 339 GLU A N 1
ATOM 2669 C CA . GLU A 1 339 ? -20.923 -0.799 0.208 1.00 93.44 339 GLU A CA 1
ATOM 2670 C C . GLU A 1 339 ? -20.533 -2.281 0.134 1.00 93.44 339 GLU A C 1
ATOM 2672 O O . GLU A 1 339 ? -21.303 -3.116 -0.347 1.00 93.44 339 GLU A O 1
ATOM 2677 N N . ALA A 1 340 ? -19.341 -2.638 0.616 1.00 92.31 340 ALA A N 1
ATOM 2678 C CA . ALA A 1 340 ? -18.894 -4.019 0.642 1.00 92.31 340 ALA A CA 1
ATOM 2679 C C . ALA A 1 340 ? -19.584 -4.897 1.681 1.00 92.31 340 ALA A C 1
ATOM 2681 O O . ALA A 1 340 ? -19.783 -6.082 1.423 1.00 92.31 340 ALA A O 1
ATOM 2682 N N . LEU A 1 341 ? -20.019 -4.320 2.800 1.00 90.44 341 LEU A N 1
ATOM 2683 C CA . LEU A 1 341 ? -20.848 -5.031 3.770 1.00 90.44 341 LEU A CA 1
ATOM 2684 C C . LEU A 1 341 ? -22.285 -5.235 3.281 1.00 90.44 341 LEU A C 1
ATOM 2686 O O . LEU A 1 341 ? -22.921 -6.203 3.687 1.00 90.44 341 LEU A O 1
ATOM 2690 N N . GLY A 1 342 ? -22.821 -4.323 2.462 1.00 84.88 342 GLY A N 1
ATOM 2691 C CA . GLY A 1 342 ? -24.156 -4.460 1.863 1.00 84.88 342 GLY A CA 1
ATOM 2692 C C . GLY A 1 342 ? -25.324 -4.463 2.863 1.00 84.88 342 GLY A C 1
ATOM 2693 O O . GLY A 1 342 ? -26.418 -4.915 2.530 1.00 84.88 342 GLY A O 1
ATOM 2694 N N . THR A 1 343 ? -25.116 -3.980 4.093 1.00 84.00 343 THR A N 1
ATOM 2695 C CA . THR A 1 343 ? -26.144 -3.934 5.148 1.00 84.00 343 THR A CA 1
ATOM 2696 C C . THR A 1 343 ? -26.698 -2.522 5.343 1.00 84.00 343 THR A C 1
ATOM 2698 O O . THR A 1 343 ? -26.019 -1.530 5.082 1.00 84.00 343 THR A O 1
ATOM 2701 N N . LYS A 1 344 ? -27.931 -2.409 5.862 1.00 75.38 344 LYS A N 1
ATOM 2702 C CA . LYS A 1 344 ? -28.576 -1.108 6.136 1.00 75.38 344 LYS A CA 1
ATOM 2703 C C . LYS A 1 344 ? -27.800 -0.237 7.140 1.00 75.38 344 LYS A C 1
ATOM 2705 O O . LYS A 1 344 ? -27.923 0.980 7.089 1.00 75.38 344 LYS A O 1
ATOM 2710 N N . SER A 1 345 ? -27.001 -0.843 8.021 1.00 85.19 345 SER A N 1
ATOM 2711 C CA . SER A 1 345 ? -26.172 -0.173 9.037 1.00 85.19 345 SER A CA 1
ATOM 2712 C C . SER A 1 345 ? -24.666 -0.280 8.749 1.00 85.19 345 SER A C 1
ATOM 2714 O O . SER A 1 345 ? -23.842 -0.177 9.657 1.00 85.19 345 SER A O 1
ATOM 2716 N N . ALA A 1 346 ? -24.274 -0.481 7.487 1.00 90.94 346 ALA A N 1
ATOM 2717 C CA . ALA A 1 346 ? -22.882 -0.735 7.125 1.00 90.94 346 ALA A CA 1
ATOM 2718 C C . ALA A 1 346 ? -21.916 0.386 7.548 1.00 90.94 346 ALA A C 1
ATOM 2720 O O . ALA A 1 346 ? -20.863 0.094 8.109 1.00 90.94 346 ALA A O 1
ATOM 2721 N N . ILE A 1 347 ? -22.287 1.656 7.346 1.00 92.19 347 ILE A N 1
ATOM 2722 C CA . ILE A 1 347 ? -21.473 2.810 7.771 1.00 92.19 347 ILE A CA 1
ATOM 2723 C C . ILE A 1 347 ? -21.265 2.795 9.288 1.00 92.19 347 ILE A C 1
ATOM 2725 O O . ILE A 1 347 ? -20.140 2.927 9.761 1.00 92.19 347 ILE A O 1
ATOM 2729 N N . GLU A 1 348 ? -22.340 2.588 10.051 1.00 92.25 348 GLU A N 1
ATOM 2730 C CA . GLU A 1 348 ? -22.280 2.506 11.512 1.00 92.25 348 GLU A CA 1
ATOM 2731 C C . GLU A 1 348 ? -21.325 1.397 11.972 1.00 92.25 348 GLU A C 1
ATOM 2733 O O . GLU A 1 348 ? -20.482 1.628 12.840 1.00 92.25 348 GLU A O 1
ATOM 2738 N N . LYS A 1 349 ? -21.425 0.217 11.348 1.00 91.12 349 LYS A N 1
ATOM 2739 C CA . LYS A 1 349 ? -20.576 -0.945 11.625 1.00 91.12 349 LYS A CA 1
ATOM 2740 C C . LYS A 1 349 ? -19.102 -0.663 11.336 1.00 91.12 349 LYS A C 1
ATOM 2742 O O . LYS A 1 349 ? -18.270 -0.905 12.205 1.00 91.12 349 LYS A O 1
ATOM 2747 N N . VAL A 1 350 ? -18.777 -0.124 10.156 1.00 93.69 350 VAL A N 1
ATOM 2748 C CA . VAL A 1 350 ? -17.387 0.192 9.777 1.00 93.69 350 VAL A CA 1
ATOM 2749 C C . VAL A 1 350 ? -16.783 1.226 10.720 1.00 93.69 350 VAL A C 1
ATOM 2751 O O . VAL A 1 350 ? -15.675 1.018 11.216 1.00 93.69 350 VAL A O 1
ATOM 2754 N N . LEU A 1 351 ? -17.510 2.311 11.002 1.00 93.56 351 LEU A N 1
ATOM 2755 C CA . LEU A 1 351 ? -17.040 3.361 11.905 1.00 93.56 351 LEU A CA 1
ATOM 2756 C C . LEU A 1 351 ? -16.814 2.822 13.319 1.00 93.56 351 LEU A C 1
ATOM 2758 O O . LEU A 1 351 ? -15.801 3.136 13.940 1.00 93.56 351 LEU A O 1
ATOM 2762 N N . TRP A 1 352 ? -17.728 1.992 13.832 1.00 91.44 352 TRP A N 1
ATOM 2763 C CA . TRP A 1 352 ? -17.605 1.441 15.180 1.00 91.44 352 TRP A CA 1
ATOM 2764 C C . TRP A 1 352 ? -16.436 0.458 15.299 1.00 91.44 352 TRP A C 1
ATOM 2766 O O . TRP A 1 352 ? -15.613 0.605 16.202 1.00 91.44 352 TRP A O 1
ATOM 2776 N N . ASP A 1 353 ? -16.314 -0.486 14.363 1.00 91.06 353 ASP A N 1
ATOM 2777 C CA . ASP A 1 353 ? -15.209 -1.453 14.335 1.00 91.06 353 ASP A CA 1
ATOM 2778 C C . ASP A 1 353 ? -13.851 -0.720 14.223 1.00 91.06 353 ASP A C 1
ATOM 2780 O O . ASP A 1 353 ? -12.905 -1.010 14.963 1.00 91.06 353 ASP A O 1
ATOM 2784 N N . THR A 1 354 ? -13.776 0.315 13.375 1.00 92.94 354 THR A N 1
ATOM 2785 C CA . THR A 1 354 ? -12.578 1.160 13.225 1.00 92.94 354 THR A CA 1
ATOM 2786 C C . THR A 1 354 ? -12.283 1.954 14.499 1.00 92.94 354 THR A C 1
ATOM 2788 O O . THR A 1 354 ? -11.125 2.046 14.900 1.00 92.94 354 THR A O 1
ATOM 2791 N N . ASN A 1 355 ? -13.302 2.483 15.185 1.00 90.12 355 ASN A N 1
ATOM 2792 C CA . ASN A 1 355 ? -13.140 3.206 16.451 1.00 90.12 355 ASN A CA 1
ATOM 2793 C C . ASN A 1 355 ? -12.492 2.316 17.516 1.00 90.12 355 ASN A C 1
ATOM 2795 O O . ASN A 1 355 ? -11.497 2.701 18.136 1.00 90.12 355 ASN A O 1
ATOM 2799 N N . VAL A 1 356 ? -13.013 1.096 17.684 1.00 84.62 356 VAL A N 1
ATOM 2800 C CA . VAL A 1 356 ? -12.471 0.110 18.629 1.00 84.62 356 VAL A CA 1
ATOM 2801 C C . VAL A 1 356 ? -11.023 -0.237 18.270 1.00 84.62 356 VAL A C 1
ATOM 2803 O O . VAL A 1 356 ? -10.153 -0.221 19.145 1.00 84.62 356 VAL A O 1
ATOM 2806 N N . ALA A 1 357 ? -10.731 -0.464 16.986 1.00 87.69 357 ALA A N 1
ATOM 2807 C CA . ALA A 1 357 ? -9.370 -0.702 16.517 1.00 87.69 357 ALA A CA 1
ATOM 2808 C C . ALA A 1 357 ? -8.438 0.487 16.783 1.00 87.69 357 ALA A C 1
ATOM 2810 O O . ALA A 1 357 ? -7.339 0.294 17.298 1.00 87.69 357 ALA A O 1
ATOM 2811 N N . MET A 1 358 ? -8.864 1.728 16.547 1.00 87.56 358 MET A N 1
ATOM 2812 C CA . MET A 1 358 ? -8.025 2.902 16.800 1.00 87.56 358 MET A CA 1
ATOM 2813 C C . MET A 1 358 ? -7.650 3.050 18.277 1.00 87.56 358 MET A C 1
ATOM 2815 O O . MET A 1 358 ? -6.511 3.412 18.586 1.00 87.56 358 MET A O 1
ATOM 2819 N N . HIS A 1 359 ? -8.522 2.664 19.210 1.00 81.94 359 HIS A N 1
ATOM 2820 C CA . HIS A 1 359 ? -8.176 2.623 20.635 1.00 81.94 359 HIS A CA 1
ATOM 2821 C C . HIS A 1 359 ? -7.057 1.628 20.979 1.00 81.94 359 HIS A C 1
ATOM 2823 O O . HIS A 1 359 ? -6.398 1.773 22.019 1.00 81.94 359 HIS A O 1
ATOM 2829 N N . GLU A 1 360 ? -6.772 0.647 20.118 1.00 79.25 360 GLU A N 1
ATOM 2830 C CA . GLU A 1 360 ? -5.615 -0.226 20.300 1.00 79.25 360 GLU A CA 1
ATOM 2831 C C . GLU A 1 360 ? -4.275 0.479 20.132 1.00 79.25 360 GLU A C 1
ATOM 2833 O O . GLU A 1 360 ? -3.281 0.027 20.711 1.00 79.25 360 GLU A O 1
ATOM 2838 N N . THR A 1 361 ? -4.255 1.608 19.428 1.00 80.12 361 THR A N 1
ATOM 2839 C CA . THR A 1 361 ? -3.033 2.373 19.159 1.00 80.12 361 THR A CA 1
ATOM 2840 C C . THR A 1 361 ? -2.627 3.290 20.323 1.00 80.12 361 THR A C 1
ATOM 2842 O O . THR A 1 361 ? -1.488 3.748 20.372 1.00 80.12 361 THR A O 1
ATOM 2845 N N . ALA A 1 362 ? -3.511 3.510 21.307 1.00 77.00 362 ALA A N 1
ATOM 2846 C CA . ALA A 1 362 ? -3.225 4.312 22.496 1.00 77.00 362 ALA A CA 1
ATOM 2847 C C . ALA A 1 362 ? -2.342 3.568 23.516 1.00 77.00 362 ALA A C 1
ATOM 2849 O O . ALA A 1 362 ? -2.607 2.415 23.877 1.00 77.00 362 ALA A O 1
ATOM 2850 N N . TYR A 1 363 ? -1.326 4.256 24.046 1.00 69.44 363 TYR A N 1
ATOM 2851 C CA . TYR A 1 363 ? -0.391 3.724 25.029 1.00 69.44 363 TYR A CA 1
ATOM 2852 C C . TYR A 1 363 ? -0.061 4.718 26.154 1.00 69.44 363 TYR A C 1
ATOM 2854 O O . TYR A 1 363 ? 0.627 5.727 25.977 1.00 69.44 363 TYR A O 1
ATOM 2862 N N . ILE A 1 364 ? -0.493 4.356 27.364 1.00 57.78 364 ILE A N 1
ATOM 2863 C CA . ILE A 1 364 ? -0.585 5.274 28.503 1.00 57.78 364 ILE A CA 1
ATOM 2864 C C . ILE A 1 364 ? 0.770 5.645 29.098 1.00 57.78 364 ILE A C 1
ATOM 2866 O O . ILE A 1 364 ? 1.076 6.820 29.281 1.00 57.78 364 ILE A O 1
ATOM 2870 N N . ARG A 1 365 ? 1.621 4.649 29.368 1.00 56.03 365 ARG A N 1
ATOM 2871 C CA . ARG A 1 365 ? 2.854 4.836 30.153 1.00 56.03 365 ARG A CA 1
ATOM 2872 C C . ARG A 1 365 ? 3.938 5.655 29.435 1.00 56.03 365 ARG A C 1
ATOM 2874 O O . ARG A 1 365 ? 4.880 6.106 30.073 1.00 56.03 365 ARG A O 1
ATOM 2881 N N . LYS A 1 366 ? 3.842 5.812 28.111 1.00 59.25 366 LYS A N 1
ATOM 2882 C CA . LYS A 1 366 ? 4.780 6.612 27.297 1.00 59.25 366 LYS A CA 1
ATOM 2883 C C . LYS A 1 366 ? 4.131 7.853 26.677 1.00 59.25 366 LYS A C 1
ATOM 2885 O O . LYS A 1 366 ? 4.773 8.500 25.860 1.00 59.25 366 LYS A O 1
ATOM 2890 N N . GLY A 1 367 ? 2.889 8.182 27.041 1.00 62.81 367 GLY A N 1
ATOM 2891 C CA . GLY A 1 367 ? 2.227 9.382 26.525 1.00 62.81 367 GLY A CA 1
ATOM 2892 C C . GLY A 1 367 ? 1.869 9.315 25.036 1.00 62.81 367 GLY A C 1
ATOM 2893 O O . GLY A 1 367 ? 1.724 10.351 24.394 1.00 62.81 367 GLY A O 1
ATOM 2894 N N . ILE A 1 368 ? 1.761 8.115 24.457 1.00 69.12 368 ILE A N 1
ATOM 2895 C CA . ILE A 1 368 ? 1.520 7.946 23.021 1.00 69.12 368 ILE A CA 1
ATOM 2896 C C . ILE A 1 368 ? 0.024 7.750 22.809 1.00 69.12 368 ILE A C 1
ATOM 2898 O O . ILE A 1 368 ? -0.488 6.639 22.910 1.00 69.12 368 ILE A O 1
ATOM 2902 N N . TYR A 1 369 ? -0.680 8.839 22.525 1.00 74.81 369 TYR A N 1
ATOM 2903 C CA . TYR A 1 369 ? -2.130 8.821 22.316 1.00 74.81 369 TYR A CA 1
ATOM 2904 C C . TYR A 1 369 ? -2.547 9.347 20.946 1.00 74.81 369 TYR A C 1
ATOM 2906 O O . TYR A 1 369 ? -3.675 9.115 20.524 1.00 74.81 369 TYR A O 1
ATOM 2914 N N . TRP A 1 370 ? -1.629 10.014 20.246 1.00 75.69 370 TRP A N 1
ATOM 2915 C CA . TRP A 1 370 ? -1.923 10.800 19.055 1.00 75.69 370 TRP A CA 1
ATOM 2916 C C . TRP A 1 370 ? -2.642 10.030 17.951 1.00 75.69 370 TRP A C 1
ATOM 2918 O O . TRP A 1 370 ? -3.703 10.499 17.547 1.00 75.69 370 TRP A O 1
ATOM 2928 N N . PRO A 1 371 ? -2.173 8.845 17.508 1.00 79.50 371 PRO A N 1
ATOM 2929 C CA . PRO A 1 371 ? -2.858 8.129 16.433 1.00 79.50 371 PRO A CA 1
ATOM 2930 C C . PRO A 1 371 ? -4.307 7.789 16.806 1.00 79.50 371 PRO A C 1
ATOM 2932 O O . PRO A 1 371 ? -5.223 8.052 16.030 1.00 79.50 371 PRO A O 1
ATOM 2935 N N . ALA A 1 372 ? -4.527 7.292 18.029 1.00 83.38 372 ALA A N 1
ATOM 2936 C CA . ALA A 1 372 ? -5.859 6.992 18.544 1.00 83.38 372 ALA A CA 1
ATOM 2937 C C . ALA A 1 372 ? -6.731 8.248 18.635 1.00 83.38 372 ALA A C 1
ATOM 2939 O O . ALA A 1 372 ? -7.880 8.219 18.211 1.00 83.38 372 ALA A O 1
ATOM 2940 N N . MET A 1 373 ? -6.201 9.348 19.177 1.00 81.06 373 MET A N 1
ATOM 2941 C CA . MET A 1 373 ? -6.949 10.596 19.339 1.00 81.06 373 MET A CA 1
ATOM 2942 C C . MET A 1 373 ? -7.403 11.113 17.980 1.00 81.06 373 MET A C 1
ATOM 2944 O O . MET A 1 373 ? -8.600 11.226 17.763 1.00 81.06 373 MET A O 1
ATOM 2948 N N . PHE A 1 374 ? -6.484 11.302 17.034 1.00 81.50 374 PHE A N 1
ATOM 2949 C CA . PHE A 1 374 ? -6.826 11.804 15.704 1.00 81.50 374 PHE A CA 1
ATOM 2950 C C . PHE A 1 374 ? -7.839 10.921 14.971 1.00 81.50 374 PHE A C 1
ATOM 2952 O O . PHE A 1 374 ? -8.814 11.438 14.433 1.00 81.50 374 PHE A O 1
ATOM 2959 N N . GLY A 1 375 ? -7.645 9.597 14.979 1.00 86.75 375 GLY A N 1
ATOM 2960 C CA . GLY A 1 375 ? -8.586 8.689 14.324 1.00 86.75 375 GLY A CA 1
ATOM 2961 C C . GLY A 1 375 ? -9.970 8.711 14.973 1.00 86.75 375 GLY A C 1
ATOM 2962 O O . GLY A 1 375 ? -10.971 8.852 14.283 1.00 86.75 375 GLY A O 1
ATOM 2963 N N . THR A 1 376 ? -10.046 8.614 16.302 1.00 87.44 376 THR A N 1
ATOM 2964 C CA . THR A 1 376 ? -11.338 8.581 17.017 1.00 87.44 376 THR A CA 1
ATOM 2965 C C . THR A 1 376 ? -12.090 9.914 16.958 1.00 87.44 376 THR A C 1
ATOM 2967 O O . THR A 1 376 ? -13.317 9.919 16.886 1.00 87.44 376 THR A O 1
ATOM 2970 N N . GLU A 1 377 ? -11.378 11.042 16.922 1.00 86.88 377 GLU A N 1
ATOM 2971 C CA . GLU A 1 377 ? -11.954 12.367 16.682 1.00 86.88 377 GLU A CA 1
ATOM 2972 C C . GLU A 1 377 ? -12.632 12.468 15.312 1.00 86.88 377 GLU A C 1
ATOM 2974 O O . GLU A 1 377 ? -13.777 12.913 15.207 1.00 86.88 377 GLU A O 1
ATOM 2979 N N . ASP A 1 378 ? -11.934 12.033 14.265 1.00 86.88 378 ASP A N 1
ATOM 2980 C CA . ASP A 1 378 ? -12.461 12.041 12.904 1.00 86.88 378 ASP A CA 1
ATOM 2981 C C . ASP A 1 378 ? -13.631 11.054 12.746 1.00 86.88 378 ASP A C 1
ATOM 2983 O O . ASP A 1 378 ? -14.640 11.377 12.123 1.00 86.88 378 ASP A O 1
ATOM 2987 N N . ILE A 1 379 ? -13.571 9.897 13.410 1.00 90.69 379 ILE A N 1
ATOM 2988 C CA . ILE A 1 379 ? -14.691 8.950 13.468 1.00 90.69 379 ILE A CA 1
ATOM 2989 C C . ILE A 1 379 ? -15.912 9.562 14.173 1.00 90.69 379 ILE A C 1
ATOM 2991 O O . ILE A 1 379 ? -17.033 9.385 13.701 1.00 90.69 379 ILE A O 1
ATOM 2995 N N . LEU A 1 380 ? -15.739 10.304 15.274 1.00 89.00 380 LEU A N 1
ATOM 2996 C CA . LEU A 1 380 ? -16.841 11.014 15.938 1.00 89.00 380 LEU A CA 1
ATOM 2997 C C . LEU A 1 380 ? -17.480 12.063 15.015 1.00 89.00 380 LEU A C 1
ATOM 2999 O O . LEU A 1 380 ? -18.711 12.171 14.967 1.00 89.00 380 LEU A O 1
ATOM 3003 N N . ARG A 1 381 ? -16.659 12.815 14.274 1.00 88.00 381 ARG A N 1
ATOM 3004 C CA . ARG A 1 381 ? -17.134 13.750 13.246 1.00 88.00 381 ARG A CA 1
ATOM 3005 C C . ARG A 1 381 ? -17.979 13.006 12.207 1.00 88.00 381 ARG A C 1
ATOM 3007 O O . ARG A 1 381 ? -19.137 13.364 12.013 1.00 88.00 381 ARG A O 1
ATOM 3014 N N . LEU A 1 382 ? -17.465 11.913 11.641 1.00 89.69 382 LEU A N 1
ATOM 3015 C CA . LEU A 1 382 ? -18.173 11.097 10.646 1.00 89.69 382 LEU A CA 1
ATOM 3016 C C . LEU A 1 382 ? -19.463 10.467 11.192 1.00 89.69 382 LEU A C 1
ATOM 3018 O O . LEU A 1 382 ? -20.474 10.448 10.495 1.00 89.69 382 LEU A O 1
ATOM 3022 N N . PHE A 1 383 ? -19.485 10.003 12.443 1.00 89.56 383 PHE A N 1
ATOM 3023 C CA . PHE A 1 383 ? -20.716 9.548 13.097 1.00 89.56 383 PHE A CA 1
ATOM 3024 C C . PHE A 1 383 ? -21.759 10.668 13.193 1.00 89.56 383 PHE A C 1
ATOM 3026 O O . PHE A 1 383 ? -22.946 10.438 12.954 1.00 89.56 383 PHE A O 1
ATOM 3033 N N . THR A 1 384 ? -21.320 11.881 13.532 1.00 87.69 384 THR A N 1
ATOM 3034 C CA . THR A 1 384 ? -22.192 13.055 13.650 1.00 87.69 384 THR A CA 1
ATOM 3035 C C . THR A 1 384 ? -22.741 13.475 12.290 1.00 87.69 384 THR A C 1
ATOM 3037 O O . THR A 1 384 ? -23.946 13.669 12.178 1.00 87.69 384 THR A O 1
ATOM 3040 N N . GLU A 1 385 ? -21.897 13.532 11.259 1.00 87.25 385 GLU A N 1
ATOM 3041 C CA . GLU A 1 385 ? -22.282 13.894 9.890 1.00 87.25 385 GLU A CA 1
ATOM 3042 C C . GLU A 1 385 ? -23.189 12.844 9.233 1.00 87.25 385 GLU A C 1
ATOM 3044 O O . GLU A 1 385 ? -24.195 13.184 8.616 1.00 87.25 385 GLU A O 1
ATOM 3049 N N . ARG A 1 386 ? -22.848 11.552 9.350 1.00 89.19 386 ARG A N 1
ATOM 3050 C CA . ARG A 1 386 ? -23.527 10.472 8.612 1.00 89.19 386 ARG A CA 1
ATOM 3051 C C . ARG A 1 386 ? -24.773 9.937 9.319 1.00 89.19 386 ARG A C 1
ATOM 3053 O O . ARG A 1 386 ? -25.715 9.540 8.641 1.00 89.19 386 ARG A O 1
ATOM 3060 N N . LEU A 1 387 ? -24.786 9.887 10.656 1.00 88.81 387 LEU A N 1
ATOM 3061 C CA . LEU A 1 387 ? -25.903 9.328 11.443 1.00 88.81 387 LEU A CA 1
ATOM 3062 C C . LEU A 1 387 ? -26.633 10.379 12.294 1.00 88.81 387 LEU A C 1
ATOM 3064 O O . LEU A 1 387 ? -27.710 10.115 12.832 1.00 88.81 387 LEU A O 1
ATOM 3068 N N . GLY A 1 388 ? -26.062 11.575 12.430 1.00 85.44 388 GLY A N 1
ATOM 3069 C CA . GLY A 1 388 ? -26.613 12.656 13.233 1.00 85.44 388 GLY A CA 1
ATOM 3070 C C . GLY A 1 388 ? -26.183 12.617 14.709 1.00 85.44 388 GLY A C 1
ATOM 3071 O O . GLY A 1 388 ? -25.881 11.562 15.280 1.00 85.44 388 GLY A O 1
ATOM 3072 N N . PRO A 1 389 ? -26.249 13.766 15.407 1.00 79.38 389 PRO A N 1
ATOM 3073 C CA . PRO A 1 389 ? -25.818 13.901 16.804 1.00 79.38 389 PRO A CA 1
ATOM 3074 C C . PRO A 1 389 ? -26.703 13.140 17.803 1.00 79.38 389 PRO A C 1
ATOM 3076 O O . PRO A 1 389 ? -26.321 12.878 18.945 1.00 79.38 389 PRO A O 1
ATOM 3079 N N . ARG A 1 390 ? -27.933 12.798 17.402 1.00 77.06 390 ARG A N 1
ATOM 3080 C CA . ARG A 1 390 ? -28.883 12.076 18.257 1.00 77.06 390 ARG A CA 1
ATOM 3081 C C . ARG A 1 390 ? -28.713 10.562 18.188 1.00 77.06 390 ARG A C 1
ATOM 3083 O O . ARG A 1 390 ? -29.299 9.899 19.043 1.00 77.06 390 ARG A O 1
ATOM 3090 N N . HIS A 1 391 ? -27.935 10.034 17.249 1.00 83.06 391 HIS A N 1
ATOM 3091 C CA . HIS A 1 391 ? -27.759 8.598 17.093 1.00 83.06 391 HIS A CA 1
ATOM 3092 C C . HIS A 1 391 ? -27.047 7.980 18.316 1.00 83.06 391 HIS A C 1
ATOM 3094 O O . HIS A 1 391 ? -26.090 8.580 18.820 1.00 83.06 391 HIS A O 1
ATOM 3100 N N . PRO A 1 392 ? -27.467 6.801 18.821 1.00 81.75 392 PRO A N 1
ATOM 3101 C CA . PRO A 1 392 ? -26.832 6.159 19.975 1.00 81.75 392 PRO A CA 1
ATOM 3102 C C . PRO A 1 392 ? -25.318 5.972 19.807 1.00 81.75 392 PRO A C 1
ATOM 3104 O O . PRO A 1 392 ? -24.556 6.395 20.676 1.00 81.75 392 PRO A O 1
ATOM 3107 N N . LYS A 1 393 ? -24.868 5.451 18.656 1.00 83.00 393 LYS A N 1
ATOM 3108 C CA . LYS A 1 393 ? -23.435 5.235 18.376 1.00 83.00 393 LYS A CA 1
ATOM 3109 C C . LYS A 1 393 ? -22.622 6.529 18.300 1.00 83.00 393 LYS A C 1
ATOM 3111 O O . LYS A 1 393 ? -21.489 6.532 18.760 1.00 83.00 393 LYS A O 1
ATOM 3116 N N . THR A 1 394 ? -23.200 7.646 17.851 1.00 85.25 394 THR A N 1
ATOM 3117 C CA . THR A 1 394 ? -22.523 8.958 17.882 1.00 85.25 394 THR A CA 1
ATOM 3118 C C . THR A 1 394 ? -22.214 9.388 19.313 1.00 85.25 394 THR A C 1
ATOM 3120 O O . THR A 1 394 ? -21.120 9.857 19.617 1.00 85.25 394 THR A O 1
ATOM 3123 N N . ARG A 1 395 ? -23.147 9.155 20.243 1.00 78.69 395 ARG A N 1
ATOM 3124 C CA . ARG A 1 395 ? -22.916 9.430 21.669 1.00 78.69 395 ARG A CA 1
ATOM 3125 C C . ARG A 1 395 ? -21.870 8.485 22.248 1.00 78.69 395 ARG A C 1
ATOM 3127 O O . ARG A 1 395 ? -21.040 8.903 23.043 1.00 78.69 395 ARG A O 1
ATOM 3134 N N . MET A 1 396 ? -21.882 7.222 21.839 1.00 79.94 396 MET A N 1
ATOM 3135 C CA . MET A 1 396 ? -20.890 6.242 22.279 1.00 79.94 396 MET A CA 1
ATOM 3136 C C . MET A 1 396 ? -19.487 6.564 21.749 1.00 79.94 396 MET A C 1
ATOM 3138 O O . MET A 1 396 ? -18.517 6.405 22.484 1.00 79.94 396 MET A O 1
ATOM 3142 N N . ALA A 1 397 ? -19.378 7.085 20.526 1.00 84.38 397 ALA A N 1
ATOM 3143 C CA . ALA A 1 397 ? -18.132 7.617 19.984 1.00 84.38 397 ALA A CA 1
ATOM 3144 C C . ALA A 1 397 ? -17.658 8.849 20.774 1.00 84.38 397 ALA A C 1
ATOM 3146 O O . ALA A 1 397 ? -16.484 8.949 21.112 1.00 84.38 397 ALA A O 1
ATOM 3147 N N . LEU A 1 398 ? -18.565 9.750 21.180 1.00 84.00 398 LEU A N 1
ATOM 3148 C CA . LEU A 1 398 ? -18.193 10.870 22.054 1.00 84.00 398 LEU A CA 1
ATOM 3149 C C . LEU A 1 398 ? -17.644 10.369 23.394 1.00 84.00 398 LEU A C 1
ATOM 3151 O O . LEU A 1 398 ? -16.624 10.864 23.872 1.00 84.00 398 LEU A O 1
ATOM 3155 N N . TYR A 1 399 ? -18.302 9.370 23.984 1.00 80.38 399 TYR A N 1
ATOM 3156 C CA . TYR A 1 399 ? -17.819 8.717 25.196 1.00 80.38 399 TYR A CA 1
ATOM 3157 C C . TYR A 1 399 ? -16.421 8.115 24.993 1.00 80.38 399 TYR A C 1
ATOM 3159 O O . TYR A 1 399 ? -15.555 8.303 25.846 1.00 80.38 399 TYR A O 1
ATOM 3167 N N . SER A 1 400 ? -16.175 7.433 23.870 1.00 80.88 400 SER A N 1
ATOM 3168 C CA . SER A 1 400 ? -14.887 6.787 23.595 1.00 80.88 400 SER A CA 1
ATOM 3169 C C . SER A 1 400 ? -13.756 7.805 23.398 1.00 80.88 400 SER A C 1
ATOM 3171 O O . SER A 1 400 ? -12.685 7.652 23.990 1.00 80.88 400 SER A O 1
ATOM 3173 N N . VAL A 1 401 ? -14.007 8.905 22.677 1.00 83.31 401 VAL A N 1
ATOM 3174 C CA . VAL A 1 401 ? -13.056 10.026 22.549 1.00 83.31 401 VAL A CA 1
ATOM 3175 C C . VAL A 1 401 ? -12.794 10.666 23.916 1.00 83.31 401 VAL A C 1
ATOM 3177 O O . VAL A 1 401 ? -11.639 10.846 24.308 1.00 83.31 401 VAL A O 1
ATOM 3180 N N . ALA A 1 402 ? -13.841 10.947 24.699 1.00 80.06 402 ALA A N 1
ATOM 3181 C CA . ALA A 1 402 ? -13.702 11.525 26.036 1.00 80.06 402 ALA A CA 1
ATOM 3182 C C . ALA A 1 402 ? -12.895 10.624 26.984 1.00 80.06 402 ALA A C 1
ATOM 3184 O O . ALA A 1 402 ? -12.056 11.109 27.751 1.00 80.06 402 ALA A O 1
ATOM 3185 N N . LEU A 1 403 ? -13.088 9.307 26.894 1.00 76.44 403 LEU A N 1
ATOM 3186 C CA . LEU A 1 403 ? -12.319 8.324 27.649 1.00 76.44 403 LEU A CA 1
ATOM 3187 C C . LEU A 1 403 ? -10.821 8.445 27.348 1.00 76.44 403 LEU A C 1
ATOM 3189 O O . LEU A 1 403 ? -10.017 8.552 28.277 1.00 76.44 403 LEU A O 1
ATOM 3193 N N . LEU A 1 404 ? -10.455 8.508 26.067 1.00 76.81 404 LEU A N 1
ATOM 3194 C CA . LEU A 1 404 ? -9.071 8.630 25.615 1.00 76.81 404 LEU A CA 1
ATOM 3195 C C . LEU A 1 404 ? -8.415 9.940 26.085 1.00 76.81 404 LEU A C 1
ATOM 3197 O O . LEU A 1 404 ? -7.333 9.932 26.678 1.00 76.81 404 LEU A O 1
ATOM 3201 N N . TYR A 1 405 ? -9.113 11.058 25.904 1.00 78.31 405 TYR A N 1
ATOM 3202 C CA . TYR A 1 405 ? -8.647 12.395 26.273 1.00 78.31 405 TYR A CA 1
ATOM 3203 C C . TYR A 1 405 ? -8.507 12.618 27.778 1.00 78.31 405 TYR A C 1
ATOM 3205 O O . TYR A 1 405 ? -7.606 13.318 28.234 1.00 78.31 405 TYR A O 1
ATOM 3213 N N . SER A 1 406 ? -9.352 11.984 28.592 1.00 74.31 406 SER A N 1
ATOM 3214 C CA . SER A 1 406 ? -9.266 12.099 30.053 1.00 74.31 406 SER A CA 1
ATOM 3215 C C . SER A 1 406 ? -7.938 11.559 30.634 1.00 74.31 406 SER A C 1
ATOM 3217 O O . SER A 1 406 ? -7.573 11.850 31.792 1.00 74.31 406 SER A O 1
ATOM 3219 N N . LYS A 1 407 ? -7.200 10.776 29.832 1.00 67.75 407 LYS A N 1
ATOM 3220 C CA . LYS A 1 407 ? -5.895 10.188 30.151 1.00 67.75 407 LYS A CA 1
ATOM 3221 C C . LYS A 1 407 ? -4.719 10.830 29.461 1.00 67.75 407 LYS A C 1
ATOM 3223 O O . LYS A 1 407 ? -3.659 10.839 30.086 1.00 67.75 407 LYS A O 1
ATOM 3228 N N . ALA A 1 408 ? -4.910 11.316 28.241 1.00 66.38 408 ALA A N 1
ATOM 3229 C CA . ALA A 1 408 ? -3.851 11.923 27.467 1.00 66.38 408 ALA A CA 1
ATOM 3230 C C . ALA A 1 408 ? -3.173 13.031 28.290 1.00 66.38 408 ALA A C 1
ATOM 3232 O O . ALA A 1 408 ? -3.815 13.985 28.733 1.00 66.38 408 ALA A O 1
ATOM 3233 N N . ASP A 1 409 ? -1.885 12.841 28.570 1.00 62.56 409 ASP A N 1
ATOM 3234 C CA . ASP A 1 409 ? -1.034 13.888 29.117 1.00 62.56 409 ASP A CA 1
ATOM 3235 C C . ASP A 1 409 ? -0.377 14.579 27.931 1.00 62.56 409 ASP A C 1
ATOM 3237 O O . ASP A 1 409 ? 0.606 14.103 27.366 1.00 62.56 409 ASP A O 1
ATOM 3241 N N . ILE A 1 410 ? -1.059 15.610 27.454 1.00 60.16 410 ILE A N 1
ATOM 3242 C CA . ILE A 1 410 ? -0.768 16.260 26.178 1.00 60.16 410 ILE A CA 1
ATOM 3243 C C . ILE A 1 410 ? 0.391 17.264 26.332 1.00 60.16 410 ILE A C 1
ATOM 3245 O O . ILE A 1 410 ? 1.053 17.595 25.347 1.00 60.16 410 ILE A O 1
ATOM 3249 N N . GLY A 1 411 ? 0.714 17.669 27.569 1.00 57.25 411 GLY A N 1
ATOM 3250 C CA . GLY A 1 411 ? 1.644 18.765 27.844 1.00 57.25 411 GLY A CA 1
ATOM 3251 C C . GLY A 1 411 ? 1.222 20.066 27.147 1.00 57.25 411 GLY A C 1
ATOM 3252 O O . GLY A 1 411 ? 0.097 20.179 26.663 1.00 57.25 411 GLY A O 1
ATOM 3253 N N . ASP A 1 412 ? 2.146 21.018 27.025 1.00 49.22 412 ASP A N 1
ATOM 3254 C CA . ASP A 1 412 ? 1.940 22.290 26.305 1.00 49.22 412 ASP A CA 1
ATOM 3255 C C . ASP A 1 412 ? 1.997 22.140 24.770 1.00 49.22 412 ASP A C 1
ATOM 3257 O O . ASP A 1 412 ? 2.232 23.105 24.039 1.00 49.22 412 ASP A O 1
ATOM 3261 N N . LYS A 1 413 ? 1.838 20.921 24.235 1.00 53.22 413 LYS A N 1
ATOM 3262 C CA . LYS A 1 413 ? 1.901 20.705 22.787 1.00 53.22 413 LYS A CA 1
ATOM 3263 C C . LYS A 1 413 ? 0.705 21.378 22.121 1.00 53.22 413 LYS A C 1
ATOM 3265 O O . LYS A 1 413 ? -0.443 21.022 22.380 1.00 53.22 413 LYS A O 1
ATOM 3270 N N . VAL A 1 414 ? 1.001 22.313 21.218 1.00 49.38 414 VAL A N 1
ATOM 3271 C CA . VAL A 1 414 ? 0.037 23.037 20.378 1.00 49.38 414 VAL A CA 1
ATOM 3272 C C . VAL A 1 414 ? -0.528 22.083 19.327 1.00 49.38 414 VAL A C 1
ATOM 3274 O O . VAL A 1 414 ? -0.161 22.107 18.157 1.00 49.38 414 VAL A O 1
ATOM 3277 N N . ILE A 1 415 ? -1.395 21.180 19.761 1.00 54.72 415 ILE A N 1
ATOM 3278 C CA . ILE A 1 415 ? -2.242 20.403 18.869 1.00 54.72 415 ILE A CA 1
ATOM 3279 C C . ILE A 1 415 ? -3.630 21.022 18.985 1.00 54.72 415 ILE A C 1
ATOM 3281 O O . ILE A 1 415 ? -4.091 21.258 20.103 1.00 54.72 415 ILE A O 1
ATOM 3285 N N . PRO A 1 416 ? -4.314 21.321 17.871 1.00 56.62 416 PRO A N 1
ATOM 3286 C CA . PRO A 1 416 ? -5.713 21.695 17.931 1.00 56.62 416 PRO A CA 1
ATOM 3287 C C . PRO A 1 416 ? -6.491 20.455 18.385 1.00 56.62 416 PRO A C 1
ATOM 3289 O O . PRO A 1 416 ? -6.872 19.610 17.580 1.00 56.62 416 PRO A O 1
ATOM 3292 N N . LEU A 1 417 ? -6.681 20.304 19.690 1.00 60.09 417 LEU A N 1
ATOM 3293 C CA . LEU A 1 417 ? -7.479 19.238 20.293 1.00 60.09 417 LEU A CA 1
ATOM 3294 C C . LEU A 1 417 ? -8.967 19.588 20.216 1.00 60.09 417 LEU A C 1
ATOM 3296 O O . LEU A 1 417 ? -9.313 20.769 20.263 1.00 60.09 417 LEU A O 1
ATOM 3300 N N . LEU A 1 418 ? -9.856 18.588 20.158 1.00 63.03 418 LEU A N 1
ATOM 3301 C CA . LEU A 1 418 ? -11.301 18.826 20.313 1.00 63.03 418 LEU A CA 1
ATOM 3302 C C . LEU A 1 418 ? -11.662 19.359 21.702 1.00 63.03 418 LEU A C 1
ATOM 3304 O O . LEU A 1 418 ? -12.541 20.210 21.845 1.00 63.03 418 LEU A O 1
ATOM 3308 N N . PHE A 1 419 ? -11.005 18.848 22.738 1.00 69.50 419 PHE A N 1
ATOM 3309 C CA . PHE A 1 419 ? -11.172 19.317 24.106 1.00 69.50 419 PHE A CA 1
ATOM 3310 C C . PHE A 1 419 ? -9.985 18.894 24.971 1.00 69.50 419 PHE A C 1
ATOM 3312 O O . PHE A 1 419 ? -9.301 17.918 24.677 1.00 69.50 419 PHE A O 1
ATOM 3319 N N . ASP A 1 420 ? -9.726 19.636 26.045 1.00 73.31 420 ASP A N 1
ATOM 3320 C CA . ASP A 1 420 ? -8.664 19.288 26.981 1.00 73.31 420 ASP A CA 1
ATOM 3321 C C . ASP A 1 420 ? -9.075 18.129 27.907 1.00 73.31 420 ASP A C 1
ATOM 3323 O O . ASP A 1 420 ? -10.216 17.647 27.940 1.00 73.31 420 ASP A O 1
ATOM 3327 N N . ARG A 1 421 ? -8.114 17.681 28.712 1.00 77.19 421 ARG A N 1
ATOM 3328 C CA . ARG A 1 421 ? -8.317 16.615 29.694 1.00 77.19 421 ARG A CA 1
ATOM 3329 C C . ARG A 1 421 ? -9.420 16.936 30.708 1.00 77.19 421 ARG A C 1
ATOM 3331 O O . ARG A 1 421 ? -10.055 16.014 31.226 1.00 77.19 421 ARG A O 1
ATOM 3338 N N . THR A 1 422 ? -9.622 18.206 31.042 1.00 79.38 422 THR A N 1
ATOM 3339 C CA . THR A 1 422 ? -10.605 18.650 32.037 1.00 79.38 422 THR A CA 1
ATOM 3340 C C . THR A 1 422 ? -12.010 18.529 31.466 1.00 79.38 422 THR A C 1
ATOM 3342 O O . THR A 1 422 ? -12.828 17.793 32.018 1.00 79.38 422 THR A O 1
ATOM 3345 N N . LYS A 1 423 ? -12.245 19.120 30.293 1.00 80.12 423 LYS A N 1
ATOM 3346 C CA . LYS A 1 423 ? -13.504 19.047 29.551 1.00 80.12 423 LYS A CA 1
ATOM 3347 C C . LYS A 1 423 ? -13.859 17.599 29.197 1.00 80.12 423 LYS A C 1
ATOM 3349 O O . LYS A 1 423 ? -15.011 17.210 29.360 1.00 80.12 423 LYS A O 1
ATOM 3354 N N . ALA A 1 424 ? -12.883 16.751 28.854 1.00 80.50 424 ALA A N 1
ATOM 3355 C CA . ALA A 1 424 ? -13.104 15.311 28.671 1.00 80.50 424 ALA A CA 1
ATOM 3356 C C . ALA A 1 424 ? -13.668 14.624 29.928 1.00 80.50 424 ALA A C 1
ATOM 3358 O O . ALA A 1 424 ? -14.607 13.832 29.858 1.00 80.50 424 ALA A O 1
ATOM 3359 N N . ARG A 1 425 ? -13.108 14.933 31.104 1.00 79.69 425 ARG A N 1
ATOM 3360 C CA . ARG A 1 425 ? -13.580 14.381 32.384 1.00 79.69 425 ARG A CA 1
ATOM 3361 C C . ARG A 1 425 ? -14.967 14.892 32.744 1.00 79.69 425 ARG A C 1
ATOM 3363 O O . ARG A 1 425 ? -15.747 14.131 33.309 1.00 79.69 425 ARG A O 1
ATOM 3370 N N . ASP A 1 426 ? -15.272 16.140 32.415 1.00 79.12 426 ASP A N 1
ATOM 3371 C CA . ASP A 1 426 ? -16.596 16.713 32.638 1.00 79.12 426 ASP A CA 1
ATOM 3372 C C . ASP A 1 426 ? -17.644 16.069 31.731 1.00 79.12 426 ASP A C 1
ATOM 3374 O O . ASP A 1 426 ? -18.702 15.683 32.227 1.00 79.12 426 ASP A O 1
ATOM 3378 N N . ILE A 1 427 ? -17.317 15.827 30.455 1.00 79.56 427 ILE A N 1
ATOM 3379 C CA . ILE A 1 427 ? -18.156 15.049 29.531 1.00 79.56 427 ILE A CA 1
ATOM 3380 C C . ILE A 1 427 ? -18.441 13.658 30.116 1.00 79.56 427 ILE A C 1
ATOM 3382 O O . ILE A 1 427 ? -19.599 13.256 30.193 1.00 79.56 427 ILE A O 1
ATOM 3386 N N . LEU A 1 428 ? -17.420 12.938 30.597 1.00 77.31 428 LEU A N 1
ATOM 3387 C CA . LEU A 1 428 ? -17.603 11.606 31.192 1.00 77.31 428 LEU A CA 1
ATOM 3388 C C . LEU A 1 428 ? -18.472 11.631 32.454 1.00 77.31 428 LEU A C 1
ATOM 3390 O O . LEU A 1 428 ? -19.379 10.810 32.590 1.00 77.31 428 LEU A O 1
ATOM 3394 N N . ARG A 1 429 ? -18.213 12.565 33.380 1.00 77.00 429 ARG A N 1
ATOM 3395 C CA . ARG A 1 429 ? -19.024 12.727 34.600 1.00 77.00 429 ARG A CA 1
ATOM 3396 C C . ARG A 1 429 ? -20.480 12.939 34.254 1.00 77.00 429 ARG A C 1
ATOM 3398 O O . ARG A 1 429 ? -21.364 12.340 34.850 1.00 77.00 429 ARG A O 1
ATOM 3405 N N . TRP A 1 430 ? -20.709 13.782 33.272 1.00 76.38 430 TRP A N 1
ATOM 3406 C CA . TRP A 1 430 ? -22.027 14.156 32.850 1.00 76.38 430 TRP A CA 1
ATOM 3407 C C . TRP A 1 430 ? -22.779 13.017 32.151 1.00 76.38 430 TRP A C 1
ATOM 3409 O O . TRP A 1 430 ? -23.893 12.686 32.559 1.00 76.38 430 TRP A O 1
ATOM 3419 N N . MET A 1 431 ? -22.150 12.365 31.170 1.00 74.19 431 MET A N 1
ATOM 3420 C CA . MET A 1 431 ? -22.742 11.237 30.447 1.00 74.19 431 MET A CA 1
ATOM 3421 C C . MET A 1 431 ? -23.063 10.067 31.379 1.00 74.19 431 MET A C 1
ATOM 3423 O O . MET A 1 431 ? -24.120 9.452 31.246 1.00 74.19 431 MET A O 1
ATOM 3427 N N . CYS A 1 432 ? -22.187 9.790 32.348 1.00 71.75 432 CYS A N 1
ATOM 3428 C CA . CYS A 1 432 ? -22.341 8.680 33.289 1.00 71.75 432 CYS A CA 1
ATOM 3429 C C . CYS A 1 432 ? -23.046 9.068 34.603 1.00 71.75 432 CYS A C 1
ATOM 3431 O O . CYS A 1 432 ? -23.235 8.213 35.463 1.00 71.75 432 CYS A O 1
ATOM 3433 N N . GLY A 1 433 ? -23.421 10.339 34.795 1.00 71.25 433 GLY A N 1
ATOM 3434 C CA . GLY A 1 433 ? -24.051 10.822 36.029 1.00 71.25 433 GLY A CA 1
ATOM 3435 C C . GLY A 1 433 ? -23.179 10.712 37.289 1.00 71.25 433 GLY A C 1
ATOM 3436 O O . GLY A 1 433 ? -23.722 10.534 38.378 1.00 71.25 433 GLY A O 1
ATOM 3437 N N . LEU A 1 434 ? -21.854 10.796 37.149 1.00 71.25 434 LEU A N 1
ATOM 3438 C CA . LEU A 1 434 ? -20.892 10.666 38.247 1.00 71.25 434 LEU A CA 1
ATOM 3439 C C . LEU A 1 434 ? -20.850 11.949 39.079 1.00 71.25 434 LEU A C 1
ATOM 3441 O O . LEU A 1 434 ? -20.741 13.048 38.532 1.00 71.25 434 LEU A O 1
ATOM 3445 N N . GLN A 1 435 ? -20.884 11.801 40.401 1.00 67.94 435 GLN A N 1
ATOM 3446 C CA . GLN A 1 435 ? -20.905 12.925 41.342 1.00 67.94 435 GLN A CA 1
ATOM 3447 C C . GLN A 1 435 ? -19.528 13.151 41.979 1.00 67.94 435 GLN A C 1
ATOM 3449 O O . GLN A 1 435 ? -19.178 14.285 42.303 1.00 67.94 435 GLN A O 1
ATOM 3454 N N . ARG A 1 436 ? -18.722 12.092 42.148 1.00 66.12 436 ARG A N 1
ATOM 3455 C CA . ARG A 1 436 ? -17.446 12.139 42.877 1.00 66.12 436 ARG A CA 1
ATOM 3456 C C . ARG A 1 436 ? -16.244 11.783 41.996 1.00 66.12 436 ARG A C 1
ATOM 3458 O O . ARG A 1 436 ? -16.365 11.185 40.926 1.00 66.12 436 ARG A O 1
ATOM 3465 N N . LYS A 1 437 ? -15.037 12.166 42.437 1.00 64.19 437 LYS A N 1
ATOM 3466 C CA . LYS A 1 437 ? -13.776 11.842 41.734 1.00 64.19 437 LYS A CA 1
ATOM 3467 C C . LYS A 1 437 ? -13.459 10.342 41.792 1.00 64.19 437 LYS A C 1
ATOM 3469 O O . LYS A 1 437 ? -12.835 9.825 40.866 1.00 64.19 437 LYS A O 1
ATOM 3474 N N . GLU A 1 438 ? -13.872 9.657 42.854 1.00 63.44 438 GLU A N 1
ATOM 3475 C CA . GLU A 1 438 ? -13.688 8.218 43.055 1.00 63.44 438 GLU A CA 1
ATOM 3476 C C . GLU A 1 438 ? -14.493 7.398 42.039 1.00 63.44 438 GLU A C 1
ATOM 3478 O O . GLU A 1 438 ? -13.969 6.426 41.496 1.00 63.44 438 GLU A O 1
ATOM 3483 N N . ASP A 1 439 ? -15.700 7.850 41.688 1.00 64.19 439 ASP A N 1
ATOM 3484 C CA . ASP A 1 439 ? -16.563 7.200 40.693 1.00 64.19 439 ASP A CA 1
ATOM 3485 C C . ASP A 1 439 ? -15.887 7.156 39.316 1.00 64.19 439 ASP A C 1
ATOM 3487 O O . ASP A 1 439 ? -15.907 6.141 38.618 1.00 64.19 439 ASP A O 1
ATOM 3491 N N . LEU A 1 440 ? -15.202 8.246 38.948 1.00 65.56 440 LEU A N 1
ATOM 3492 C CA . LEU A 1 440 ? -14.431 8.309 37.711 1.00 65.56 440 LEU A CA 1
ATOM 3493 C C . LEU A 1 440 ? -13.213 7.382 37.756 1.00 65.56 440 LEU A C 1
ATOM 3495 O O . LEU A 1 440 ? -12.836 6.877 36.712 1.00 65.56 440 LEU A O 1
ATOM 3499 N N . LYS A 1 441 ? -12.593 7.136 38.920 1.00 64.38 441 LYS A N 1
ATOM 3500 C CA . LYS A 1 441 ? -11.516 6.133 39.052 1.00 64.38 441 LYS A CA 1
ATOM 3501 C C . LYS A 1 441 ? -12.064 4.704 38.956 1.00 64.38 441 LYS A C 1
ATOM 3503 O O . LYS A 1 441 ? -11.393 3.849 38.388 1.00 64.38 441 LYS A O 1
ATOM 3508 N N . LEU A 1 442 ? -13.265 4.444 39.474 1.00 60.50 442 LEU A N 1
ATOM 3509 C CA . LEU A 1 442 ? -13.935 3.137 39.415 1.00 60.50 442 LEU A CA 1
ATOM 3510 C C . LEU A 1 442 ? -14.413 2.774 38.004 1.00 60.50 442 LEU A C 1
ATOM 3512 O O . LEU A 1 442 ? -14.249 1.632 37.580 1.00 60.50 442 LEU A O 1
ATOM 3516 N N . LEU A 1 443 ? -14.938 3.749 37.253 1.00 58.53 443 LEU A N 1
ATOM 3517 C CA . LEU A 1 443 ? -15.395 3.575 35.864 1.00 58.53 443 LEU A CA 1
ATOM 3518 C C . LEU A 1 443 ? -14.286 3.054 34.929 1.00 58.53 443 LEU A C 1
ATOM 3520 O O . LEU A 1 443 ? -14.541 2.436 33.901 1.00 58.53 443 LEU A O 1
ATOM 3524 N N . VAL A 1 444 ? -13.048 3.305 35.317 1.00 52.78 444 VAL A N 1
ATOM 3525 C CA . VAL A 1 444 ? -11.897 3.452 34.438 1.00 52.78 444 VAL A CA 1
ATOM 3526 C C . VAL A 1 444 ? -10.698 2.591 34.892 1.00 52.78 444 VAL A C 1
ATOM 3528 O O . VAL A 1 444 ? -9.869 2.195 34.077 1.00 52.78 444 VAL A O 1
ATOM 3531 N N . GLY A 1 445 ? -10.590 2.298 36.194 1.00 51.44 445 GLY A N 1
ATOM 3532 C CA . GLY A 1 445 ? -9.509 1.527 36.823 1.00 51.44 445 GLY A CA 1
ATOM 3533 C C . GLY A 1 445 ? -8.266 2.334 37.252 1.00 51.44 445 GLY A C 1
ATOM 3534 O O . GLY A 1 445 ? -8.051 3.475 36.827 1.00 51.44 445 GLY A O 1
ATOM 3535 N N . ARG A 1 446 ? -7.401 1.723 38.090 1.00 43.25 446 ARG A N 1
ATOM 3536 C CA . ARG A 1 446 ? -6.011 2.192 38.309 1.00 43.25 446 ARG A CA 1
ATOM 3537 C C . ARG A 1 446 ? -5.229 2.016 37.008 1.00 43.25 446 ARG A C 1
ATOM 3539 O O . ARG A 1 446 ? -5.361 0.986 36.352 1.00 43.25 446 ARG A O 1
ATOM 3546 N N . ASP A 1 447 ? -4.504 3.056 36.601 1.00 43.31 447 ASP A N 1
ATOM 3547 C CA . ASP A 1 447 ? -3.685 3.084 35.379 1.00 43.31 447 ASP A CA 1
ATOM 3548 C C . ASP A 1 447 ? -4.387 2.660 34.072 1.00 43.31 447 ASP A C 1
ATOM 3550 O O . ASP A 1 447 ? -3.722 2.453 33.062 1.00 43.31 447 ASP A O 1
ATOM 3554 N N . TYR A 1 448 ? -5.731 2.612 34.052 1.00 46.94 448 TYR A N 1
ATOM 3555 C CA . TYR A 1 448 ? -6.550 2.243 32.883 1.00 46.94 448 TYR A CA 1
ATOM 3556 C C . TYR A 1 448 ? -6.256 0.840 32.302 1.00 46.94 448 TYR A C 1
ATOM 3558 O O . TYR A 1 448 ? -6.409 0.613 31.103 1.00 46.94 448 TYR A O 1
ATOM 3566 N N . CYS A 1 449 ? -5.880 -0.143 33.129 1.00 39.84 449 CYS A N 1
ATOM 3567 C CA . CYS A 1 449 ? -5.642 -1.518 32.648 1.00 39.84 449 CYS A CA 1
ATOM 3568 C C . CYS A 1 449 ? -6.919 -2.275 32.240 1.00 39.84 449 CYS A C 1
ATOM 3570 O O . CYS A 1 449 ? -6.847 -3.282 31.542 1.00 39.84 449 CYS A O 1
ATOM 3572 N N . ARG A 1 450 ? -8.101 -1.783 32.637 1.00 43.34 450 ARG A N 1
ATOM 3573 C CA . ARG A 1 450 ? -9.410 -2.322 32.239 1.00 43.34 450 ARG A CA 1
ATOM 3574 C C . ARG A 1 450 ? -10.006 -1.456 31.129 1.00 43.34 450 ARG A C 1
ATOM 3576 O O . ARG A 1 450 ? -10.702 -0.485 31.400 1.00 43.34 450 ARG A O 1
ATOM 3583 N N . ARG A 1 451 ? -9.724 -1.781 29.871 1.00 45.91 451 ARG A N 1
ATOM 3584 C CA . ARG A 1 451 ? -10.440 -1.196 28.724 1.00 45.91 451 ARG A CA 1
ATOM 3585 C C . ARG A 1 451 ? -11.921 -1.618 28.784 1.00 45.91 451 ARG A C 1
ATOM 3587 O O . ARG A 1 451 ? -12.174 -2.786 29.053 1.00 45.91 451 ARG A O 1
ATOM 3594 N N . LYS A 1 452 ? -12.888 -0.720 28.517 1.00 45.88 452 LYS A N 1
ATOM 3595 C CA . LYS A 1 452 ? -14.346 -1.024 28.461 1.00 45.88 452 LYS A CA 1
ATOM 3596 C C . LYS A 1 452 ? -15.080 -0.372 27.239 1.00 45.88 452 LYS A C 1
ATOM 3598 O O . LYS A 1 452 ? -15.269 0.832 27.235 1.00 45.88 452 LYS A O 1
ATOM 3603 N N . TYR A 1 453 ? -15.473 -1.166 26.231 1.00 50.19 453 TYR A N 1
ATOM 3604 C CA . TYR A 1 453 ? -16.283 -1.045 24.986 1.00 50.19 453 TYR A CA 1
ATOM 3605 C C . TYR A 1 453 ? -17.082 -2.349 24.665 1.00 50.19 453 TYR A C 1
ATOM 3607 O O . TYR A 1 453 ? -16.640 -3.194 23.911 1.00 50.19 453 TYR A O 1
ATOM 3615 N N . ILE A 1 454 ? -18.240 -2.537 25.293 1.00 42.66 454 ILE A N 1
ATOM 3616 C CA . ILE A 1 454 ? -19.442 -3.238 24.790 1.00 42.66 454 ILE A CA 1
ATOM 3617 C C . ILE A 1 454 ? -19.281 -4.593 24.057 1.00 42.66 454 ILE A C 1
ATOM 3619 O O . ILE A 1 454 ? -18.964 -4.624 22.873 1.00 42.66 454 ILE A O 1
ATOM 3623 N N . ASP A 1 455 ? -19.726 -5.679 24.700 1.00 34.03 455 ASP A N 1
ATOM 3624 C CA . ASP A 1 455 ? -20.195 -6.892 24.003 1.00 34.03 455 ASP A CA 1
ATOM 3625 C C . ASP A 1 455 ? -21.663 -6.700 23.556 1.00 34.03 455 ASP A C 1
ATOM 3627 O O . ASP A 1 455 ? -22.589 -6.787 24.365 1.00 34.03 455 ASP A O 1
ATOM 3631 N N . GLU A 1 456 ? -21.896 -6.420 22.270 1.00 33.25 456 GLU A N 1
ATOM 3632 C CA . GLU A 1 456 ? -23.233 -6.456 21.651 1.00 33.25 456 GLU A CA 1
ATOM 3633 C C . GLU A 1 456 ? -23.438 -7.818 20.953 1.00 33.25 456 GLU A C 1
ATOM 3635 O O . GLU A 1 456 ? -22.577 -8.233 20.168 1.00 33.25 456 GLU A O 1
ATOM 3640 N N . PRO A 1 457 ? -24.566 -8.526 21.169 1.00 30.72 457 PRO A N 1
ATOM 3641 C CA . PRO A 1 457 ? -24.865 -9.764 20.449 1.00 30.72 457 PRO A CA 1
ATOM 3642 C C . PRO A 1 457 ? -24.887 -9.518 18.931 1.00 30.72 457 PRO A C 1
ATOM 3644 O O . PRO A 1 457 ? -25.758 -8.815 18.422 1.00 30.72 457 PRO A O 1
ATOM 3647 N N . GLY A 1 458 ? -23.912 -10.082 18.210 1.00 35.50 458 GLY A N 1
ATOM 3648 C CA . GLY A 1 458 ? -23.719 -9.892 16.763 1.00 35.50 458 GLY A CA 1
ATOM 3649 C C . GLY A 1 458 ? -22.399 -9.214 16.364 1.00 35.50 458 GLY A C 1
ATOM 3650 O O . GLY A 1 458 ? -22.069 -9.192 15.180 1.00 35.50 458 GLY A O 1
ATOM 3651 N N . PHE A 1 459 ? -21.618 -8.715 17.328 1.00 34.06 459 PHE A N 1
ATOM 3652 C CA . PHE A 1 459 ? -20.312 -8.087 17.114 1.00 34.06 459 PHE A CA 1
ATOM 3653 C C . PHE A 1 459 ? -19.271 -8.703 18.057 1.00 34.06 459 PHE A C 1
ATOM 3655 O O . PHE A 1 459 ? -19.273 -8.438 19.253 1.00 34.06 459 PHE A O 1
ATOM 3662 N N . VAL A 1 460 ? -18.360 -9.532 17.539 1.00 31.81 460 VAL A N 1
ATOM 3663 C CA . VAL A 1 460 ? -17.245 -10.059 18.342 1.00 31.81 460 VAL A CA 1
ATOM 3664 C C . VAL A 1 460 ? -16.102 -9.047 18.316 1.00 31.81 460 VAL A C 1
ATOM 3666 O O . VAL A 1 460 ? -15.360 -8.992 17.338 1.00 31.81 460 VAL A O 1
ATOM 3669 N N . SER A 1 461 ? -15.957 -8.252 19.380 1.00 35.69 461 SER A N 1
ATOM 3670 C CA . SER A 1 461 ? -14.675 -7.638 19.752 1.00 35.69 461 SER A CA 1
ATOM 3671 C C . SER A 1 461 ? -14.663 -7.122 21.203 1.00 35.69 461 SER A C 1
ATOM 3673 O O . SER A 1 461 ? -14.740 -5.921 21.434 1.00 35.69 461 SER A O 1
ATOM 3675 N N . GLY A 1 462 ? -14.454 -8.026 22.167 1.00 36.94 462 GLY A N 1
ATOM 3676 C CA . GLY A 1 462 ? -13.909 -7.704 23.495 1.00 36.94 462 GLY A CA 1
ATOM 3677 C C . GLY A 1 462 ? -14.914 -7.487 24.638 1.00 36.94 462 GLY A C 1
ATOM 3678 O O . GLY A 1 462 ? -15.794 -6.642 24.574 1.00 36.94 462 GLY A O 1
ATOM 3679 N N . THR A 1 463 ? -14.670 -8.190 25.752 1.00 32.34 463 THR A N 1
ATOM 3680 C CA . THR A 1 463 ? -15.472 -8.176 26.989 1.00 32.34 463 THR A CA 1
ATOM 3681 C C . THR A 1 463 ? -15.511 -6.827 27.665 1.00 32.34 463 THR A C 1
ATOM 3683 O O . THR A 1 463 ? -14.514 -6.387 28.256 1.00 32.34 463 THR A O 1
ATOM 3686 N N . MET A 1 464 ? -16.652 -6.160 27.607 1.00 47.59 464 MET A N 1
ATOM 3687 C CA . MET A 1 464 ? -16.717 -4.785 28.048 1.00 47.59 464 MET A CA 1
ATOM 3688 C C . MET A 1 464 ? -18.161 -4.370 28.399 1.00 47.59 464 MET A C 1
ATOM 3690 O O . MET A 1 464 ? -19.075 -4.457 27.589 1.00 47.59 464 MET A O 1
ATOM 3694 N N . GLU A 1 465 ? -18.367 -3.884 29.624 1.00 38.34 465 GLU A N 1
ATOM 3695 C CA . GLU A 1 465 ? -19.697 -3.596 30.186 1.00 38.34 465 GLU A CA 1
ATOM 3696 C C . GLU A 1 465 ? -20.029 -2.093 30.180 1.00 38.34 465 GLU A C 1
ATOM 3698 O O . GLU A 1 465 ? -19.197 -1.254 30.546 1.00 38.34 465 GLU A O 1
ATOM 3703 N N . LEU A 1 466 ? -21.270 -1.766 29.802 1.00 43.34 466 LEU A N 1
ATOM 3704 C CA . LEU A 1 466 ? -21.880 -0.435 29.892 1.00 43.34 466 LEU A CA 1
ATOM 3705 C C . LEU A 1 466 ? -21.980 0.054 31.350 1.00 43.34 466 LEU A C 1
ATOM 3707 O O . LEU A 1 466 ? -22.354 -0.715 32.236 1.00 43.34 466 LEU A O 1
ATOM 3711 N N . PRO A 1 467 ? -21.819 1.361 31.618 1.00 42.62 467 PRO A N 1
ATOM 3712 C CA . PRO A 1 467 ? -22.539 1.991 32.713 1.00 42.62 467 PRO A CA 1
ATOM 3713 C C . PRO A 1 467 ? -24.031 1.933 32.369 1.00 42.62 467 PRO A C 1
ATOM 3715 O O . PRO A 1 467 ? -24.452 2.472 31.348 1.00 42.62 467 PRO A O 1
ATOM 3718 N N . ILE A 1 468 ? -24.813 1.284 33.229 1.00 41.72 468 ILE A N 1
ATOM 3719 C CA . ILE A 1 468 ? -26.236 0.914 33.074 1.00 41.72 468 ILE A CA 1
ATOM 3720 C C . ILE A 1 468 ? -27.179 2.106 32.749 1.00 41.72 468 ILE A C 1
ATOM 3722 O O . ILE A 1 468 ? -28.350 1.913 32.442 1.00 41.72 468 ILE A O 1
ATOM 3726 N N . SER A 1 469 ? -26.688 3.349 32.712 1.00 48.28 469 SER A N 1
ATOM 3727 C CA . SER A 1 469 ? -27.451 4.504 32.232 1.00 48.28 469 SER A CA 1
ATOM 3728 C C . SER A 1 469 ? -26.541 5.633 31.722 1.00 48.28 469 SER A C 1
ATOM 3730 O O . SER A 1 469 ? -26.039 6.425 32.524 1.00 48.28 469 SER A O 1
ATOM 3732 N N . ILE A 1 470 ? -26.370 5.786 30.402 1.00 53.38 470 ILE A N 1
ATOM 3733 C CA . ILE A 1 470 ? -25.978 7.097 29.852 1.00 53.38 470 ILE A CA 1
ATOM 3734 C C . ILE A 1 470 ? -27.180 8.023 30.066 1.00 53.38 470 ILE A C 1
ATOM 3736 O O . ILE A 1 470 ? -28.250 7.791 29.498 1.00 53.38 470 ILE A O 1
ATOM 3740 N N . ARG A 1 471 ? -27.053 9.043 30.924 1.00 56.78 471 ARG A N 1
ATOM 3741 C CA . ARG A 1 471 ? -28.190 9.909 31.279 1.00 56.78 471 ARG A CA 1
ATOM 3742 C C . ARG A 1 471 ? -28.656 10.703 30.052 1.00 56.78 471 ARG A C 1
ATOM 3744 O O . ARG A 1 471 ? -27.976 11.606 29.579 1.00 56.78 471 ARG A O 1
ATOM 3751 N N . LEU A 1 472 ? -29.867 10.402 29.577 1.00 49.91 472 LEU A N 1
ATOM 3752 C CA . LEU A 1 472 ? -30.526 11.061 28.436 1.00 49.91 472 LEU A CA 1
ATOM 3753 C C . LEU A 1 472 ? -30.892 12.535 28.699 1.00 49.91 472 LEU A C 1
ATOM 3755 O O . LEU A 1 472 ? -31.064 13.305 27.757 1.00 49.91 472 LEU A O 1
ATOM 3759 N N . GLY A 1 473 ? -30.997 12.941 29.969 1.00 50.97 473 GLY A N 1
ATOM 3760 C CA . GLY A 1 473 ? -31.609 14.207 30.405 1.00 50.97 473 GLY A CA 1
ATOM 3761 C C . GLY A 1 473 ? -30.841 15.494 30.089 1.00 50.97 473 GLY A C 1
ATOM 3762 O O . GLY A 1 473 ? -31.192 16.551 30.592 1.00 50.97 473 GLY A O 1
ATOM 3763 N N . THR A 1 474 ? -29.782 15.441 29.285 1.00 54.00 474 THR A N 1
ATOM 3764 C CA . THR A 1 474 ? -28.930 16.611 29.012 1.00 54.00 474 THR A CA 1
ATOM 3765 C C . THR A 1 474 ? -28.518 16.707 27.542 1.00 54.00 474 THR A C 1
ATOM 3767 O O . THR A 1 474 ? -27.428 17.109 27.170 1.00 54.00 474 THR A O 1
ATOM 3770 N N . LEU A 1 475 ? -29.444 16.381 26.650 1.00 53.09 475 LEU A N 1
ATOM 3771 C CA . LEU A 1 475 ? -29.249 16.481 25.203 1.00 53.09 475 LEU A CA 1
ATOM 3772 C C . LEU A 1 475 ? -28.858 17.881 24.689 1.00 53.09 475 LEU A C 1
ATOM 3774 O O . LEU A 1 475 ? -28.240 17.954 23.633 1.00 53.09 475 LEU A O 1
ATOM 3778 N N . SER A 1 476 ? -29.192 18.975 25.385 1.00 59.66 476 SER A N 1
ATOM 3779 C CA . SER A 1 476 ? -28.928 20.345 24.904 1.00 59.66 476 SER A CA 1
ATOM 3780 C C . SER A 1 476 ? -27.434 20.673 24.836 1.00 59.66 476 SER A C 1
ATOM 3782 O O . SER A 1 476 ? -26.926 20.924 23.750 1.00 59.66 476 SER A O 1
ATOM 3784 N N . LYS A 1 477 ? -26.705 20.545 25.953 1.00 62.62 477 LYS A N 1
ATOM 3785 C CA . LYS A 1 477 ? -25.250 20.798 26.001 1.00 62.62 477 LYS A CA 1
ATOM 3786 C C . LYS A 1 477 ? -24.456 19.862 25.079 1.00 62.62 477 LYS A C 1
ATOM 3788 O O . LYS A 1 477 ? -23.405 20.240 24.579 1.00 62.62 477 LYS A O 1
ATOM 3793 N N . LEU A 1 478 ? -24.962 18.645 24.845 1.00 62.75 478 LEU A N 1
ATOM 3794 C CA . LEU A 1 478 ? -24.324 17.636 23.978 1.00 62.75 478 LEU A CA 1
ATOM 3795 C C . LEU A 1 478 ? -24.507 18.004 22.515 1.00 62.75 478 LEU A C 1
ATOM 3797 O O . LEU A 1 478 ? -23.612 17.802 21.710 1.00 62.75 478 LEU A O 1
ATOM 3801 N N . LYS A 1 479 ? -25.670 18.562 22.184 1.00 64.94 479 LYS A N 1
ATOM 3802 C CA . LYS A 1 479 ? -26.009 18.998 20.837 1.00 64.94 479 LYS A CA 1
ATOM 3803 C C . LYS A 1 479 ? -25.182 20.206 20.412 1.00 64.94 479 LYS A C 1
ATOM 3805 O O . LYS A 1 479 ? -24.740 20.219 19.273 1.00 64.94 479 LYS A O 1
ATOM 3810 N N . ASP A 1 480 ? -24.960 21.169 21.302 1.00 67.75 480 ASP A N 1
ATOM 3811 C CA . ASP A 1 480 ? -24.113 22.331 21.000 1.00 67.75 480 ASP A CA 1
ATOM 3812 C C . ASP A 1 480 ? -22.660 21.892 20.785 1.00 67.75 480 ASP A C 1
ATOM 3814 O O . ASP A 1 480 ? -22.050 22.230 19.776 1.00 67.75 480 ASP A O 1
ATOM 3818 N N . LEU A 1 481 ? -22.165 21.010 21.657 1.00 67.69 481 LEU A N 1
ATOM 3819 C CA . LEU A 1 481 ? -20.838 20.412 21.546 1.00 67.69 481 LEU A CA 1
ATOM 3820 C C . LEU A 1 481 ? -20.671 19.580 20.256 1.00 67.69 481 LEU A C 1
ATOM 3822 O O . LEU A 1 481 ? -19.683 19.732 19.556 1.00 67.69 481 LEU A O 1
ATOM 3826 N N . LEU A 1 482 ? -21.649 18.743 19.889 1.00 67.44 482 LEU A N 1
ATOM 3827 C CA . LEU A 1 482 ? -21.611 17.967 18.639 1.00 67.44 482 LEU A CA 1
ATOM 3828 C C . LEU A 1 482 ? -21.758 18.847 17.385 1.00 67.44 482 LEU A C 1
ATOM 3830 O O . LEU A 1 482 ? -21.189 18.515 16.350 1.00 67.44 482 LEU A O 1
ATOM 3834 N N . ARG A 1 483 ? -22.478 19.975 17.464 1.00 68.38 483 ARG A N 1
ATOM 3835 C CA . ARG A 1 483 ? -22.578 20.956 16.367 1.00 68.38 483 ARG A CA 1
ATOM 3836 C C . ARG A 1 483 ? -21.257 21.674 16.106 1.00 68.38 483 ARG A C 1
ATOM 3838 O O . ARG A 1 483 ? -20.928 21.910 14.951 1.00 68.38 483 ARG A O 1
ATOM 3845 N N . GLU A 1 484 ? -20.477 21.971 17.148 1.00 66.75 484 GLU A N 1
ATOM 3846 C CA . GLU A 1 484 ? -19.100 22.469 16.982 1.00 66.75 484 GLU A CA 1
ATOM 3847 C C . GLU A 1 484 ? -18.219 21.468 16.208 1.00 66.75 484 GLU A C 1
ATOM 3849 O O . GLU A 1 484 ? -17.250 21.862 15.561 1.00 66.75 484 GLU A O 1
ATOM 3854 N N . PHE A 1 485 ? -18.553 20.173 16.246 1.00 64.44 485 PHE A N 1
ATOM 3855 C CA . PHE A 1 485 ? -17.754 19.108 15.635 1.00 64.44 485 PHE A CA 1
ATOM 3856 C C . PHE A 1 485 ? -18.108 18.829 14.174 1.00 64.44 485 PHE A C 1
ATOM 3858 O O . PHE A 1 485 ? -17.226 18.441 13.413 1.00 64.44 485 PHE A O 1
ATOM 3865 N N . GLU A 1 486 ? -19.363 19.055 13.778 1.00 61.75 486 GLU A N 1
ATOM 3866 C CA . GLU A 1 486 ? -19.870 18.830 12.414 1.00 61.75 486 GLU A CA 1
ATOM 3867 C C . GLU A 1 486 ? -19.181 19.724 11.367 1.00 61.75 486 GLU A C 1
ATOM 3869 O O . GLU A 1 486 ? -19.090 19.370 10.198 1.00 61.75 486 GLU A O 1
ATOM 3874 N N . HIS A 1 487 ? -18.648 20.876 11.781 1.00 61.50 487 HIS A N 1
ATOM 3875 C CA . HIS A 1 487 ? -17.986 21.832 10.887 1.00 61.50 487 HIS A CA 1
ATOM 3876 C C . HIS A 1 487 ? -16.459 21.834 11.005 1.00 61.50 487 HIS A C 1
ATOM 3878 O O . HIS A 1 487 ? -15.790 22.704 10.442 1.00 61.50 487 HIS A O 1
ATOM 3884 N N . ARG A 1 488 ? -15.882 20.881 11.744 1.00 60.22 488 ARG A N 1
ATOM 3885 C CA . ARG A 1 488 ? -14.434 20.820 11.923 1.00 60.22 488 ARG A CA 1
ATOM 3886 C C . ARG A 1 488 ? -13.783 20.198 10.683 1.00 60.22 488 ARG A C 1
ATOM 3888 O O . ARG A 1 488 ? -14.177 19.102 10.288 1.00 60.22 488 ARG A O 1
ATOM 3895 N N . PRO A 1 489 ? -12.775 20.846 10.071 1.00 57.94 489 PRO A N 1
ATOM 3896 C CA . PRO A 1 489 ? -12.090 20.261 8.929 1.00 57.94 489 PRO A CA 1
ATOM 3897 C C . PRO A 1 489 ? -11.384 18.954 9.330 1.00 57.94 489 PRO A C 1
ATOM 3899 O O . PRO A 1 489 ? -10.958 18.821 10.484 1.00 57.94 489 PRO A O 1
ATOM 3902 N N . PRO A 1 490 ? -11.200 18.010 8.388 1.00 55.34 490 PRO A N 1
ATOM 3903 C CA . PRO A 1 490 ? -10.421 16.804 8.630 1.00 55.34 490 PRO A CA 1
ATOM 3904 C C . PRO A 1 490 ? -9.027 17.181 9.131 1.00 55.34 490 PRO A C 1
ATOM 3906 O O . PRO A 1 490 ? -8.317 17.961 8.486 1.00 55.34 490 PRO A O 1
ATOM 3909 N N . LEU A 1 491 ? -8.616 16.624 10.270 1.00 53.62 491 LEU A N 1
ATOM 3910 C CA . LEU A 1 491 ? -7.258 16.805 10.772 1.00 53.62 491 LEU A CA 1
ATOM 3911 C C . LEU A 1 491 ? -6.301 16.097 9.816 1.00 53.62 491 LEU A C 1
ATOM 3913 O O . LEU A 1 491 ? -6.191 14.872 9.802 1.00 53.62 491 LEU A O 1
ATOM 3917 N N . ARG A 1 492 ? -5.595 16.872 8.993 1.00 47.19 492 ARG A N 1
ATOM 3918 C CA . ARG A 1 492 ? -4.476 16.335 8.226 1.00 47.19 492 ARG A CA 1
ATOM 3919 C C . ARG A 1 492 ? -3.323 16.113 9.196 1.00 47.19 492 ARG A C 1
ATOM 3921 O O . ARG A 1 492 ? -2.854 17.065 9.815 1.00 47.19 492 ARG A O 1
ATOM 3928 N N . LEU A 1 493 ? -2.856 14.868 9.291 1.00 45.31 493 LEU A N 1
ATOM 3929 C CA . LEU A 1 493 ? -1.549 14.530 9.854 1.00 45.31 493 LEU A CA 1
ATOM 3930 C C . LEU A 1 493 ? -0.471 15.202 8.981 1.00 45.31 493 LEU A C 1
ATOM 3932 O O . LEU A 1 493 ? 0.112 14.575 8.100 1.00 45.31 493 LEU A O 1
ATOM 3936 N N . GLN A 1 494 ? -0.251 16.506 9.152 1.00 36.03 494 GLN A N 1
ATOM 3937 C CA . GLN A 1 494 ? 1.040 17.092 8.812 1.00 36.03 494 GLN A CA 1
ATOM 3938 C C . GLN A 1 494 ? 2.067 16.562 9.819 1.00 36.03 494 GLN A C 1
ATOM 3940 O O . GLN A 1 494 ? 1.685 16.214 10.941 1.00 36.03 494 GLN A O 1
ATOM 3945 N N . PRO A 1 495 ? 3.343 16.433 9.429 1.00 36.00 495 PRO A N 1
ATOM 3946 C CA . PRO A 1 495 ? 4.349 15.834 10.286 1.00 36.00 495 PRO A CA 1
ATOM 3947 C C . PRO A 1 495 ? 4.612 16.775 11.468 1.00 36.00 495 PRO A C 1
ATOM 3949 O O . PRO A 1 495 ? 5.434 17.676 11.399 1.00 36.00 495 PRO A O 1
ATOM 3952 N N . LEU A 1 496 ? 3.882 16.573 12.564 1.00 31.92 496 LEU A N 1
ATOM 3953 C CA . LEU A 1 496 ? 4.252 17.032 13.905 1.00 31.92 496 LEU A CA 1
ATOM 3954 C C . LEU A 1 496 ? 5.157 15.993 14.597 1.00 31.92 496 LEU A C 1
ATOM 3956 O O . LEU A 1 496 ? 5.167 15.877 15.824 1.00 31.92 496 LEU A O 1
ATOM 3960 N N . PHE A 1 497 ? 5.906 15.238 13.788 1.00 37.19 497 PHE A N 1
ATOM 3961 C CA . PHE A 1 497 ? 6.969 14.335 14.202 1.00 37.19 497 PHE A CA 1
ATOM 3962 C C . PHE A 1 497 ? 8.249 14.698 13.472 1.00 37.19 497 PHE A C 1
ATOM 3964 O O . PHE A 1 497 ? 8.204 14.724 12.220 1.00 37.19 497 PHE A O 1
#

Foldseek 3Di:
DLVCQLPDPEFEAELEEDDLCLVLLQVQLLQQLVCVVVVDDDPSPPPPRSLRSVLVSLPRLSLQALLLCSRLQNHLWYWYDYHPDIDTLLSNLSSCVVVVVSHDLSRLVSSVSSNCSNVFDPDDDGPLLDAALLQQCQSRLRRDDPQNLSSRVSSLSRYVCVVVQPVSPDDPVDFPQSNLLSVLCSLFNPVWQWGDDGPFQKIKIKFWWAWFWWWQDWDDDSFKIKTWTWGWAFDPDPQGAIDIATAIWMFTDGPQDGGGGFIWMDTPPGPFIWTWDQFQLAIETSRSGTDIDHDPDPRHPDPVNRVVRHPFFIAIHIYMYHSDPDDDPVDGSLVNSLVSVVDPCSSVVSNLSSLVNLVSHDHQPVLRLVSNLLSLLSSLLVCCQPVNLPDPSNLVSLLSNLLSQLRRPPDPDPDPHLDHNVVSVVSNCQQLVNDDPVVVCVQQDDSRSDDADDDDVPGDDDDHDDSPGRDPPPVPVSNVSSVVSNPDDRDDPDPPD

Radius of gyration: 26.6 Å; chains: 1; bounding box: 68×46×78 Å

Secondary structure (DSSP, 8-state):
-HHHHHH-S-EEEE--SS-TTHHHHHHHHHHHHHHHHHT------SS---HHHHHHHHTSGGGGBTTHHHHHHH-SSEEEEETTEEEEHHHHHHHHGGGGGG--HHHHHHHHHHHGGGGS-SSS--GGGGS-HHHHHHHHTTSB-SSTTHHHHHHHTT-TTGGG-GGGS--TTS-HHHHHHHHHHHHS-TTSEEEE-TT-SEEEEEEEEEEEEEEEEEEEETTEEEEEEEEEEE-SSTT-PEEEEEEEEEEE--SSPP-TTPEEEEETT-SSEEEEEEETTEEEEEEEEE--EE-SSS----HHHHHHT--PPPEEEEEEEESSSS--TT--HHHHHHHHH-STTHHHHHHHHHHHHHHTT-BGGGTB-HHHHHHHHHHHHHHHHHH-TTSHHHHHHHHHHHHHHTT---TT-----SS-HHHHHHHHHHHHT--SHHHHHHTT-GGG-S------TT--S---PPPS---GGGHHHHHHHHHHHHTPPP-------

Organism: Aspergillus niger (NCBI:txid5061)

Sequence (497 aa):
MARIYEQASQVMVWLGEEADDSTQALEAIRVAAGSVYSGEDSNLPSGSVPIEGIKRLFLRGWFYRMWILQEVGLARNIQILCGPVRLSGYTFATGIEAYSSHAGPSVMSTTHLIRGAIFRPQYGTHPMKKLSLSELIDMHHTNEATILHDKIYALLGLSSDSHEAPGLLPNYQLSWEQLFQRLIRFLLNEQISVKTWPGREIASIQSSGRILGFIVTAEDKHTKTMLQVLLTGVGMGNEGYKRLWKVKWTIRKSVELIKSCDIICLLQGVSYLSIIRYADGCFRVIVLRAVLQKTDGGDSADFRQVLSENNRPALNFHLVWSWKEQLSPSLCVLDLAAEALGTKSAIEKVLWDTNVAMHETAYIRKGIYWPAMFGTEDILRLFTERLGPRHPKTRMALYSVALLYSKADIGDKVIPLLFDRTKARDILRWMCGLQRKEDLKLLVGRDYCRRKYIDEPGFVSGTMELPISIRLGTLSKLKDLLREFEHRPPLRLQPLF

InterPro domains:
  IPR010730 Heterokaryon incompatibility [PF06985] (1-71)
  IPR052895 Heterokaryon Regulation/Transcriptional Modulator [PTHR24148] (1-195)

pLDDT: mean 80.29, std 16.95, range [30.72, 97.62]